Protein AF-A0A6M3LMS4-F1 (afdb_monomer)

InterPro domains:
  IPR013766 Thioredoxin domain [PF00085] (271-352)
  IPR036249 Thioredoxin-like superfamily [SSF52833] (271-354)

Solvent-accessible surface area (backbone atoms only — not comparable to full-atom values): 24330 Å² total; per-residue (Å²): 135,87,83,81,81,57,70,71,61,54,52,56,52,48,54,51,50,53,51,50,50,54,51,51,55,66,72,59,59,58,43,39,61,43,71,79,60,99,66,61,40,49,51,70,44,75,42,56,29,41,44,43,67,60,54,60,73,33,57,78,74,33,50,77,48,59,39,62,61,92,47,38,50,75,46,84,48,70,47,98,86,61,46,37,28,35,42,37,31,37,64,48,60,45,76,31,44,40,37,40,39,32,60,50,98,92,44,79,39,67,24,67,43,77,47,46,22,34,64,83,71,83,74,85,73,78,82,79,73,96,67,84,81,76,77,83,75,78,78,77,75,79,83,73,58,66,55,59,53,48,13,53,51,40,25,55,50,49,47,70,77,46,68,93,42,17,72,54,35,35,40,43,18,50,25,38,34,53,44,20,52,38,14,58,70,62,76,33,75,46,68,69,60,46,54,53,51,33,50,52,38,25,30,71,57,60,34,63,71,58,31,47,56,53,47,52,51,34,68,50,82,57,46,46,64,51,50,56,48,50,31,64,77,67,68,52,83,48,48,38,58,47,18,58,51,40,39,24,45,18,51,5,26,44,67,34,32,62,74,69,46,84,72,65,80,69,60,60,40,36,38,41,36,36,25,42,93,87,37,67,60,29,56,70,42,45,68,48,52,52,51,42,40,72,77,61,49,54,65,45,79,42,50,62,86,76,50,55,74,77,49,49,59,55,42,52,74,63,68,53,84,55,71,22,23,40,36,33,25,37,77,84,36,87,71,51,68,50,70,52,77,76,57,62,67,59,54,52,53,50,52,54,50,36,39,30,52,45,27,50,79,70,76,39,82,56,75,81,71,75,79,73,71,75,76,73,73,76,49,74,70,55,46,61,57,56,75,72,75,69,88,82,79,64,98,75,80,79,86,60,97,83,82,79,89,66,95,87,73,93,75,91,82,86,78,86,88,131

Radius of gyration: 35.22 Å; Cα contacts (8 Å, |Δi|>4): 520; chains: 1; bounding box: 75×69×122 Å

Organism: NCBI:txid1070528

pLDDT: mean 78.6, std 20.87, range [30.5, 98.0]

Mean predicted aligned error: 20.88 Å

Foldseek 3Di:
DDDDDDPVVVVVVVVVVVVVVVVVVVVPFFKEWAWPDDDAAAAQDKTKTFITPDAPVQQVPKDKDKPPPVFKDKDWDADPVRTIIIIIHGRDFDKMKIKIWTDDPNDIGMYIDIHGHHYDDDDPDDDDDDDDDDDDDDDDDDDDDVLLVLLQQLLVLCCVLPPPCLVLLLLLLVLLLVLLVCQLVVVDWDPVCSVVSSLVSSCVRRNDPSSVSVCVSCVPDGPVVVLVVVCVVVVPDTSNSSSSSSNSSSSSSNVSNPPPVPVPPLAPKAKEWEAAPPDPQSVVCPVLQVVCVVVPGHYHYDHPVPDDPVVVVVCVVLVPDDPRKMFMDGPNHTDDIDHTHDDSVVVVVVSLVSSQVNCVVVVHHRDDDDPPPDDPPPDPSVVVVVVPPPPPDDPPPPPDPDDDDDPDDDDDDDDDDD

Secondary structure (DSSP, 8-state):
------HHHHHHHHHHHHHHHHHHHHTT---EEEESSSSPBPTT-EEEEEEES--HHHHTT-EEEEESTTSEEEEEEE-TTS-EEEEEEESSSEEEEEEEEEEETTEEEEEEEEEEE---PPP-------PPPPPPPPPPPPPPPHHHHHHHHHHHHHHHHSTT-HHHHHHHHHHHHHHHHHHHTTS---HHHHHHHHHHHHHHHH-HHHHHHHHHHIIIIIHHHHHHHHHHHTT--SHHHHHHHHHHHHHHHHHTS----SS----SEEEEEEE-TT-HHHHHTHHHHHHHHHTT--EEEEEGGG--HHHHHHHHHTT--SSSEEEEEETTEEEEEEES---HHHHHHHHHHHHHHHHHHTTPPPP------S----SHHHHHHHHHH-----TT---STT----TT-----PPPP-

Structure (mmCIF, N/CA/C/O backbone):
data_AF-A0A6M3LMS4-F1
#
_entry.id   AF-A0A6M3LMS4-F1
#
loop_
_atom_site.group_PDB
_atom_site.id
_atom_site.type_symbol
_atom_site.label_atom_id
_atom_site.label_alt_id
_atom_site.label_comp_id
_atom_site.label_asym_id
_atom_site.label_entity_id
_atom_site.label_seq_id
_atom_site.pdbx_PDB_ins_code
_atom_site.Cartn_x
_atom_site.Cartn_y
_atom_site.Cartn_z
_atom_site.occupancy
_atom_site.B_iso_or_equiv
_atom_site.auth_seq_id
_atom_site.auth_comp_id
_atom_site.auth_asym_id
_atom_site.auth_atom_id
_atom_site.pdbx_PDB_model_num
ATOM 1 N N . MET A 1 1 ? -42.691 34.938 63.857 1.00 42.84 1 MET A N 1
ATOM 2 C CA . MET A 1 1 ? -42.841 36.074 62.917 1.00 42.84 1 MET A CA 1
ATOM 3 C C . MET A 1 1 ? -43.153 35.523 61.530 1.00 42.84 1 MET A C 1
ATOM 5 O O . MET A 1 1 ? -42.292 34.874 60.954 1.00 42.84 1 MET A O 1
ATOM 9 N N . LYS A 1 2 ? -44.379 35.706 61.017 1.00 47.00 2 LYS A N 1
ATOM 10 C CA . LYS A 1 2 ? -44.750 35.311 59.645 1.00 47.00 2 LYS A CA 1
ATOM 11 C C . LYS A 1 2 ? -44.379 36.462 58.706 1.00 47.00 2 LYS A C 1
ATOM 13 O O . LYS A 1 2 ? -45.014 37.508 58.765 1.00 47.00 2 LYS A O 1
ATOM 18 N N . ARG A 1 3 ? -43.324 36.306 57.902 1.00 55.69 3 ARG A N 1
ATOM 19 C CA . ARG A 1 3 ? -42.974 37.288 56.865 1.00 55.69 3 ARG A CA 1
ATOM 20 C C . ARG A 1 3 ? -43.854 37.033 55.642 1.00 55.69 3 ARG A C 1
ATOM 22 O O . ARG A 1 3 ? -43.687 36.030 54.960 1.00 55.69 3 ARG A O 1
ATOM 29 N N . THR A 1 4 ? -44.804 37.925 55.396 1.00 60.03 4 THR A N 1
ATOM 30 C CA . THR A 1 4 ? -45.557 38.009 54.141 1.00 60.03 4 THR A CA 1
ATOM 31 C C . THR A 1 4 ? -44.637 38.553 53.055 1.00 60.03 4 THR A C 1
ATOM 33 O O . THR A 1 4 ? -44.279 39.729 53.081 1.00 60.03 4 THR A O 1
ATOM 36 N N . ILE A 1 5 ? -44.223 37.692 52.126 1.00 62.59 5 ILE A N 1
ATOM 37 C CA . ILE A 1 5 ? -43.522 38.105 50.907 1.00 62.59 5 ILE A CA 1
ATOM 38 C C . ILE A 1 5 ? -44.550 38.802 50.016 1.00 62.59 5 ILE A C 1
ATOM 40 O O . ILE A 1 5 ? -45.602 38.241 49.714 1.00 62.59 5 ILE A O 1
ATOM 44 N N . THR A 1 6 ? -44.280 40.050 49.649 1.00 65.12 6 THR A N 1
ATOM 45 C CA . THR A 1 6 ? -45.176 40.849 48.817 1.00 65.12 6 THR A CA 1
ATOM 46 C C . THR A 1 6 ? -44.964 40.503 47.342 1.00 65.12 6 THR A C 1
ATOM 48 O O . THR A 1 6 ? -43.837 40.388 46.862 1.00 65.12 6 THR A O 1
ATOM 51 N N . TRP A 1 7 ? -46.069 40.351 46.611 1.00 66.50 7 TRP A N 1
ATOM 52 C CA . TRP A 1 7 ? -46.109 40.008 45.183 1.00 66.50 7 TRP A CA 1
ATOM 53 C C . TRP A 1 7 ? -45.149 40.795 44.259 1.00 66.50 7 TRP A C 1
ATOM 55 O O . TRP A 1 7 ? -44.588 40.178 43.354 1.00 66.50 7 TRP A O 1
ATOM 65 N N . PRO A 1 8 ? -44.870 42.098 44.473 1.00 75.12 8 PRO A N 1
ATOM 66 C CA . PRO A 1 8 ? -43.915 42.835 43.641 1.00 75.12 8 PRO A CA 1
ATOM 67 C C . PRO A 1 8 ? -42.480 42.296 43.727 1.00 75.12 8 PRO A C 1
ATOM 69 O O . PRO A 1 8 ? -41.758 42.315 42.734 1.00 75.12 8 PRO A O 1
ATOM 72 N N . ALA A 1 9 ? -42.069 41.766 44.885 1.00 69.12 9 ALA A N 1
ATOM 73 C CA . ALA A 1 9 ? -40.730 41.203 45.062 1.00 69.12 9 ALA A CA 1
ATOM 74 C C . ALA A 1 9 ? -40.556 39.877 44.300 1.00 69.12 9 ALA A C 1
ATOM 76 O O . ALA A 1 9 ? -39.472 39.596 43.793 1.00 69.12 9 ALA A O 1
ATOM 77 N N . LEU A 1 10 ? -41.631 39.092 44.168 1.00 71.94 10 LEU A N 1
ATOM 78 C CA . LEU A 1 10 ? -41.633 37.860 43.373 1.00 71.94 10 LEU A CA 1
ATOM 79 C C . LEU A 1 10 ? -41.556 38.150 41.869 1.00 71.94 10 LEU A C 1
ATOM 81 O O . LEU A 1 10 ? -40.835 37.455 41.163 1.00 71.94 10 LEU A O 1
ATOM 85 N N . LEU A 1 11 ? -42.228 39.200 41.387 1.00 74.75 11 LEU A N 1
ATOM 86 C CA . LEU A 1 11 ? -42.178 39.610 39.978 1.00 74.75 11 LEU A CA 1
ATOM 87 C C . LEU A 1 11 ? -40.787 40.102 39.553 1.00 74.75 11 LEU A C 1
ATOM 89 O O . LEU A 1 11 ? -40.304 39.714 38.494 1.00 74.75 11 LEU A O 1
ATOM 93 N N . VAL A 1 12 ? -40.107 40.896 40.388 1.00 78.38 12 VAL A N 1
ATOM 94 C CA . VAL A 1 12 ? -38.736 41.356 40.092 1.00 78.38 12 VAL A CA 1
ATOM 95 C C . VAL A 1 12 ? -37.741 40.192 40.114 1.00 78.38 12 VAL A C 1
ATOM 97 O O . VAL A 1 12 ? -36.893 40.100 39.228 1.00 78.38 12 VAL A O 1
ATOM 100 N N . ALA A 1 13 ? -37.871 39.270 41.074 1.00 73.81 13 ALA A N 1
ATOM 101 C CA . ALA A 1 13 ? -37.032 38.074 41.128 1.00 73.81 13 ALA A CA 1
ATOM 102 C C . ALA A 1 13 ? -37.259 37.158 39.913 1.00 73.81 13 ALA A C 1
ATOM 104 O O . ALA A 1 13 ? -36.298 36.653 39.341 1.00 73.81 13 ALA A O 1
ATOM 105 N N . PHE A 1 14 ? -38.510 36.987 39.478 1.00 79.81 14 PHE A N 1
ATOM 106 C CA . PHE A 1 14 ? -38.838 36.172 38.310 1.00 79.81 14 PHE A CA 1
ATOM 107 C C . PHE A 1 14 ? -38.286 36.781 37.013 1.00 79.81 14 PHE A C 1
ATOM 109 O O . PHE A 1 14 ? -37.644 36.076 36.240 1.00 79.81 14 PHE A O 1
ATOM 116 N N . SER A 1 15 ? -38.432 38.095 36.805 1.00 78.75 15 SER A N 1
ATOM 117 C CA . SER A 1 15 ? -37.857 38.775 35.634 1.00 78.75 15 SER A CA 1
ATOM 118 C C . SER A 1 15 ? -36.328 38.720 35.605 1.00 78.75 15 SER A C 1
ATOM 120 O O . SER A 1 15 ? -35.750 38.542 34.536 1.00 78.75 15 SER A O 1
ATOM 122 N N . ALA A 1 16 ? -35.661 38.823 36.759 1.00 75.62 16 ALA A N 1
ATOM 123 C CA . ALA A 1 16 ? -34.207 38.678 36.841 1.00 75.62 16 ALA A CA 1
ATOM 124 C C . ALA A 1 16 ? -33.746 37.249 36.505 1.00 75.62 16 ALA A C 1
ATOM 126 O O . ALA A 1 16 ? -32.724 37.084 35.847 1.00 75.62 16 ALA A O 1
ATOM 127 N N . ILE A 1 17 ? -34.512 36.227 36.902 1.00 78.50 17 ILE A N 1
ATOM 128 C CA . ILE A 1 17 ? -34.230 34.825 36.558 1.00 78.50 17 ILE A CA 1
ATOM 129 C C . ILE A 1 17 ? -34.447 34.575 35.062 1.00 78.50 17 ILE A C 1
ATOM 131 O O . ILE A 1 17 ? -33.594 33.963 34.432 1.00 78.50 17 ILE A O 1
ATOM 135 N N . VAL A 1 18 ? -35.535 35.079 34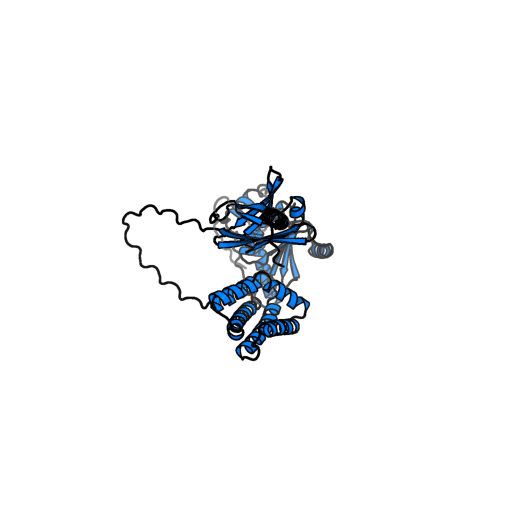.470 1.00 76.75 18 VAL A N 1
ATOM 136 C CA . VAL A 1 18 ? -35.792 34.933 33.025 1.00 76.75 18 VAL A CA 1
ATOM 137 C C . VAL A 1 18 ? -34.718 35.647 32.202 1.00 76.75 18 VAL A C 1
ATOM 139 O O . VAL A 1 18 ? -34.214 35.078 31.240 1.00 76.75 18 VAL A O 1
ATOM 142 N N . LEU A 1 19 ? -34.306 36.853 32.603 1.00 73.62 19 LEU A N 1
ATOM 143 C CA . LEU A 1 19 ? -33.223 37.574 31.934 1.00 73.62 19 LEU A CA 1
ATOM 144 C C . LEU A 1 19 ? -31.874 36.858 32.099 1.00 73.62 19 LEU A C 1
ATOM 146 O O . LEU A 1 19 ? -31.118 36.767 31.140 1.00 73.62 19 LEU A O 1
ATOM 150 N N . ALA A 1 20 ? -31.583 36.313 33.284 1.00 66.50 20 ALA A N 1
ATOM 151 C CA . ALA A 1 20 ? -30.377 35.523 33.512 1.00 66.50 20 ALA A CA 1
ATOM 152 C C . ALA A 1 20 ? -30.369 34.230 32.683 1.00 66.50 20 ALA A C 1
ATOM 154 O O . ALA A 1 20 ? -29.315 33.869 32.178 1.00 66.50 20 ALA A O 1
ATOM 155 N N . LEU A 1 21 ? -31.520 33.575 32.497 1.00 65.06 21 LEU A N 1
ATOM 156 C CA . LEU A 1 21 ? -31.658 32.398 31.633 1.00 65.06 21 LEU A CA 1
ATOM 157 C C . LEU A 1 21 ? -31.454 32.752 30.155 1.00 65.06 21 LEU A C 1
ATOM 159 O O . LEU A 1 21 ? -30.685 32.070 29.492 1.00 65.06 21 LEU A O 1
ATOM 163 N N . PHE A 1 22 ? -32.034 33.855 29.669 1.00 61.06 22 PHE A N 1
ATOM 164 C CA . PHE A 1 22 ? -31.797 34.343 28.302 1.00 61.06 22 PHE A CA 1
ATOM 165 C C . PHE A 1 22 ? -30.334 34.748 28.062 1.00 61.06 22 PHE A C 1
ATOM 167 O O . PHE A 1 22 ? -29.800 34.521 26.980 1.00 61.06 22 PHE A O 1
ATOM 174 N N . ILE A 1 23 ? -29.665 35.334 29.061 1.00 56.44 23 ILE A N 1
ATOM 175 C CA . ILE A 1 23 ? -28.235 35.667 28.977 1.00 56.44 23 ILE A CA 1
ATOM 176 C C . ILE A 1 23 ? -27.377 34.395 29.024 1.00 56.44 23 ILE A C 1
ATOM 178 O O . ILE A 1 23 ? -26.387 34.322 28.306 1.00 56.44 23 ILE A O 1
ATOM 182 N N . LEU A 1 24 ? -27.752 33.383 29.816 1.00 49.94 24 LEU A N 1
ATOM 183 C CA . LEU A 1 24 ? -27.050 32.095 29.848 1.00 49.94 24 LEU A CA 1
ATOM 184 C C . LEU A 1 24 ? -27.185 31.344 28.515 1.00 49.94 24 LEU A C 1
ATOM 186 O O . LEU A 1 24 ? -26.212 30.778 28.037 1.00 49.94 24 LEU A O 1
ATOM 190 N N . GLU A 1 25 ? -28.368 31.378 27.903 1.00 52.31 25 GLU A N 1
ATOM 191 C CA . GLU A 1 25 ? -28.649 30.762 26.601 1.00 52.31 25 GLU A CA 1
ATOM 192 C C . GLU A 1 25 ? -27.903 31.488 25.466 1.00 52.31 25 GLU A C 1
ATOM 194 O O . GLU A 1 25 ? -27.328 30.847 24.592 1.00 52.31 25 GLU A O 1
ATOM 199 N N . ALA A 1 26 ? -27.794 32.820 25.535 1.00 54.16 26 ALA A N 1
ATOM 200 C CA . ALA A 1 26 ? -26.981 33.609 24.605 1.00 54.16 26 ALA A CA 1
ATOM 201 C C . ALA A 1 26 ? -25.459 33.428 24.797 1.00 54.16 26 ALA A C 1
ATOM 203 O O . ALA A 1 26 ? -24.704 33.635 23.853 1.00 54.16 26 ALA A O 1
ATOM 204 N N . LEU A 1 27 ? -25.002 33.041 25.995 1.00 53.50 27 LEU A N 1
ATOM 205 C CA . LEU A 1 27 ? -23.594 32.732 26.293 1.00 53.50 27 LEU A CA 1
ATOM 206 C C . LEU A 1 27 ? -23.216 31.272 25.986 1.00 53.50 27 LEU A C 1
ATOM 208 O O . LEU A 1 27 ? -22.046 30.917 26.089 1.00 53.50 27 LEU A O 1
ATOM 212 N N . CYS A 1 28 ? -24.184 30.437 25.604 1.00 47.03 28 CYS A N 1
ATOM 213 C CA . CYS A 1 28 ? -23.980 29.056 25.169 1.00 47.03 28 CYS A CA 1
ATOM 214 C C . CYS A 1 28 ? -24.321 28.878 23.681 1.00 47.03 28 CYS A C 1
ATOM 216 O O . CYS A 1 28 ? -24.858 27.841 23.293 1.00 47.03 28 CYS A O 1
ATOM 218 N N . GLN A 1 29 ? -24.032 29.880 22.844 1.00 60.59 29 GLN A N 1
ATOM 219 C CA . GLN A 1 29 ? -24.096 29.713 21.391 1.00 60.59 29 GLN A CA 1
ATOM 220 C C . GLN A 1 29 ? -22.878 28.920 20.926 1.00 60.59 29 GLN A C 1
ATOM 222 O O . GLN A 1 29 ? -21.898 29.487 20.453 1.00 60.59 29 GLN A O 1
ATOM 227 N N . GLY A 1 30 ? -22.949 27.605 21.127 1.00 81.25 30 GLY A N 1
ATOM 228 C CA . GLY A 1 30 ? -21.968 26.683 20.587 1.00 81.25 30 GLY A CA 1
ATOM 229 C C . GLY A 1 30 ? -21.960 26.728 19.060 1.00 81.25 30 GLY A C 1
ATOM 230 O O . GLY A 1 30 ? -22.965 27.073 18.434 1.00 81.25 30 GLY A O 1
ATOM 231 N N . VAL A 1 31 ? -20.838 26.358 18.448 1.00 87.50 31 VAL A N 1
ATOM 232 C CA . VAL A 1 31 ? -20.801 26.113 17.000 1.00 87.50 31 VAL A CA 1
ATOM 233 C C . VAL A 1 31 ? -21.826 25.029 16.636 1.00 87.50 31 VAL A C 1
ATOM 235 O O . VAL A 1 31 ? -21.845 23.961 17.247 1.00 87.50 31 VAL A O 1
ATOM 238 N N . GLU A 1 32 ? -22.653 25.277 15.620 1.00 91.94 32 GLU A N 1
ATOM 239 C CA . GLU A 1 32 ? -23.641 24.317 15.107 1.00 91.94 32 GLU A CA 1
ATOM 240 C C . GLU A 1 32 ? -23.501 24.157 13.586 1.00 91.94 32 GLU A C 1
ATOM 242 O O . GLU A 1 32 ? -23.187 25.114 12.875 1.00 91.94 32 GLU A O 1
ATOM 247 N N . ILE A 1 33 ? -23.723 22.937 13.081 1.00 91.25 33 ILE A N 1
ATOM 248 C CA . ILE A 1 33 ? -23.779 22.641 11.643 1.00 91.25 33 ILE A CA 1
ATOM 249 C C . ILE A 1 33 ? -25.236 22.364 11.269 1.00 91.25 33 ILE A C 1
ATOM 251 O O . ILE A 1 33 ? -25.808 21.366 11.705 1.00 91.25 33 ILE A O 1
ATOM 255 N N . VAL A 1 34 ? -25.813 23.201 10.408 1.00 90.81 34 VAL A N 1
ATOM 256 C CA . VAL A 1 34 ? -27.213 23.107 9.979 1.00 90.81 34 VAL A CA 1
ATOM 257 C C . VAL A 1 34 ? -27.279 22.627 8.522 1.00 90.81 34 VAL A C 1
ATOM 259 O O . VAL A 1 34 ? -26.673 23.240 7.635 1.00 90.81 34 VAL A O 1
ATOM 262 N N . PRO A 1 35 ? -27.995 21.530 8.213 1.00 87.31 35 PRO A N 1
ATOM 263 C CA . PRO A 1 35 ? -28.126 21.057 6.843 1.00 87.31 35 PRO A CA 1
ATOM 264 C C . PRO A 1 35 ? -29.109 21.937 6.061 1.00 87.31 35 PRO A C 1
ATOM 266 O O . PRO A 1 35 ? -30.192 22.256 6.540 1.00 87.31 35 PRO A O 1
ATOM 269 N N . ALA A 1 36 ? -28.787 22.267 4.807 1.00 81.69 36 ALA A N 1
ATOM 270 C CA . ALA A 1 36 ? -29.683 23.057 3.955 1.00 81.69 36 ALA A CA 1
ATOM 271 C C . ALA A 1 36 ? -30.917 22.281 3.435 1.00 81.69 36 ALA A C 1
ATOM 273 O O . ALA A 1 36 ? -31.757 22.857 2.740 1.00 81.69 36 ALA A O 1
ATOM 274 N N . THR A 1 37 ? -31.015 20.969 3.690 1.00 83.12 37 THR A N 1
ATOM 275 C CA . THR A 1 37 ? -32.095 20.113 3.175 1.00 83.12 37 THR A CA 1
ATOM 276 C C . THR A 1 37 ? -32.519 19.039 4.171 1.00 83.12 37 THR A C 1
ATOM 278 O O . THR A 1 37 ? -31.668 18.318 4.691 1.00 83.12 37 THR A O 1
ATOM 281 N N . ASP A 1 38 ? -33.830 18.836 4.304 1.00 80.69 38 ASP A N 1
ATOM 282 C CA . ASP A 1 38 ? -34.426 17.724 5.049 1.00 80.69 38 ASP A CA 1
ATOM 283 C C . ASP A 1 38 ? -34.494 16.470 4.163 1.00 80.69 38 ASP A C 1
ATOM 285 O O . ASP A 1 38 ? -35.502 16.195 3.508 1.00 80.69 38 ASP A O 1
ATOM 289 N N . GLY A 1 39 ? -33.401 15.714 4.071 1.00 87.62 39 GLY A N 1
ATOM 290 C CA . GLY A 1 39 ? -33.424 14.412 3.402 1.00 87.62 39 GLY A CA 1
ATOM 291 C C . GLY A 1 39 ? -32.100 13.965 2.792 1.00 87.62 39 GLY A C 1
ATOM 292 O O . GLY A 1 39 ? -31.123 14.715 2.785 1.00 87.62 39 GLY A O 1
ATOM 293 N N . PRO A 1 40 ? -32.064 12.726 2.267 1.00 90.69 40 PRO A N 1
ATOM 294 C CA . PRO A 1 40 ? -30.854 12.156 1.709 1.00 90.69 40 PRO A CA 1
ATOM 295 C C . PRO A 1 40 ? -30.409 12.888 0.438 1.00 90.69 40 PRO A C 1
ATOM 297 O O . PRO A 1 40 ? -31.197 13.162 -0.471 1.00 90.69 40 PRO A O 1
ATOM 300 N N . VAL A 1 41 ? -29.112 13.155 0.351 1.00 92.62 41 VAL A N 1
ATOM 301 C CA . VAL A 1 41 ? -28.468 13.819 -0.783 1.00 92.62 41 VAL A CA 1
ATOM 302 C C . VAL A 1 41 ? -28.121 12.777 -1.853 1.00 92.62 41 VAL A C 1
ATOM 304 O O . VAL A 1 41 ? -27.601 11.719 -1.521 1.00 92.62 41 VAL A O 1
ATOM 307 N N . PRO A 1 42 ? -28.373 13.007 -3.149 1.00 92.56 42 PRO A N 1
ATOM 308 C CA . PRO A 1 42 ? -27.878 12.110 -4.191 1.00 92.56 42 PRO A CA 1
ATOM 309 C C . PRO A 1 42 ? -26.336 12.053 -4.238 1.00 92.56 42 PRO A C 1
ATOM 311 O O . PRO A 1 42 ? -25.695 13.091 -4.056 1.00 92.56 42 PRO A O 1
ATOM 314 N N . PRO A 1 43 ? -25.722 10.899 -4.565 1.00 93.00 43 PRO A N 1
ATOM 315 C CA . PRO A 1 43 ? -24.294 10.788 -4.809 1.00 93.00 43 PRO A CA 1
ATOM 316 C C . PRO A 1 43 ? -23.821 11.829 -5.817 1.00 93.00 43 PRO A C 1
ATOM 318 O O . PRO A 1 43 ? -24.513 12.111 -6.797 1.00 93.00 43 PRO A O 1
ATOM 321 N N . TRP A 1 44 ? -22.633 12.378 -5.582 1.00 91.69 44 TRP A N 1
ATOM 322 C CA . TRP A 1 44 ? -22.004 13.437 -6.378 1.00 91.69 44 TRP A CA 1
ATOM 323 C C . TRP A 1 44 ? -22.707 14.798 -6.330 1.00 91.69 44 TRP A C 1
ATOM 325 O O . TRP A 1 44 ? -22.189 15.759 -6.901 1.00 91.69 44 TRP A O 1
ATOM 335 N N . LYS A 1 45 ? -23.837 14.944 -5.629 1.00 94.50 45 LYS A N 1
ATOM 336 C CA . LYS A 1 45 ? -24.438 16.258 -5.399 1.00 94.50 45 LYS A CA 1
ATOM 337 C C . LYS A 1 45 ? -23.743 16.939 -4.220 1.00 94.50 45 LYS A C 1
ATOM 339 O O . LYS A 1 45 ? -23.610 16.354 -3.150 1.00 94.50 45 LYS A O 1
ATOM 344 N N . MET A 1 46 ? -23.322 18.184 -4.423 1.00 95.00 46 MET A N 1
ATOM 345 C CA . MET A 1 46 ? -22.820 19.025 -3.339 1.00 95.00 46 MET A CA 1
ATOM 346 C C . MET A 1 46 ? -23.978 19.427 -2.418 1.00 95.00 46 MET A C 1
ATOM 348 O O . MET A 1 46 ? -25.001 19.934 -2.888 1.00 95.00 46 MET A O 1
ATOM 352 N N . LEU A 1 47 ? -23.803 19.216 -1.118 1.00 95.38 47 LEU A N 1
ATOM 353 C CA . LEU A 1 47 ? -24.654 19.733 -0.056 1.00 95.38 47 LEU A CA 1
ATOM 354 C C . LEU A 1 47 ? -23.929 20.888 0.630 1.00 95.38 47 LEU A C 1
ATOM 356 O O . LEU A 1 47 ? -22.767 20.768 1.011 1.00 95.38 47 LEU A O 1
ATOM 360 N N . ARG A 1 48 ? -24.638 21.998 0.814 1.00 95.69 48 ARG A N 1
ATOM 361 C CA . ARG A 1 48 ? -24.187 23.089 1.670 1.00 95.69 48 ARG A CA 1
ATOM 362 C C . ARG A 1 48 ? -24.654 22.823 3.102 1.00 95.69 48 ARG A C 1
ATOM 364 O O . ARG A 1 48 ? -25.828 22.523 3.315 1.00 95.69 48 ARG A O 1
ATOM 371 N N . LEU A 1 49 ? -23.730 22.937 4.046 1.00 95.88 49 LEU A N 1
ATOM 372 C CA . LEU A 1 49 ? -23.966 22.868 5.483 1.00 95.88 49 LEU A CA 1
ATOM 373 C C . LEU A 1 49 ? -23.652 24.247 6.061 1.00 95.88 49 LEU A C 1
ATOM 375 O O . LEU A 1 49 ? -22.494 24.667 6.041 1.00 95.88 49 LEU A O 1
ATOM 379 N N . ASP A 1 50 ? -24.667 24.981 6.497 1.00 95.06 50 ASP A N 1
ATOM 380 C CA . ASP A 1 50 ? -24.460 26.298 7.094 1.00 95.06 50 ASP A CA 1
ATOM 381 C C . ASP A 1 50 ? -23.884 26.144 8.505 1.00 95.06 50 ASP A C 1
ATOM 383 O O . ASP A 1 50 ? -24.181 25.173 9.201 1.00 95.06 50 ASP A O 1
ATOM 387 N N . ILE A 1 51 ? -23.015 27.074 8.903 1.00 94.38 51 ILE A N 1
ATOM 388 C CA . ILE A 1 51 ? -22.399 27.066 10.231 1.00 94.38 51 ILE A CA 1
ATOM 389 C C . ILE A 1 51 ? -22.931 28.252 11.025 1.00 94.38 51 ILE A C 1
ATOM 391 O O . ILE A 1 51 ? -22.819 29.402 10.593 1.00 94.38 51 ILE A O 1
ATOM 395 N N . GLU A 1 52 ? -23.466 27.968 12.205 1.00 92.81 52 GLU A N 1
ATOM 396 C CA . GLU A 1 52 ? -23.887 28.972 13.180 1.00 92.81 52 GLU A CA 1
ATOM 397 C C . GLU A 1 52 ? -22.896 29.014 14.353 1.00 92.81 52 GLU A C 1
ATOM 399 O O . GLU A 1 52 ? -22.147 28.065 14.582 1.00 92.81 52 GLU A O 1
ATOM 404 N N . GLY A 1 53 ? -22.807 30.151 15.050 1.00 89.75 53 GLY A N 1
ATOM 405 C CA . GLY A 1 53 ? -21.906 30.319 16.204 1.00 89.75 53 GLY A CA 1
ATOM 406 C C . GLY A 1 53 ? -20.416 30.518 15.878 1.00 89.75 53 GLY A C 1
ATOM 407 O O . GLY A 1 53 ? -19.637 30.813 16.777 1.00 89.75 53 GLY A O 1
ATOM 408 N N . ALA A 1 54 ? -19.999 30.435 14.607 1.00 89.19 54 ALA A N 1
ATOM 409 C CA . ALA A 1 54 ? -18.615 30.687 14.187 1.00 89.19 54 ALA A CA 1
ATOM 410 C C . ALA A 1 54 ? -18.476 31.932 13.295 1.00 89.19 54 ALA A C 1
ATOM 412 O O . ALA A 1 54 ? -19.324 32.239 12.458 1.00 89.19 54 ALA A O 1
ATOM 413 N N . THR A 1 55 ? -17.356 32.636 13.436 1.00 89.31 55 THR A N 1
ATOM 414 C CA . THR A 1 55 ? -16.948 33.758 12.577 1.00 89.31 55 THR A CA 1
ATOM 415 C C . THR A 1 55 ? -16.044 33.284 11.433 1.00 89.31 55 THR A C 1
ATOM 417 O O . THR A 1 55 ? -15.398 32.232 11.534 1.00 89.31 55 THR A O 1
ATOM 420 N N . PRO A 1 56 ? -15.921 34.061 10.341 1.00 87.81 56 PRO A N 1
ATOM 421 C CA . PRO A 1 56 ? -15.055 33.689 9.231 1.00 87.81 56 PRO A CA 1
ATOM 422 C C . PRO A 1 56 ? -13.590 33.464 9.616 1.00 87.81 56 PRO A C 1
ATOM 424 O O . PRO A 1 56 ? -12.949 32.541 9.114 1.00 87.81 56 PRO A O 1
ATOM 427 N N . GLU A 1 57 ? -13.064 34.281 10.524 1.00 87.00 57 GLU A N 1
ATOM 428 C CA . GLU A 1 57 ? -11.705 34.187 11.057 1.00 87.00 57 GLU A CA 1
ATOM 429 C C . GLU A 1 57 ? -11.469 32.870 11.796 1.00 87.00 57 GLU A C 1
ATOM 431 O O . GLU A 1 57 ? -10.418 32.258 11.611 1.00 87.00 57 GLU A O 1
ATOM 436 N N . GLN A 1 58 ? -12.451 32.409 12.573 1.00 88.81 58 GLN A N 1
ATOM 437 C CA . GLN A 1 58 ? -12.361 31.153 13.321 1.00 88.81 58 GLN A CA 1
ATOM 438 C C . GLN A 1 58 ? -12.351 29.939 12.388 1.00 88.81 58 GLN A C 1
ATOM 440 O O . GLN A 1 58 ? -11.651 28.967 12.658 1.00 88.81 58 GLN A O 1
ATOM 445 N N . LEU A 1 59 ? -13.034 30.009 11.239 1.00 87.50 59 LEU A N 1
ATOM 446 C CA . LEU A 1 59 ? -12.973 28.939 10.240 1.00 87.50 59 LEU A CA 1
ATOM 447 C C . LEU A 1 59 ? -11.620 28.794 9.544 1.00 87.50 59 LEU A C 1
ATOM 449 O O . LEU A 1 59 ? -11.294 27.696 9.102 1.00 87.50 59 LEU A O 1
ATOM 453 N N . LYS A 1 60 ? -10.812 29.858 9.455 1.00 87.44 60 LYS A N 1
ATOM 454 C CA . LYS A 1 60 ? -9.483 29.780 8.814 1.00 87.44 60 LYS A CA 1
ATOM 455 C C . LYS A 1 60 ? -8.539 28.839 9.564 1.00 87.44 60 LYS A C 1
ATOM 457 O O . LYS A 1 60 ? -7.590 28.330 8.973 1.00 87.44 60 LYS A O 1
ATOM 462 N N . THR A 1 61 ? -8.785 28.637 10.855 1.00 88.81 61 THR A N 1
ATOM 463 C CA . THR A 1 61 ? -8.004 27.767 11.739 1.00 88.81 61 THR A CA 1
ATOM 464 C C . THR A 1 61 ? -8.797 26.558 12.231 1.00 88.81 61 THR A C 1
ATOM 466 O O . THR A 1 61 ? -8.257 25.759 12.996 1.00 88.81 61 THR A O 1
ATOM 469 N N . ALA A 1 62 ? -10.052 26.404 11.802 1.00 91.06 62 ALA A N 1
ATOM 470 C CA . ALA A 1 62 ? -10.885 25.277 12.183 1.00 91.06 62 ALA A CA 1
ATOM 471 C C . ALA A 1 62 ? -10.426 23.987 11.493 1.00 91.06 62 ALA A C 1
ATOM 473 O O . ALA A 1 62 ? -10.021 23.981 10.328 1.00 91.06 62 ALA A O 1
ATOM 474 N N . ALA A 1 63 ? -10.524 22.874 12.213 1.00 92.31 63 ALA A N 1
ATOM 475 C CA . ALA A 1 63 ? -10.312 21.548 11.660 1.00 92.31 63 ALA A CA 1
ATOM 476 C C . ALA A 1 63 ? -11.652 20.982 11.182 1.00 92.31 63 ALA A C 1
ATOM 478 O O . ALA A 1 63 ? -12.612 20.918 11.949 1.00 92.31 63 ALA A O 1
ATOM 479 N N . VAL A 1 64 ? -11.710 20.564 9.917 1.00 94.75 64 VAL A N 1
ATOM 480 C CA . VAL A 1 64 ? -12.894 19.925 9.334 1.00 94.75 64 VAL A CA 1
ATOM 481 C C . VAL A 1 64 ? -12.586 18.461 9.060 1.00 94.75 64 VAL A C 1
ATOM 483 O O . VAL A 1 64 ? -11.591 18.123 8.412 1.00 94.75 64 VAL A O 1
ATOM 486 N N . HIS A 1 65 ? -13.451 17.585 9.554 1.00 93.50 65 HIS A N 1
ATOM 487 C CA . HIS A 1 65 ? -13.332 16.145 9.412 1.00 93.50 65 HIS A CA 1
ATOM 488 C C . HIS A 1 65 ? -14.577 15.583 8.735 1.00 93.50 65 HIS A C 1
ATOM 490 O O . HIS A 1 65 ? -15.696 16.021 8.982 1.00 93.50 65 HIS A O 1
ATOM 496 N N . VAL A 1 66 ? -14.368 14.587 7.877 1.00 96.19 66 VAL A N 1
ATOM 497 C CA . VAL A 1 66 ? -15.442 13.806 7.269 1.00 96.19 66 VAL A CA 1
ATOM 498 C C . VAL A 1 66 ? -15.075 12.331 7.295 1.00 96.19 66 VAL A C 1
ATOM 500 O O . VAL A 1 66 ? -13.908 11.970 7.105 1.00 96.19 66 VAL A O 1
ATOM 503 N N . TRP A 1 67 ? -16.069 11.482 7.533 1.00 93.81 67 TRP A N 1
ATOM 504 C CA . TRP A 1 67 ? -15.923 10.035 7.523 1.00 93.81 67 TRP A CA 1
ATOM 505 C C . TRP A 1 67 ? -17.109 9.357 6.817 1.00 93.81 67 TRP A C 1
ATOM 507 O O . TRP A 1 67 ? -18.250 9.716 7.113 1.00 93.81 67 TRP A O 1
ATOM 517 N N . PRO A 1 68 ? -16.881 8.353 5.942 1.00 94.56 68 PRO A N 1
ATOM 518 C CA . PRO A 1 68 ? -15.582 7.847 5.477 1.00 94.56 68 PRO A CA 1
ATOM 519 C C . PRO A 1 68 ? -14.857 8.829 4.543 1.00 94.56 68 PRO A C 1
ATOM 521 O O . PRO A 1 68 ? -15.469 9.426 3.660 1.00 94.56 68 PRO A O 1
ATOM 524 N N . ARG A 1 69 ? -13.540 8.984 4.720 1.00 88.25 69 ARG A N 1
ATOM 525 C CA . ARG A 1 69 ? -12.735 10.012 4.026 1.00 88.25 69 ARG A CA 1
ATOM 526 C C . ARG A 1 69 ? -12.428 9.688 2.559 1.00 88.25 69 ARG A C 1
ATOM 528 O O . ARG A 1 69 ? -12.127 10.578 1.780 1.00 88.25 69 ARG A O 1
ATOM 535 N N . ASP A 1 70 ? -12.477 8.413 2.190 1.00 90.81 70 ASP A N 1
ATOM 536 C CA . ASP A 1 70 ? -12.171 7.905 0.846 1.00 90.81 70 ASP A CA 1
ATOM 537 C C . ASP A 1 70 ? -13.328 8.085 -0.148 1.00 90.81 70 ASP A C 1
ATOM 539 O O . ASP A 1 70 ? -13.152 7.935 -1.357 1.00 90.81 70 ASP A O 1
ATOM 543 N N . THR A 1 71 ? -14.526 8.376 0.359 1.00 91.94 71 THR A N 1
ATOM 544 C CA . THR A 1 71 ? -15.753 8.468 -0.439 1.00 91.94 71 THR A CA 1
ATOM 545 C C . THR A 1 71 ? -16.505 9.775 -0.224 1.00 91.94 71 THR A C 1
ATOM 547 O O . THR A 1 71 ? -17.613 9.913 -0.751 1.00 91.94 71 THR A O 1
ATOM 550 N N . ALA A 1 72 ? -15.918 10.727 0.500 1.00 95.62 72 ALA A N 1
ATOM 551 C CA . ALA A 1 72 ? -16.490 12.041 0.736 1.00 95.62 72 ALA A CA 1
ATOM 552 C C . ALA A 1 72 ? -15.422 13.131 0.704 1.00 95.62 72 ALA A C 1
ATOM 554 O O . ALA A 1 72 ? -14.298 12.930 1.158 1.00 95.62 72 ALA A O 1
ATOM 555 N N . GLU A 1 73 ? -15.821 14.308 0.246 1.00 94.31 73 GLU A N 1
ATOM 556 C CA . GLU A 1 73 ? -15.034 15.528 0.343 1.00 94.31 73 GLU A CA 1
ATOM 557 C C . GLU A 1 73 ? -15.794 16.559 1.180 1.00 94.31 73 GLU A C 1
ATOM 559 O O . GLU A 1 73 ? -17.026 16.638 1.127 1.00 94.31 73 GLU A O 1
ATOM 564 N N . VAL A 1 74 ? -15.054 17.331 1.977 1.00 95.75 74 VAL A N 1
ATOM 565 C CA . VAL A 1 74 ? -15.592 18.466 2.723 1.00 95.75 74 VAL A CA 1
ATOM 566 C C . VAL A 1 74 ? -14.648 19.657 2.600 1.00 95.75 74 VAL A C 1
ATOM 568 O O . VAL A 1 74 ? -13.442 19.524 2.807 1.00 95.75 74 VAL A O 1
ATOM 571 N N . GLN A 1 75 ? -15.192 20.824 2.268 1.00 92.81 75 GLN A N 1
ATOM 572 C CA . GLN A 1 75 ? -14.426 22.058 2.122 1.00 92.81 75 GLN A CA 1
ATOM 573 C C . GLN A 1 75 ? -15.126 23.208 2.845 1.00 92.81 75 GLN A C 1
ATOM 575 O O . GLN A 1 75 ? -16.325 23.412 2.673 1.00 92.81 75 GLN A O 1
ATOM 580 N N . ALA A 1 76 ? -14.382 23.981 3.634 1.00 91.81 76 ALA A N 1
ATOM 581 C CA . ALA A 1 76 ? -14.894 25.208 4.234 1.00 91.81 76 ALA A CA 1
ATOM 582 C C . ALA A 1 76 ? -14.950 26.346 3.202 1.00 91.81 76 ALA A C 1
ATOM 584 O O . ALA A 1 76 ? -14.053 26.489 2.368 1.00 91.81 76 ALA A O 1
ATOM 585 N N . GLY A 1 77 ? -15.992 27.170 3.274 1.00 89.25 77 GLY A N 1
ATOM 586 C CA . GLY A 1 77 ? -16.191 28.314 2.394 1.00 89.25 77 GLY A CA 1
ATOM 587 C C . GLY A 1 77 ? -16.991 29.435 3.052 1.00 89.25 77 GLY A C 1
ATOM 588 O O . GLY A 1 77 ? -17.417 29.338 4.204 1.00 89.25 77 GLY A O 1
ATOM 589 N N . TYR A 1 78 ? -17.185 30.516 2.295 1.00 90.31 78 TYR A N 1
ATOM 590 C CA . TYR A 1 78 ? -17.928 31.698 2.734 1.00 90.31 78 TYR A CA 1
ATOM 591 C C . TYR A 1 78 ? -18.962 32.098 1.689 1.00 90.31 78 TYR A C 1
ATOM 593 O O . TYR A 1 78 ? -18.702 32.053 0.481 1.00 90.31 78 TYR A O 1
ATOM 601 N N . GLY A 1 79 ? -20.154 32.460 2.157 1.00 86.00 79 GLY A N 1
ATOM 602 C CA . GLY A 1 79 ? -21.213 33.007 1.323 1.00 86.00 79 GLY A CA 1
ATOM 603 C C . GLY A 1 79 ? -20.911 34.441 0.902 1.00 86.00 79 GLY A C 1
ATOM 604 O O . GLY A 1 79 ? -20.078 35.127 1.492 1.00 86.00 79 GLY A O 1
ATOM 605 N N . TRP A 1 80 ? -21.633 34.929 -0.107 1.00 83.19 80 TRP A N 1
ATOM 606 C CA . TRP A 1 80 ? -21.594 36.345 -0.498 1.00 83.19 80 TRP A CA 1
ATOM 607 C C . TRP A 1 80 ? -22.104 37.283 0.608 1.00 83.19 80 TRP A C 1
ATOM 609 O O . TRP A 1 80 ? -21.778 38.464 0.615 1.00 83.19 80 TRP A O 1
ATOM 619 N N . ASP A 1 81 ? -22.884 36.748 1.545 1.00 88.12 81 ASP A N 1
ATOM 620 C CA . ASP A 1 81 ? -23.341 37.400 2.774 1.00 88.12 81 ASP A CA 1
ATOM 621 C C . ASP A 1 81 ? -22.299 37.356 3.907 1.00 88.12 81 ASP A C 1
ATOM 623 O O . ASP A 1 81 ? -22.570 37.822 5.011 1.00 88.12 81 ASP A O 1
ATOM 627 N N . GLY A 1 82 ? -21.113 36.796 3.647 1.00 87.88 82 GLY A N 1
ATOM 628 C CA . GLY A 1 82 ? -20.041 36.632 4.623 1.00 87.88 82 GLY A CA 1
ATOM 629 C C . GLY A 1 82 ? -20.271 35.495 5.619 1.00 87.88 82 GLY A C 1
ATOM 630 O O . GLY A 1 82 ? -19.430 35.301 6.496 1.00 87.88 82 GLY A O 1
ATOM 631 N N . LYS A 1 83 ? -21.367 34.731 5.503 1.00 89.75 83 LYS A N 1
ATOM 632 C CA . LYS A 1 83 ? -21.648 33.635 6.432 1.00 89.75 83 LYS A CA 1
ATOM 633 C C . LYS A 1 83 ? -20.783 32.405 6.132 1.00 89.75 83 LYS A C 1
ATOM 635 O O . LYS A 1 83 ? -20.620 32.052 4.958 1.00 89.75 83 LYS A O 1
ATOM 640 N N . PRO A 1 84 ? -20.230 31.749 7.164 1.00 92.94 84 PRO A N 1
ATOM 641 C CA . PRO A 1 84 ? -19.475 30.512 7.007 1.00 92.94 84 PRO A CA 1
ATOM 642 C C . PRO A 1 84 ? -20.367 29.330 6.593 1.00 92.94 84 PRO A C 1
ATOM 644 O O . PRO A 1 84 ? -21.499 29.204 7.055 1.00 92.94 84 PRO A O 1
ATOM 647 N N . TYR A 1 85 ? -19.842 28.438 5.750 1.00 94.88 85 TYR A N 1
ATOM 648 C CA . TYR A 1 85 ? -20.469 27.149 5.435 1.00 94.88 85 TYR A CA 1
ATOM 649 C C . TYR A 1 85 ? -19.420 26.065 5.146 1.00 94.88 85 TYR A C 1
ATOM 651 O O . TYR A 1 85 ? -18.259 26.361 4.850 1.00 94.88 85 TYR A O 1
ATOM 659 N N . LEU A 1 86 ? -19.842 24.800 5.165 1.00 95.75 86 LEU A N 1
ATOM 660 C CA . LEU A 1 86 ? -19.114 23.674 4.578 1.00 95.75 86 LEU A CA 1
ATOM 661 C C . LEU A 1 86 ? -19.810 23.213 3.291 1.00 95.75 86 LEU A C 1
ATOM 663 O O . LEU A 1 86 ? -21.036 23.167 3.209 1.00 95.75 86 LEU A O 1
ATOM 667 N N . ILE A 1 87 ? -19.026 22.853 2.280 1.00 96.25 87 ILE A N 1
ATOM 668 C CA . ILE A 1 87 ? -19.482 22.099 1.110 1.00 96.25 87 ILE A CA 1
ATOM 669 C C . ILE A 1 87 ? -19.132 20.648 1.378 1.00 96.25 87 ILE A C 1
ATOM 671 O O . ILE A 1 87 ? -17.959 20.323 1.521 1.00 96.25 87 ILE A O 1
ATOM 675 N N . PHE A 1 88 ? -20.142 19.792 1.436 1.00 96.69 88 PHE A N 1
ATOM 676 C CA . PHE A 1 88 ? -20.002 18.349 1.555 1.00 96.69 88 PHE A CA 1
ATOM 677 C C . PHE A 1 88 ? -20.378 17.677 0.230 1.00 96.69 88 PHE A C 1
ATOM 679 O O . PHE A 1 88 ? -21.386 18.030 -0.384 1.00 96.69 88 PHE A O 1
ATOM 686 N N . GLN A 1 89 ? -19.615 16.673 -0.200 1.00 96.81 89 GLN A N 1
ATOM 687 C CA . GLN A 1 89 ? -19.964 15.833 -1.346 1.00 96.81 89 GLN A CA 1
ATOM 688 C C . GLN A 1 89 ? -19.642 14.366 -1.053 1.00 96.81 89 GLN A C 1
ATOM 690 O O . GLN A 1 89 ? -18.478 13.986 -0.967 1.00 96.81 89 GLN A O 1
ATOM 695 N N . GLY A 1 90 ? -20.673 13.524 -0.954 1.00 95.75 90 GLY A N 1
ATOM 696 C CA . GLY A 1 90 ? -20.527 12.068 -0.889 1.00 95.75 90 GLY A CA 1
ATOM 697 C C . GLY A 1 90 ? -20.603 11.432 -2.278 1.00 95.75 90 GLY A C 1
ATOM 698 O O . GLY A 1 90 ? -21.477 11.761 -3.080 1.00 95.75 90 GLY A O 1
ATOM 699 N N . THR A 1 91 ? -19.699 10.503 -2.580 1.00 93.19 91 THR A N 1
ATOM 700 C CA . THR A 1 91 ? -19.608 9.818 -3.889 1.00 93.19 91 THR A CA 1
ATOM 701 C C . THR A 1 91 ? -20.349 8.482 -3.932 1.00 93.19 91 THR A C 1
ATOM 703 O O . THR A 1 91 ? -20.588 7.932 -5.011 1.00 93.19 91 THR A O 1
ATOM 706 N N . ARG A 1 92 ? -20.729 7.943 -2.769 1.00 92.06 92 ARG A N 1
ATOM 707 C CA . ARG A 1 92 ? -21.446 6.672 -2.623 1.00 92.06 92 ARG A CA 1
ATOM 708 C C . ARG A 1 92 ? -22.651 6.850 -1.712 1.00 92.06 92 ARG A C 1
ATOM 710 O O . ARG A 1 92 ? -22.696 7.766 -0.904 1.00 92.06 92 ARG A O 1
ATOM 717 N N . ALA A 1 93 ? -23.634 5.969 -1.863 1.00 93.81 93 ALA A N 1
ATOM 718 C CA . ALA A 1 93 ? -24.761 5.938 -0.945 1.00 93.81 93 ALA A CA 1
ATOM 719 C C . ALA A 1 93 ? -24.308 5.448 0.441 1.00 93.81 93 ALA A C 1
ATOM 721 O O . ALA A 1 93 ? -23.530 4.495 0.528 1.00 93.81 93 ALA A O 1
ATOM 722 N N . GLY A 1 94 ? -24.808 6.078 1.501 1.00 93.69 94 GLY A N 1
ATOM 723 C CA . GLY A 1 94 ? -24.485 5.748 2.887 1.00 93.69 94 GLY A CA 1
ATOM 724 C C . GLY A 1 94 ? -24.580 6.947 3.829 1.00 93.69 94 GLY A C 1
ATOM 725 O O . GLY A 1 94 ? -24.842 8.069 3.397 1.00 93.69 94 GLY A O 1
ATOM 726 N N . SER A 1 95 ? -24.342 6.690 5.113 1.00 95.25 95 SER A N 1
ATOM 727 C CA . SER A 1 95 ? -24.284 7.709 6.164 1.00 95.25 95 SER A CA 1
ATOM 728 C C . SER A 1 95 ? -22.864 8.252 6.298 1.00 95.25 95 SER A C 1
ATOM 730 O O . SER A 1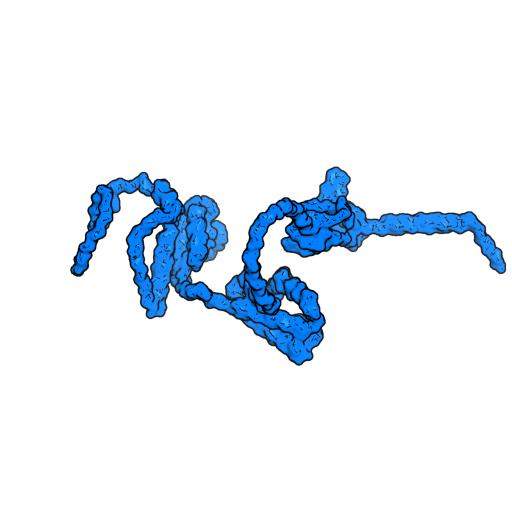 95 ? -21.908 7.481 6.429 1.00 95.25 95 SER A O 1
ATOM 732 N N . TYR A 1 96 ? -22.733 9.573 6.302 1.00 96.12 96 TYR A N 1
ATOM 733 C CA . TYR A 1 96 ? -21.467 10.278 6.455 1.00 96.12 96 TYR A CA 1
ATOM 734 C C . TYR A 1 96 ? -21.493 11.134 7.712 1.00 96.12 96 TYR A C 1
ATOM 736 O O . TYR A 1 96 ? -22.459 11.850 7.952 1.00 96.12 96 TYR A O 1
ATOM 744 N N . TRP A 1 97 ? -20.425 11.090 8.498 1.00 96.88 97 TRP A N 1
ATOM 745 C CA . TRP A 1 97 ? -20.263 11.950 9.667 1.00 96.88 97 TRP A CA 1
ATOM 746 C C . TRP A 1 97 ? -19.353 13.121 9.304 1.00 96.88 97 TRP A C 1
ATOM 748 O O . TRP A 1 97 ? -18.256 12.910 8.780 1.00 96.88 97 TRP A O 1
ATOM 758 N N . VAL A 1 98 ? -19.823 14.341 9.549 1.00 96.38 98 VAL A N 1
ATOM 759 C CA . VAL A 1 98 ? -19.085 15.586 9.319 1.00 96.38 98 VAL A CA 1
ATOM 760 C C . VAL A 1 98 ? -18.911 16.280 10.660 1.00 96.38 98 VAL A C 1
ATOM 762 O O . VAL A 1 98 ? -19.893 16.494 11.367 1.00 96.38 98 VAL A O 1
ATOM 765 N N . ALA A 1 99 ? -17.676 16.649 10.988 1.00 94.50 99 ALA A N 1
ATOM 766 C CA . ALA A 1 99 ? -17.346 17.358 12.214 1.00 94.50 99 ALA A CA 1
ATOM 767 C C . ALA A 1 99 ? -16.507 18.604 11.937 1.00 94.50 99 ALA A C 1
ATOM 769 O O . ALA A 1 99 ? -15.623 18.608 11.075 1.00 94.50 99 ALA A O 1
ATOM 770 N N . LEU A 1 100 ? -16.782 19.653 12.700 1.00 94.81 100 LEU A N 1
ATOM 771 C CA . LEU A 1 100 ? -16.088 20.930 12.680 1.00 94.81 100 LEU A CA 1
ATOM 772 C C . LEU A 1 100 ? -15.577 21.221 14.087 1.00 94.81 100 LEU A C 1
ATOM 774 O O . LEU A 1 100 ? -16.378 21.292 15.010 1.00 94.81 100 LEU A O 1
ATOM 778 N N . CYS A 1 101 ? -14.274 21.444 14.239 1.00 93.31 101 CYS A N 1
ATOM 779 C CA . CYS A 1 101 ? -13.674 21.909 15.488 1.00 93.31 101 CYS A CA 1
ATOM 780 C C . CYS A 1 101 ? -13.083 23.305 15.274 1.00 93.31 101 CYS A C 1
ATOM 782 O O . CYS A 1 101 ? -12.126 23.446 14.511 1.00 93.31 101 CYS A O 1
ATOM 784 N N . ALA A 1 102 ? -13.624 24.329 15.934 1.00 91.69 102 ALA A N 1
ATOM 785 C CA . ALA A 1 102 ? -13.222 25.722 15.746 1.00 91.69 102 ALA A CA 1
ATOM 786 C C . ALA A 1 102 ? -12.867 26.397 17.084 1.00 91.69 102 ALA A C 1
ATOM 788 O O . ALA A 1 102 ? -13.472 26.088 18.111 1.00 91.69 102 ALA A O 1
ATOM 789 N N . PRO A 1 103 ? -11.882 27.314 17.110 1.00 87.62 103 PRO A N 1
ATOM 790 C CA . PRO A 1 103 ? -11.576 28.075 18.314 1.00 87.62 103 PRO A CA 1
ATOM 791 C C . PRO A 1 103 ? -12.635 29.162 18.550 1.00 87.62 103 PRO A C 1
ATOM 793 O O . PRO A 1 103 ? -12.778 30.065 17.728 1.00 87.62 103 PRO A O 1
ATOM 796 N N . VAL A 1 104 ? -13.336 29.120 19.683 1.00 87.31 104 VAL A N 1
ATOM 797 C CA . VAL A 1 104 ? -14.355 30.109 20.078 1.00 87.31 104 VAL A CA 1
ATOM 798 C C . VAL A 1 104 ? -14.017 30.653 21.463 1.00 87.31 104 VAL A C 1
ATOM 800 O O . VAL A 1 104 ? -13.778 29.886 22.388 1.00 87.31 104 VAL A O 1
ATOM 803 N N . ASP A 1 105 ? -13.893 31.979 21.583 1.00 84.56 105 ASP A N 1
ATOM 804 C CA . ASP A 1 105 ? -13.651 32.707 22.842 1.00 84.56 105 ASP A CA 1
ATOM 805 C C . ASP A 1 105 ? -12.548 32.134 23.758 1.00 84.56 105 ASP A C 1
ATOM 807 O O . ASP A 1 105 ? -12.632 32.156 24.985 1.00 84.56 105 ASP A O 1
ATOM 811 N N . GLY A 1 106 ? -11.461 31.642 23.154 1.00 81.31 106 GLY A N 1
ATOM 812 C CA . GLY A 1 106 ? -10.311 31.083 23.877 1.00 81.31 106 GLY A CA 1
ATOM 813 C C . GLY A 1 106 ? -10.448 29.605 24.266 1.00 81.31 106 GLY A C 1
ATOM 814 O O . GLY A 1 106 ? -9.525 29.059 24.871 1.00 81.31 106 GLY A O 1
ATOM 815 N N . GLY A 1 107 ? -11.553 28.956 23.894 1.00 84.50 107 GLY A N 1
ATOM 816 C CA . GLY A 1 107 ? -11.765 27.510 23.943 1.00 84.50 107 GLY A CA 1
ATOM 817 C C . GLY A 1 107 ? -11.800 26.876 22.550 1.00 84.50 107 GLY A C 1
ATOM 818 O O . GLY A 1 107 ? -11.765 27.566 21.532 1.00 84.50 107 GLY A O 1
ATOM 819 N N . LEU A 1 108 ? -11.842 25.543 22.505 1.00 87.06 108 LEU A N 1
ATOM 820 C CA . LEU A 1 108 ? -12.121 24.781 21.288 1.00 87.06 108 LEU A CA 1
ATOM 821 C C . LEU A 1 108 ? -13.542 24.234 21.394 1.00 87.06 108 LEU A C 1
ATOM 823 O O . LEU A 1 108 ? -13.845 23.517 22.347 1.00 87.06 108 LEU A O 1
ATOM 827 N N . GLU A 1 109 ? -14.378 24.550 20.417 1.00 92.81 109 GLU A N 1
ATOM 828 C CA . GLU A 1 109 ? -15.730 24.013 20.308 1.00 92.81 109 GLU A CA 1
ATOM 829 C C . GLU A 1 109 ? -15.840 23.065 19.120 1.00 92.81 109 GLU A C 1
ATOM 831 O O . GLU A 1 109 ? -15.089 23.182 18.147 1.00 92.81 109 GLU A O 1
ATOM 836 N N . SER A 1 110 ? -16.769 22.114 19.211 1.00 90.19 110 SER A N 1
ATOM 837 C CA . SER A 1 110 ? -16.999 21.104 18.183 1.00 90.19 110 SER A CA 1
ATOM 838 C C . SER A 1 110 ? -18.474 20.986 17.831 1.00 90.19 110 SER A C 1
ATOM 840 O O . SER A 1 110 ? -19.315 20.904 18.725 1.00 90.19 110 SER A O 1
ATOM 842 N N . ALA A 1 111 ? -18.755 20.884 16.538 1.00 94.00 111 ALA A N 1
ATOM 843 C CA . ALA A 1 111 ? -20.076 20.650 15.982 1.00 94.00 111 ALA A CA 1
ATOM 844 C C . ALA A 1 111 ? -20.044 19.420 15.073 1.00 94.00 111 ALA A C 1
ATOM 846 O O . ALA A 1 111 ? -19.068 19.211 14.349 1.00 94.00 111 ALA A O 1
ATOM 847 N N . GLU A 1 112 ? -21.104 18.616 15.091 1.00 94.62 112 GLU A N 1
ATOM 848 C CA . GLU A 1 112 ? -21.173 17.355 14.352 1.00 94.62 112 GLU A CA 1
ATOM 849 C C . GLU A 1 112 ? -22.536 17.179 13.690 1.00 94.62 112 GLU A C 1
ATOM 851 O O . GLU A 1 112 ? -23.568 17.522 14.265 1.00 94.62 112 GLU A O 1
ATOM 856 N N . ILE A 1 113 ? -22.552 16.586 12.498 1.00 96.50 113 ILE A N 1
ATOM 857 C CA . ILE A 1 113 ? -23.782 16.206 11.807 1.00 96.50 113 ILE A CA 1
ATOM 858 C C . ILE A 1 113 ? -23.607 14.882 11.064 1.00 96.50 113 ILE A C 1
ATOM 860 O O . ILE A 1 113 ? -22.526 14.555 10.569 1.00 96.50 113 ILE A O 1
ATOM 864 N N . THR A 1 114 ? -24.695 14.118 10.960 1.00 95.75 114 THR A N 1
ATOM 865 C CA . THR A 1 114 ? -24.778 12.966 10.056 1.00 95.75 114 THR A CA 1
ATOM 866 C C . THR A 1 114 ? -25.526 13.361 8.787 1.00 95.75 114 THR A C 1
ATOM 868 O O . THR A 1 114 ? -26.665 13.816 8.852 1.00 95.75 114 THR A O 1
ATOM 871 N N . VAL A 1 115 ? -24.890 13.174 7.632 1.00 95.38 115 VAL A N 1
ATOM 872 C CA . VAL A 1 115 ? -25.469 13.411 6.309 1.00 95.38 115 VAL A CA 1
ATOM 873 C C . VAL A 1 115 ? -25.766 12.072 5.647 1.00 95.38 115 VAL A C 1
ATOM 875 O O . VAL A 1 115 ? -24.870 11.258 5.430 1.00 95.38 115 VAL A O 1
ATOM 878 N N . GLU A 1 116 ? -27.026 11.854 5.284 1.00 95.31 116 GLU A N 1
ATOM 879 C CA . GLU A 1 116 ? -27.440 10.682 4.517 1.00 95.31 116 GLU A CA 1
ATOM 880 C C . GLU A 1 116 ? -27.264 10.939 3.020 1.00 95.31 116 GLU A C 1
ATOM 882 O O . GLU A 1 116 ? -27.759 11.933 2.489 1.00 95.31 116 GLU A O 1
ATOM 887 N N . VAL A 1 117 ? -26.585 10.034 2.315 1.00 94.75 117 VAL A N 1
ATOM 888 C CA . VAL A 1 117 ? -26.449 10.070 0.855 1.00 94.75 117 VAL A CA 1
ATOM 889 C C . VAL A 1 117 ? -27.247 8.908 0.269 1.00 94.75 117 VAL A C 1
ATOM 891 O O . VAL A 1 117 ? -26.921 7.739 0.472 1.00 94.75 117 VAL A O 1
ATOM 894 N N . GLY A 1 118 ? -28.339 9.210 -0.431 1.00 88.62 118 GLY A N 1
ATOM 895 C CA . GLY A 1 118 ? -29.302 8.217 -0.909 1.00 88.62 118 GLY A CA 1
ATOM 896 C C . GLY A 1 118 ? -28.914 7.615 -2.255 1.00 88.62 118 GLY A C 1
ATOM 897 O O . GLY A 1 118 ? -28.608 8.341 -3.192 1.00 88.62 118 GLY A O 1
ATOM 898 N N . GLY A 1 119 ? -28.982 6.289 -2.405 1.00 74.75 119 GLY A N 1
ATOM 899 C CA . GLY A 1 119 ? -28.844 5.654 -3.721 1.00 74.75 119 GLY A CA 1
ATOM 900 C C . GLY A 1 119 ? -29.898 6.185 -4.696 1.00 74.75 119 GLY A C 1
ATOM 901 O O . GLY A 1 119 ? -31.024 6.465 -4.284 1.00 74.75 119 GLY A O 1
ATOM 902 N N . ALA A 1 120 ? -29.547 6.345 -5.977 1.00 59.50 120 ALA A N 1
ATOM 903 C CA . ALA A 1 120 ? -30.520 6.705 -7.004 1.00 59.50 120 ALA A CA 1
ATOM 904 C C . ALA A 1 120 ? -31.711 5.741 -6.900 1.00 59.50 120 ALA A C 1
ATOM 906 O O . ALA A 1 120 ? -31.542 4.534 -7.084 1.00 59.50 120 ALA A O 1
ATOM 907 N N . GLY A 1 121 ? -32.887 6.258 -6.528 1.00 55.09 121 GLY A N 1
ATOM 908 C CA . GLY A 1 121 ? -34.097 5.446 -6.458 1.00 55.09 121 GLY A CA 1
ATOM 909 C C . GLY A 1 121 ? -34.289 4.707 -7.786 1.00 55.09 121 GLY A C 1
ATOM 910 O O . GLY A 1 121 ? -33.922 5.256 -8.832 1.00 55.09 121 GLY A O 1
ATOM 911 N N . PRO A 1 122 ? -34.804 3.465 -7.777 1.00 46.84 122 PRO A N 1
ATOM 912 C CA . PRO A 1 122 ? -34.968 2.695 -9.001 1.00 46.84 122 PRO A CA 1
ATOM 913 C C . PRO A 1 122 ? -35.755 3.521 -10.023 1.00 46.84 122 PRO A C 1
ATOM 915 O O . PRO A 1 122 ? -36.874 3.963 -9.753 1.00 46.84 122 PRO A O 1
ATOM 918 N N . GLN A 1 123 ? -35.151 3.762 -11.189 1.00 49.00 123 GLN A N 1
ATOM 919 C CA . GLN A 1 123 ? -35.845 4.371 -12.318 1.00 49.00 123 GLN A CA 1
ATOM 920 C C . GLN A 1 123 ? -37.084 3.513 -12.631 1.00 49.00 123 GLN A C 1
ATOM 922 O O . GLN A 1 123 ? -36.941 2.289 -12.719 1.00 49.00 123 GLN A O 1
ATOM 927 N N . PRO A 1 124 ? -38.283 4.099 -12.812 1.00 44.75 124 PRO A N 1
ATOM 928 C CA . PRO A 1 124 ? -39.457 3.335 -13.209 1.00 44.75 124 PRO A CA 1
ATOM 929 C C . PRO A 1 124 ? -39.156 2.602 -14.519 1.00 44.75 124 PRO A C 1
ATOM 931 O O . PRO A 1 124 ? -38.931 3.237 -15.550 1.00 44.75 124 PRO A O 1
ATOM 934 N N . GLN A 1 125 ? -39.100 1.270 -14.481 1.00 44.12 125 GLN A N 1
ATOM 935 C CA . GLN A 1 125 ? -38.917 0.484 -15.696 1.00 44.12 125 GLN A CA 1
ATOM 936 C C . GLN A 1 125 ? -40.175 0.612 -16.572 1.00 44.12 125 GLN A C 1
ATOM 938 O O . GLN A 1 125 ? -41.287 0.431 -16.066 1.00 44.12 125 GLN A O 1
ATOM 943 N N . PRO A 1 126 ? -40.036 0.903 -17.879 1.00 48.59 126 PRO A N 1
ATOM 944 C CA . PRO A 1 126 ? -41.142 0.799 -18.819 1.00 48.59 126 PRO A CA 1
ATOM 945 C C . PRO A 1 126 ? -41.669 -0.635 -18.820 1.00 48.59 126 PRO A C 1
ATOM 947 O O . PRO A 1 126 ? -40.892 -1.584 -18.914 1.00 48.59 126 PRO A O 1
ATOM 950 N N . ASN A 1 127 ? -42.988 -0.771 -18.705 1.00 41.16 127 ASN A N 1
ATOM 951 C CA . ASN A 1 127 ? -43.686 -2.046 -18.585 1.00 41.16 127 ASN A CA 1
ATOM 952 C C . ASN A 1 127 ? -43.317 -2.981 -19.763 1.00 41.16 127 ASN A C 1
ATOM 954 O O . ASN A 1 127 ? -43.671 -2.661 -20.904 1.00 41.16 127 ASN A O 1
ATOM 958 N N . PRO A 1 128 ? -42.604 -4.104 -19.545 1.00 51.06 128 PRO A N 1
ATOM 959 C CA . PRO A 1 128 ? -42.245 -5.005 -20.630 1.00 51.06 128 PRO A CA 1
ATOM 960 C C . PRO A 1 128 ? -43.487 -5.784 -21.063 1.00 51.06 128 PRO A C 1
ATOM 962 O O . PRO A 1 128 ? -44.112 -6.479 -20.262 1.00 51.06 128 PRO A O 1
ATOM 965 N N . GLY A 1 129 ? -43.848 -5.674 -22.342 1.00 53.47 129 GLY A N 1
ATOM 966 C CA . GLY A 1 129 ? -44.825 -6.571 -22.957 1.00 53.47 129 GLY A CA 1
ATOM 967 C C . GLY A 1 129 ? -44.380 -8.041 -22.855 1.00 53.47 129 GLY A C 1
ATOM 968 O O . GLY A 1 129 ? -43.197 -8.312 -22.642 1.00 53.47 129 GLY A O 1
ATOM 969 N N . PRO A 1 130 ? -45.310 -9.001 -23.003 1.00 53.31 130 PRO A N 1
ATOM 970 C CA . PRO A 1 130 ? -45.050 -10.414 -22.748 1.00 53.31 130 PRO A CA 1
ATOM 971 C C . PRO A 1 130 ? -44.042 -10.979 -23.759 1.00 53.31 130 PRO A C 1
ATOM 973 O O . PRO A 1 130 ? -44.385 -11.291 -24.897 1.00 53.31 130 PRO A O 1
ATOM 976 N N . GLY A 1 131 ? -42.784 -11.089 -23.332 1.00 50.47 131 GLY A N 1
ATOM 977 C CA . GLY A 1 131 ? -41.721 -11.814 -24.021 1.00 50.47 131 GLY A CA 1
ATOM 978 C C . GLY A 1 131 ? -41.536 -13.219 -23.432 1.00 50.47 131 GLY A C 1
ATOM 979 O O . GLY A 1 131 ? -41.874 -13.440 -22.266 1.00 50.47 131 GLY A O 1
ATOM 980 N N . PRO A 1 132 ? -41.028 -14.182 -24.222 1.00 56.59 132 PRO A N 1
ATOM 981 C CA . PRO A 1 132 ? -40.856 -15.567 -23.795 1.00 56.59 132 PRO A CA 1
ATOM 982 C C . PRO A 1 132 ? -39.908 -15.680 -22.595 1.00 56.59 132 PRO A C 1
ATOM 984 O O . PRO A 1 132 ? -38.923 -14.950 -22.493 1.00 56.59 132 PRO A O 1
ATOM 987 N N . SER A 1 133 ? -40.233 -16.605 -21.688 1.00 46.22 133 SER A N 1
ATOM 988 C CA . SER A 1 133 ? -39.531 -16.821 -20.423 1.00 46.22 133 SER A CA 1
ATOM 989 C C . SER A 1 133 ? -38.024 -17.031 -20.625 1.00 46.22 133 SER A C 1
ATOM 991 O O . SER A 1 133 ? -37.640 -17.849 -21.466 1.00 46.22 133 SER A O 1
ATOM 993 N N . PRO A 1 134 ? -37.164 -16.330 -19.861 1.00 53.41 134 PRO A N 1
ATOM 994 C CA . PRO A 1 134 ? -35.729 -16.553 -19.916 1.00 53.41 134 PRO A CA 1
ATOM 995 C C . PRO A 1 134 ? -35.385 -17.969 -19.423 1.00 53.41 134 PRO A C 1
ATOM 997 O O . PRO A 1 134 ? -36.094 -18.512 -18.568 1.00 53.41 134 PRO A O 1
ATOM 1000 N N . PRO A 1 135 ? -34.309 -18.578 -19.953 1.00 50.28 135 PRO A N 1
ATOM 1001 C CA . PRO A 1 135 ? -33.800 -19.839 -19.433 1.00 50.28 135 PRO A CA 1
ATOM 1002 C C . PRO A 1 135 ? -33.417 -19.685 -17.951 1.00 50.28 135 PRO A C 1
ATOM 1004 O O . PRO A 1 135 ? -33.087 -18.575 -17.521 1.00 50.28 135 PRO A O 1
ATOM 1007 N N . PRO A 1 136 ? -33.473 -20.775 -17.163 1.00 51.72 136 PRO A N 1
ATOM 1008 C CA . PRO A 1 136 ? -33.141 -20.732 -15.745 1.00 51.72 136 PRO A CA 1
ATOM 1009 C C . PRO A 1 136 ? -31.740 -20.149 -15.550 1.00 51.72 136 PRO A C 1
ATOM 1011 O O . PRO A 1 136 ? -30.789 -20.572 -16.213 1.00 51.72 136 PRO A O 1
ATOM 1014 N N . SER A 1 137 ? -31.638 -19.155 -14.664 1.00 45.38 137 SER A N 1
ATOM 1015 C CA . SER A 1 137 ? -30.352 -18.599 -14.253 1.00 45.38 137 SER A CA 1
ATOM 1016 C C . SER A 1 137 ? -29.450 -19.722 -13.738 1.00 45.38 137 SER A C 1
ATOM 1018 O O . SER A 1 137 ? -29.946 -20.594 -13.021 1.00 45.38 137 SER A O 1
ATOM 1020 N N . PRO A 1 138 ? -28.147 -19.707 -14.071 1.00 51.84 138 PRO A N 1
ATOM 1021 C CA . PRO A 1 138 ? -27.189 -20.595 -13.430 1.00 51.84 138 PRO A CA 1
ATOM 1022 C C . PRO A 1 138 ? -27.260 -20.403 -11.911 1.00 51.84 138 PRO A C 1
ATOM 1024 O O . PRO A 1 138 ? -27.429 -19.275 -11.436 1.00 51.84 138 PRO A O 1
ATOM 1027 N N . ASP A 1 139 ? -27.179 -21.511 -11.174 1.00 41.03 139 ASP A N 1
ATOM 1028 C CA . ASP A 1 139 ? -27.176 -21.496 -9.713 1.00 41.03 139 ASP A CA 1
ATOM 1029 C C . ASP A 1 139 ? -26.088 -20.537 -9.195 1.00 41.03 139 ASP A C 1
ATOM 1031 O O . ASP A 1 139 ? -24.999 -20.479 -9.777 1.00 41.03 139 ASP A O 1
ATOM 1035 N N . PRO A 1 140 ? -26.361 -19.764 -8.128 1.00 47.25 140 PRO A N 1
ATOM 1036 C CA . PRO A 1 140 ? -25.360 -18.896 -7.527 1.00 47.25 140 PRO A CA 1
ATOM 1037 C C . PRO A 1 140 ? -24.160 -19.730 -7.073 1.00 47.25 140 PRO A C 1
ATOM 1039 O O . PRO A 1 140 ? -24.334 -20.788 -6.461 1.00 47.25 140 PRO A O 1
ATOM 1042 N N . ASP A 1 141 ? -22.952 -19.238 -7.359 1.00 43.62 141 ASP A N 1
ATOM 1043 C CA . ASP A 1 141 ? -21.720 -19.839 -6.856 1.00 43.62 141 ASP A CA 1
ATOM 1044 C C . ASP A 1 141 ? -21.836 -20.077 -5.338 1.00 43.62 141 ASP A C 1
ATOM 1046 O O . ASP A 1 141 ? -22.405 -19.242 -4.618 1.00 43.62 141 ASP A O 1
ATOM 1050 N N . PRO A 1 142 ? -21.319 -21.207 -4.822 1.00 47.41 142 PRO A N 1
ATOM 1051 C CA . PRO A 1 142 ? -21.339 -21.471 -3.392 1.00 47.41 142 PRO A CA 1
ATOM 1052 C C . PRO A 1 142 ? -20.662 -20.311 -2.644 1.00 47.41 142 PRO A C 1
ATOM 1054 O O . PRO A 1 142 ? -19.656 -19.778 -3.123 1.00 47.41 142 PRO A O 1
ATOM 1057 N N . PRO A 1 143 ? -21.183 -19.901 -1.473 1.00 52.97 143 PRO A N 1
ATOM 1058 C CA . PRO A 1 143 ? -20.629 -18.774 -0.738 1.00 52.97 143 PRO A CA 1
ATOM 1059 C C . PRO A 1 143 ? -19.158 -19.044 -0.406 1.00 52.97 143 PRO A C 1
ATOM 1061 O O . PRO A 1 143 ? -18.840 -20.012 0.288 1.00 52.97 143 PRO A O 1
ATOM 1064 N N . LEU A 1 144 ? -18.261 -18.194 -0.916 1.00 59.31 144 LEU A N 1
ATOM 1065 C CA . LEU A 1 144 ? -16.852 -18.206 -0.527 1.00 59.31 144 LEU A CA 1
ATOM 1066 C C . LEU A 1 144 ? -16.748 -18.061 0.999 1.00 59.31 144 LEU A C 1
ATOM 1068 O O . LEU A 1 144 ? -17.411 -17.207 1.589 1.00 59.31 144 LEU A O 1
ATOM 1072 N N . ASP A 1 145 ? -15.879 -18.855 1.633 1.00 85.94 145 ASP A N 1
ATOM 1073 C CA . ASP A 1 145 ? -15.486 -18.624 3.026 1.00 85.94 145 ASP A CA 1
ATOM 1074 C C . ASP A 1 145 ? -14.907 -17.205 3.136 1.00 85.94 145 ASP A C 1
ATOM 1076 O O . ASP A 1 145 ? -13.916 -16.864 2.485 1.00 85.94 145 ASP A O 1
ATOM 1080 N N . TRP A 1 146 ? -15.533 -1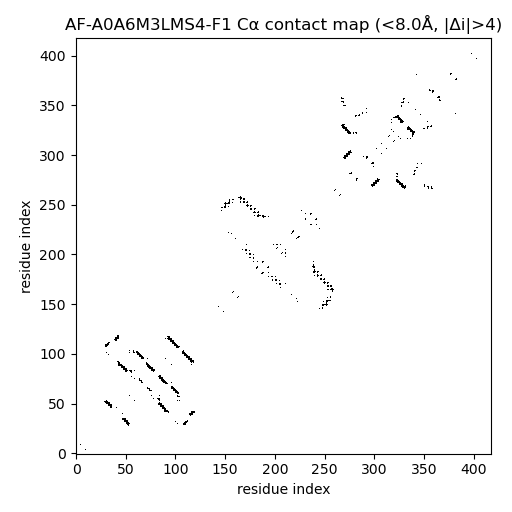6.355 3.948 1.00 85.06 146 TRP A N 1
ATOM 1081 C CA . TRP A 1 146 ? -15.141 -14.954 4.108 1.00 85.06 146 TRP A CA 1
ATOM 1082 C C . TRP A 1 146 ? -13.692 -14.807 4.599 1.00 85.06 146 TRP A C 1
ATOM 1084 O O . TRP A 1 146 ? -13.047 -13.800 4.309 1.00 85.06 146 TRP A O 1
ATOM 1094 N N . ARG A 1 147 ? -13.137 -15.822 5.280 1.00 89.12 147 ARG A N 1
ATOM 1095 C CA . ARG A 1 147 ? -11.719 -15.850 5.674 1.00 89.12 147 ARG A CA 1
ATOM 1096 C C . ARG A 1 147 ? -10.798 -16.000 4.471 1.00 89.12 147 ARG A C 1
ATOM 1098 O O . ARG A 1 147 ? -9.760 -15.344 4.405 1.00 89.12 147 ARG A O 1
ATOM 1105 N N . GLU A 1 148 ? -11.188 -16.825 3.506 1.00 89.19 148 GLU A N 1
ATOM 1106 C CA . GLU A 1 148 ? -10.452 -16.993 2.256 1.00 89.19 148 GLU A CA 1
ATOM 1107 C C . GLU A 1 148 ? -10.493 -15.696 1.438 1.00 89.19 148 GLU A C 1
ATOM 1109 O O . GLU A 1 148 ? -9.452 -15.224 0.966 1.00 89.19 148 GLU A O 1
ATOM 1114 N N . ALA A 1 149 ? -11.663 -15.053 1.375 1.00 88.12 149 ALA A N 1
ATOM 1115 C CA . ALA A 1 149 ? -11.823 -13.741 0.755 1.00 88.12 149 ALA A CA 1
ATOM 1116 C C . ALA A 1 149 ? -10.957 -12.668 1.444 1.00 88.12 149 ALA A C 1
ATOM 1118 O O . ALA A 1 149 ? -10.248 -11.922 0.767 1.00 88.12 149 ALA A O 1
ATOM 1119 N N . LEU A 1 150 ? -10.948 -12.626 2.782 1.00 90.12 150 LEU A N 1
ATOM 1120 C CA . LEU A 1 150 ? -10.107 -11.713 3.559 1.00 90.12 150 LEU A CA 1
ATOM 1121 C C . LEU A 1 150 ? -8.618 -11.956 3.292 1.00 90.12 150 LEU A C 1
ATOM 1123 O O . LEU A 1 150 ? -7.881 -11.005 3.051 1.00 90.12 150 LEU A O 1
ATOM 1127 N N . SER A 1 151 ? -8.172 -13.213 3.294 1.00 92.31 151 SER A N 1
ATOM 1128 C CA . SER A 1 151 ? -6.765 -13.551 3.051 1.00 92.31 151 SER A CA 1
ATOM 1129 C C . SER A 1 151 ? -6.301 -13.167 1.640 1.00 92.31 151 SER A C 1
ATOM 1131 O O . SER A 1 151 ? -5.196 -12.654 1.472 1.00 92.31 151 SER A O 1
ATOM 1133 N N . THR A 1 152 ? -7.158 -13.346 0.631 1.00 89.25 152 THR A N 1
ATOM 1134 C CA . THR A 1 152 ? -6.884 -12.940 -0.755 1.00 89.25 152 THR A CA 1
ATOM 1135 C C . THR A 1 152 ? -6.764 -11.427 -0.859 1.00 89.25 152 THR A C 1
ATOM 1137 O O . THR A 1 152 ? -5.781 -10.914 -1.388 1.00 89.25 152 THR A O 1
ATOM 1140 N N . TRP A 1 153 ? -7.717 -10.711 -0.266 1.00 91.44 153 TRP A N 1
ATOM 1141 C CA . TRP A 1 153 ? -7.710 -9.255 -0.242 1.00 91.44 153 TRP A CA 1
ATOM 1142 C C . TRP A 1 153 ? -6.476 -8.689 0.489 1.00 91.44 153 TRP A C 1
ATOM 1144 O O . TRP A 1 153 ? -5.825 -7.784 -0.029 1.00 91.44 153 TRP A O 1
ATOM 1154 N N . VAL A 1 154 ? -6.079 -9.263 1.635 1.00 91.38 154 VAL A N 1
ATOM 1155 C CA . VAL A 1 154 ? -4.852 -8.855 2.353 1.00 91.38 154 VAL A CA 1
ATOM 1156 C C . VAL A 1 154 ? -3.613 -9.033 1.475 1.00 91.38 154 VAL A C 1
ATOM 1158 O O . VAL A 1 154 ? -2.749 -8.157 1.463 1.00 91.38 154 VAL A O 1
ATOM 1161 N N . ALA A 1 155 ? -3.517 -10.141 0.734 1.00 89.81 155 ALA A N 1
ATOM 1162 C CA . ALA A 1 155 ? -2.392 -10.382 -0.165 1.00 89.81 155 ALA A CA 1
ATOM 1163 C C . ALA A 1 155 ? -2.300 -9.307 -1.263 1.00 89.81 155 ALA A C 1
ATOM 1165 O O . ALA A 1 155 ? -1.217 -8.786 -1.530 1.00 89.81 155 ALA A O 1
ATOM 1166 N N . GLU A 1 156 ? -3.431 -8.941 -1.872 1.00 88.88 156 GLU A N 1
ATOM 1167 C CA . GLU A 1 156 ? -3.490 -7.905 -2.907 1.00 88.88 156 GLU A CA 1
ATOM 1168 C C . GLU A 1 156 ? -3.122 -6.519 -2.371 1.00 88.88 156 GLU A C 1
ATOM 1170 O O . GLU A 1 156 ? -2.323 -5.811 -2.986 1.00 88.88 156 GLU A O 1
ATOM 1175 N N . GLU A 1 157 ? -3.679 -6.122 -1.229 1.00 89.31 157 GLU A N 1
ATOM 1176 C CA . GLU A 1 157 ? -3.433 -4.793 -0.667 1.00 89.31 157 GLU A CA 1
ATOM 1177 C C . GLU A 1 157 ? -2.006 -4.635 -0.156 1.00 89.31 157 GLU A C 1
ATOM 1179 O O . GLU A 1 157 ? -1.351 -3.635 -0.454 1.00 89.31 157 GLU A O 1
ATOM 1184 N N . ALA A 1 158 ? -1.462 -5.637 0.534 1.00 89.00 158 ALA A N 1
ATOM 1185 C CA . ALA A 1 158 ? -0.077 -5.556 0.974 1.00 89.00 158 ALA A CA 1
ATOM 1186 C C . ALA A 1 158 ? 0.915 -5.644 -0.208 1.00 89.00 158 ALA A C 1
ATOM 1188 O O . ALA A 1 158 ? 1.974 -5.019 -0.143 1.00 89.00 158 ALA A O 1
ATOM 1189 N N . ALA A 1 159 ? 0.561 -6.284 -1.334 1.00 86.94 159 ALA A N 1
ATOM 1190 C CA . ALA A 1 159 ? 1.361 -6.217 -2.564 1.00 86.94 159 ALA A CA 1
ATOM 1191 C C . ALA A 1 159 ? 1.416 -4.802 -3.159 1.00 86.94 159 ALA A C 1
ATOM 1193 O O . ALA A 1 159 ? 2.465 -4.388 -3.658 1.00 86.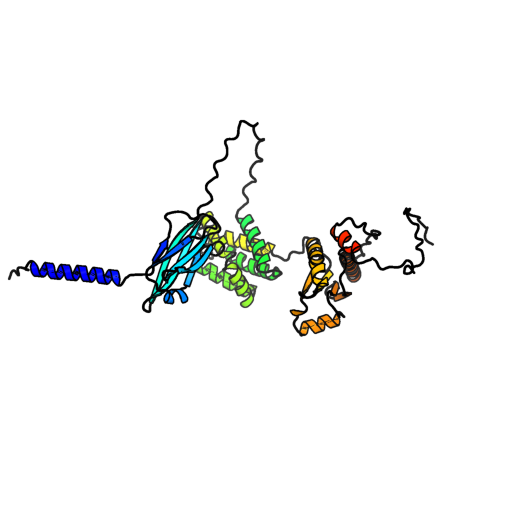94 159 ALA A O 1
ATOM 1194 N N . LYS A 1 160 ? 0.305 -4.058 -3.098 1.00 84.88 160 LYS A N 1
ATOM 1195 C CA . LYS A 1 160 ? 0.228 -2.660 -3.556 1.00 84.88 160 LYS A CA 1
ATOM 1196 C C . LYS A 1 160 ? 0.971 -1.721 -2.609 1.00 84.88 160 LYS A C 1
ATOM 1198 O O . LYS A 1 160 ? 1.707 -0.851 -3.067 1.00 84.88 160 LYS A O 1
ATOM 1203 N N . ALA A 1 161 ? 0.779 -1.897 -1.303 1.00 85.56 161 ALA A N 1
ATOM 1204 C CA . ALA A 1 161 ? 1.334 -1.014 -0.283 1.00 85.56 161 ALA A CA 1
ATOM 1205 C C . ALA A 1 161 ? 2.849 -1.188 -0.103 1.00 85.56 161 ALA A C 1
ATOM 1207 O O . ALA A 1 161 ? 3.546 -0.218 0.188 1.00 85.56 161 ALA A O 1
ATOM 1208 N N . MET A 1 162 ? 3.351 -2.418 -0.264 1.00 87.94 162 MET A N 1
ATOM 1209 C CA . MET A 1 162 ? 4.721 -2.812 0.078 1.00 87.94 162 MET A CA 1
ATOM 1210 C C . MET A 1 162 ? 5.371 -3.652 -1.044 1.00 87.94 162 MET A C 1
ATOM 1212 O O . MET A 1 162 ? 5.756 -4.807 -0.823 1.00 87.94 162 MET A O 1
ATOM 1216 N N . PRO A 1 163 ? 5.513 -3.105 -2.268 1.00 86.00 163 PRO A N 1
ATOM 1217 C CA . PRO A 1 163 ? 5.999 -3.864 -3.417 1.00 86.00 163 PRO A CA 1
ATOM 1218 C C . PRO A 1 163 ? 7.422 -4.393 -3.189 1.00 86.00 163 PRO A C 1
ATOM 1220 O O . PRO A 1 163 ? 8.314 -3.672 -2.750 1.00 86.00 163 PRO A O 1
ATOM 1223 N N . GLY A 1 164 ? 7.642 -5.675 -3.500 1.00 85.25 164 GLY A N 1
ATOM 1224 C CA . GLY A 1 164 ? 8.954 -6.325 -3.385 1.00 85.25 164 GLY A CA 1
ATOM 1225 C C . GLY A 1 164 ? 9.367 -6.738 -1.965 1.00 85.25 164 GLY A C 1
ATOM 1226 O O . GLY A 1 164 ? 10.449 -7.292 -1.796 1.00 85.25 164 GLY A O 1
ATOM 1227 N N . ARG A 1 165 ? 8.519 -6.539 -0.945 1.00 91.00 165 ARG A N 1
ATOM 1228 C CA . ARG A 1 165 ? 8.838 -6.843 0.467 1.00 91.00 165 ARG A CA 1
ATOM 1229 C C . ARG A 1 165 ? 8.319 -8.208 0.943 1.00 91.00 165 ARG A C 1
ATOM 1231 O O . ARG A 1 165 ? 8.000 -8.373 2.117 1.00 91.00 165 ARG A O 1
ATOM 1238 N N . GLY A 1 166 ? 8.249 -9.203 0.055 1.00 90.56 166 GLY A N 1
ATOM 1239 C CA . GLY A 1 166 ? 7.661 -10.521 0.353 1.00 90.56 166 GLY A CA 1
ATOM 1240 C C . GLY A 1 166 ? 8.340 -11.279 1.503 1.00 90.56 166 GLY A C 1
ATOM 1241 O O . GLY A 1 166 ? 7.667 -11.897 2.326 1.00 90.56 166 GLY A O 1
ATOM 1242 N N . ASP A 1 167 ? 9.666 -11.178 1.630 1.00 91.88 167 ASP A N 1
ATOM 1243 C CA . ASP A 1 167 ? 10.397 -11.798 2.746 1.00 91.88 167 ASP A CA 1
ATOM 1244 C C . ASP A 1 167 ? 10.049 -11.162 4.098 1.00 91.88 167 ASP A C 1
ATOM 1246 O O . ASP A 1 167 ? 9.999 -11.840 5.126 1.00 91.88 167 ASP A O 1
ATOM 1250 N N . GLU A 1 168 ? 9.787 -9.857 4.106 1.00 94.31 168 GLU A N 1
ATOM 1251 C CA . GLU A 1 168 ? 9.365 -9.140 5.306 1.00 94.31 168 GLU A CA 1
ATOM 1252 C C . GLU A 1 168 ? 7.905 -9.442 5.639 1.00 94.31 168 GLU A C 1
ATOM 1254 O O . GLU A 1 168 ? 7.606 -9.744 6.793 1.00 94.31 168 GLU A O 1
ATOM 1259 N N . ALA A 1 169 ? 7.032 -9.486 4.627 1.00 93.25 169 ALA A N 1
ATOM 1260 C CA . ALA A 1 169 ? 5.642 -9.914 4.770 1.00 93.25 169 ALA A CA 1
ATOM 1261 C C . ALA A 1 169 ? 5.560 -11.293 5.437 1.00 93.25 169 ALA A C 1
ATOM 1263 O O . ALA A 1 169 ? 4.808 -11.488 6.388 1.00 93.25 169 ALA A O 1
ATOM 1264 N N . LYS A 1 170 ? 6.415 -12.232 5.011 1.00 94.06 170 LYS A N 1
ATOM 1265 C CA . LYS A 1 170 ? 6.492 -13.581 5.580 1.00 94.06 170 LYS A CA 1
ATOM 1266 C C . LYS A 1 170 ? 6.957 -13.593 7.039 1.00 94.06 170 LYS A C 1
ATOM 1268 O O . LYS A 1 170 ? 6.398 -14.327 7.853 1.00 94.06 170 LYS A O 1
ATOM 1273 N N . LYS A 1 171 ? 7.970 -12.794 7.392 1.00 95.38 171 LYS A N 1
ATOM 1274 C CA . LYS A 1 171 ? 8.432 -12.663 8.788 1.00 95.38 171 LYS A CA 1
ATOM 1275 C C . LYS A 1 171 ? 7.333 -12.093 9.679 1.00 95.38 171 LYS A C 1
ATOM 1277 O O . LYS A 1 171 ? 7.099 -12.603 10.773 1.00 95.38 171 LYS A O 1
ATOM 1282 N N . TRP A 1 172 ? 6.635 -11.075 9.189 1.00 95.06 172 TRP A N 1
ATOM 1283 C CA . TRP A 1 172 ? 5.552 -10.442 9.923 1.00 95.06 172 TRP A CA 1
ATOM 1284 C C . TRP A 1 172 ? 4.328 -11.348 10.073 1.00 95.06 172 TRP A C 1
ATOM 1286 O O . TRP A 1 172 ? 3.778 -11.470 11.167 1.00 95.06 172 TRP A O 1
ATOM 1296 N N . ALA A 1 173 ? 3.971 -12.086 9.020 1.00 95.62 173 ALA A N 1
ATOM 1297 C CA . ALA A 1 173 ? 2.939 -13.115 9.072 1.00 95.62 173 ALA A CA 1
ATOM 1298 C C . ALA A 1 173 ? 3.226 -14.175 10.144 1.00 95.62 173 ALA A C 1
ATOM 1300 O O . ALA A 1 173 ? 2.311 -14.595 10.850 1.00 95.62 173 ALA A O 1
ATOM 1301 N N . GLY A 1 174 ? 4.496 -14.560 10.319 1.00 96.19 174 GLY A N 1
ATOM 1302 C CA . GLY A 1 174 ? 4.925 -15.437 11.408 1.00 96.19 174 GLY A CA 1
ATOM 1303 C C . GLY A 1 174 ? 4.611 -14.862 12.794 1.00 96.19 174 GLY A C 1
ATOM 1304 O O . GLY A 1 174 ? 4.048 -15.566 13.634 1.00 96.19 174 GLY A O 1
ATOM 1305 N N . ALA A 1 175 ? 4.898 -13.574 13.016 1.00 97.06 175 ALA A N 1
ATOM 1306 C CA . ALA A 1 175 ? 4.579 -12.880 14.266 1.00 97.06 175 ALA A CA 1
ATOM 1307 C C . ALA A 1 175 ? 3.060 -12.805 14.522 1.00 97.06 175 ALA A C 1
ATOM 1309 O O . ALA A 1 175 ? 2.601 -13.105 15.631 1.00 97.06 175 ALA A O 1
ATOM 1310 N N . ILE A 1 176 ? 2.271 -12.477 13.491 1.00 96.25 176 ILE A N 1
ATOM 1311 C CA . ILE A 1 176 ? 0.800 -12.459 13.557 1.00 96.25 176 ILE A CA 1
ATOM 1312 C C . ILE A 1 176 ? 0.265 -13.850 13.897 1.00 96.25 176 ILE A C 1
ATOM 1314 O O . ILE A 1 176 ? -0.490 -14.006 14.858 1.00 96.25 176 ILE A O 1
ATOM 1318 N N . ARG A 1 177 ? 0.694 -14.876 13.153 1.00 97.56 177 ARG A N 1
ATOM 1319 C CA . ARG A 1 177 ? 0.256 -16.264 13.326 1.00 97.56 177 ARG A CA 1
ATOM 1320 C C . ARG A 1 177 ? 0.524 -16.766 14.734 1.00 97.56 177 ARG A C 1
ATOM 1322 O O . ARG A 1 177 ? -0.379 -17.320 15.352 1.00 97.56 177 ARG A O 1
ATOM 1329 N N . GLN A 1 178 ? 1.731 -16.552 15.252 1.00 98.00 178 GLN A N 1
ATOM 1330 C CA . GLN A 1 178 ? 2.082 -16.996 16.597 1.00 98.00 178 GLN A CA 1
ATOM 1331 C C . GLN A 1 178 ? 1.200 -16.316 17.655 1.00 98.00 178 GLN A C 1
ATOM 1333 O O . GLN A 1 178 ? 0.744 -16.960 18.597 1.00 98.00 178 GLN A O 1
ATOM 1338 N N . THR A 1 179 ? 0.927 -15.016 17.501 1.00 97.75 179 THR A N 1
ATOM 1339 C CA . THR A 1 179 ? 0.083 -14.249 18.439 1.00 97.75 179 THR A CA 1
ATOM 1340 C C . THR A 1 179 ? -1.366 -14.709 18.393 1.00 97.75 179 THR A C 1
ATOM 1342 O O . THR A 1 179 ? -1.974 -14.964 19.432 1.00 97.75 179 THR A O 1
ATOM 1345 N N . ALA A 1 180 ? -1.895 -14.910 17.189 1.00 96.50 180 ALA A N 1
ATOM 1346 C CA . ALA A 1 180 ? -3.229 -15.444 16.986 1.00 96.50 180 ALA A CA 1
ATOM 1347 C C . ALA A 1 180 ? -3.377 -16.874 17.535 1.00 96.50 180 ALA A C 1
ATOM 1349 O O . ALA A 1 180 ? -4.377 -17.182 18.176 1.00 96.50 180 ALA A O 1
ATOM 1350 N N . GLN A 1 181 ? -2.374 -17.739 17.363 1.00 97.12 181 GLN A N 1
ATOM 1351 C CA . GLN A 1 181 ? -2.388 -19.095 17.924 1.00 97.12 181 GLN A CA 1
ATOM 1352 C C . GLN A 1 181 ? -2.408 -19.096 19.457 1.00 97.12 181 GLN A C 1
ATOM 1354 O O . GLN A 1 181 ? -3.133 -19.893 20.050 1.00 97.12 181 GLN A O 1
ATOM 1359 N N . ASP A 1 182 ? -1.665 -18.197 20.108 1.00 97.62 182 ASP A N 1
ATOM 1360 C CA . ASP A 1 182 ? -1.702 -18.071 21.568 1.00 97.62 182 ASP A CA 1
ATOM 1361 C C . ASP A 1 182 ? -3.058 -17.555 22.075 1.00 97.62 182 ASP A C 1
ATOM 1363 O O . ASP A 1 182 ? -3.540 -18.020 23.109 1.00 97.62 182 ASP A O 1
ATOM 1367 N N . ALA A 1 183 ? -3.706 -16.657 21.331 1.00 97.12 183 ALA A N 1
ATOM 1368 C CA . ALA A 1 183 ? -5.068 -16.213 21.620 1.00 97.12 183 ALA A CA 1
ATOM 1369 C C . ALA A 1 183 ? -6.109 -17.331 21.448 1.00 97.12 183 ALA A C 1
ATOM 1371 O O . ALA A 1 183 ? -6.922 -17.551 22.343 1.00 97.12 183 ALA A O 1
ATOM 1372 N N . VAL A 1 184 ? -6.049 -18.097 20.352 1.00 95.88 184 VAL A N 1
ATOM 1373 C CA . VAL A 1 184 ? -6.919 -19.271 20.129 1.00 95.88 184 VAL A CA 1
ATOM 1374 C C . VAL A 1 184 ? -6.719 -20.326 21.220 1.00 95.88 184 VAL A C 1
ATOM 1376 O O . VAL A 1 184 ? -7.681 -20.940 21.671 1.00 95.88 184 VAL A O 1
ATOM 1379 N N . ALA A 1 185 ? -5.484 -20.510 21.692 1.00 96.38 185 ALA A N 1
ATOM 1380 C CA . ALA A 1 185 ? -5.164 -21.412 22.797 1.00 96.38 185 ALA A CA 1
ATOM 1381 C C . ALA A 1 185 ? -5.569 -20.870 24.185 1.00 96.38 185 ALA A C 1
ATOM 1383 O O . ALA A 1 185 ? -5.275 -21.513 25.192 1.00 96.38 185 ALA A O 1
ATOM 1384 N N . GLY A 1 186 ? -6.192 -19.689 24.265 1.00 96.25 186 GLY A N 1
ATOM 1385 C CA . GLY A 1 186 ? -6.636 -19.073 25.517 1.00 96.25 186 GLY A CA 1
ATOM 1386 C C . GLY A 1 186 ? -5.514 -18.492 26.382 1.00 96.25 186 GLY A C 1
ATOM 1387 O O . GLY A 1 186 ? -5.764 -18.120 27.525 1.00 96.25 186 GLY A O 1
ATOM 1388 N N . LYS A 1 187 ? -4.280 -18.391 25.868 1.00 97.75 187 LYS A N 1
ATOM 1389 C CA . LYS A 1 187 ? -3.155 -17.767 26.590 1.00 97.75 187 LYS A CA 1
ATOM 1390 C C . LYS A 1 187 ? -3.220 -16.240 26.558 1.00 97.75 187 LYS A C 1
ATOM 1392 O O . LYS A 1 187 ? -2.637 -15.588 27.417 1.00 97.75 187 LYS A O 1
ATOM 1397 N N . ILE A 1 188 ? -3.904 -15.682 25.558 1.00 97.31 188 ILE A N 1
ATOM 1398 C CA . ILE A 1 188 ? -4.162 -14.248 25.412 1.00 97.31 188 ILE A CA 1
ATOM 1399 C C . ILE A 1 188 ? -5.676 -14.057 25.335 1.00 97.31 188 ILE A C 1
ATOM 1401 O O . ILE A 1 188 ? -6.300 -14.416 24.340 1.00 97.31 188 ILE A O 1
ATOM 1405 N N . THR A 1 189 ? -6.263 -13.503 26.392 1.00 95.50 189 THR A N 1
ATOM 1406 C CA . THR A 1 189 ? -7.715 -13.277 26.505 1.00 95.50 189 THR A CA 1
ATOM 1407 C C . THR A 1 189 ? -8.101 -11.800 26.495 1.00 95.50 189 THR A C 1
ATOM 1409 O O . THR A 1 189 ? -9.282 -11.486 26.386 1.00 95.50 189 THR A O 1
ATOM 1412 N N . ASP A 1 190 ? -7.118 -10.900 26.571 1.00 95.88 190 ASP A N 1
ATOM 1413 C CA . ASP A 1 190 ? -7.297 -9.449 26.581 1.00 95.88 190 ASP A CA 1
ATOM 1414 C C . ASP A 1 190 ? -6.779 -8.805 25.284 1.00 95.88 190 ASP A C 1
ATOM 1416 O O . ASP A 1 190 ? -5.729 -9.180 24.750 1.00 95.88 190 ASP A O 1
ATOM 1420 N N . TRP A 1 191 ? -7.513 -7.808 24.786 1.00 89.38 191 TRP A N 1
ATOM 1421 C CA . TRP A 1 191 ? -7.192 -7.103 23.544 1.00 89.38 191 TRP A CA 1
ATOM 1422 C C . TRP A 1 191 ? -5.943 -6.226 23.647 1.00 89.38 191 TRP A C 1
ATOM 1424 O O . TRP A 1 191 ? -5.172 -6.141 22.686 1.00 89.38 191 TRP A O 1
ATOM 1434 N N . GLY A 1 192 ? -5.719 -5.589 24.798 1.00 88.62 192 GLY A N 1
ATOM 1435 C CA . GLY A 1 192 ? -4.510 -4.814 25.055 1.00 88.62 192 GLY A CA 1
ATOM 1436 C C . GLY A 1 192 ? -3.276 -5.714 25.044 1.00 88.62 192 GLY A C 1
ATOM 1437 O O . GLY A 1 192 ? -2.300 -5.419 24.352 1.00 88.62 192 GLY A O 1
ATOM 1438 N N . VAL A 1 193 ? -3.358 -6.866 25.715 1.00 93.81 193 VAL A N 1
ATOM 1439 C CA . VAL A 1 193 ? -2.294 -7.882 25.717 1.00 93.81 193 VAL A CA 1
ATOM 1440 C C . VAL A 1 193 ? -2.041 -8.432 24.311 1.00 93.81 193 VAL A C 1
ATOM 1442 O O . VAL A 1 193 ? -0.880 -8.565 23.922 1.00 93.81 193 VAL A O 1
ATOM 1445 N N . PHE A 1 194 ? -3.085 -8.700 23.518 1.00 93.81 194 PHE A N 1
ATOM 1446 C CA . PHE A 1 194 ? -2.934 -9.130 22.122 1.00 93.81 194 PHE A CA 1
ATOM 1447 C C . PHE A 1 194 ? -2.136 -8.119 21.291 1.00 93.81 194 PHE A C 1
ATOM 1449 O O . PHE A 1 194 ? -1.150 -8.492 20.654 1.00 93.81 194 PHE A O 1
ATOM 1456 N N . ARG A 1 195 ? -2.517 -6.834 21.330 1.00 91.50 195 ARG A N 1
ATOM 1457 C CA . ARG A 1 195 ? -1.856 -5.769 20.555 1.00 91.50 195 ARG A CA 1
ATOM 1458 C C . ARG A 1 195 ? -0.401 -5.571 20.977 1.00 91.50 195 ARG A C 1
ATOM 1460 O O . ARG A 1 195 ? 0.475 -5.488 20.118 1.00 91.50 195 ARG A O 1
ATOM 1467 N N . VAL A 1 196 ? -0.127 -5.543 22.283 1.00 91.31 196 VAL A N 1
ATOM 1468 C CA . VAL A 1 196 ? 1.243 -5.402 22.807 1.00 91.31 196 VAL A CA 1
ATOM 1469 C C . VAL A 1 196 ? 2.106 -6.602 22.409 1.00 91.31 196 VAL A C 1
ATOM 1471 O O . VAL A 1 196 ? 3.224 -6.414 21.934 1.00 91.31 196 VAL A O 1
ATOM 1474 N N . THR A 1 197 ? 1.573 -7.822 22.521 1.00 96.19 197 THR A N 1
ATOM 1475 C CA . THR A 1 197 ? 2.288 -9.056 22.150 1.00 96.19 197 THR A CA 1
ATOM 1476 C C . THR A 1 197 ? 2.579 -9.108 20.652 1.00 96.19 197 THR A C 1
ATOM 1478 O O . THR A 1 197 ? 3.687 -9.463 20.246 1.00 96.19 197 THR A O 1
ATOM 1481 N N . LEU A 1 198 ? 1.607 -8.725 19.817 1.00 94.88 198 LEU A N 1
ATOM 1482 C CA . LEU A 1 198 ? 1.793 -8.655 18.371 1.00 94.88 198 LEU A CA 1
ATOM 1483 C C . LEU A 1 198 ? 2.896 -7.658 18.007 1.00 94.88 198 LEU A C 1
ATOM 1485 O O . LEU A 1 198 ? 3.773 -7.970 17.198 1.00 94.88 198 LEU A O 1
ATOM 1489 N N . LYS A 1 199 ? 2.875 -6.473 18.622 1.00 93.44 199 LYS A N 1
ATOM 1490 C CA . LYS A 1 199 ? 3.865 -5.418 18.388 1.00 93.44 199 LYS A CA 1
ATOM 1491 C C . LYS A 1 199 ? 5.276 -5.871 18.770 1.00 93.44 199 LYS A C 1
ATOM 1493 O O . LYS A 1 199 ? 6.187 -5.753 17.956 1.00 93.44 199 LYS A O 1
ATOM 1498 N N . ASP A 1 200 ? 5.437 -6.469 19.948 1.00 96.31 200 ASP A N 1
ATOM 1499 C CA . ASP A 1 200 ? 6.720 -6.999 20.430 1.00 96.31 200 ASP A CA 1
ATOM 1500 C C . ASP A 1 200 ? 7.294 -8.091 19.506 1.00 96.31 200 ASP A C 1
ATOM 1502 O O . ASP A 1 200 ? 8.459 -8.050 19.094 1.00 96.31 200 ASP A O 1
ATOM 1506 N N . ARG A 1 201 ? 6.446 -9.029 19.068 1.00 97.69 201 ARG A N 1
ATOM 1507 C CA . ARG A 1 201 ? 6.847 -10.084 18.123 1.00 97.69 201 ARG A CA 1
ATOM 1508 C C . ARG A 1 201 ? 7.183 -9.534 16.745 1.00 97.69 201 ARG A C 1
ATOM 1510 O O . ARG A 1 201 ? 8.116 -10.018 16.108 1.00 97.69 201 ARG A O 1
ATOM 1517 N N . SER A 1 202 ? 6.469 -8.506 16.300 1.00 95.94 202 SER A N 1
ATOM 1518 C CA . SER A 1 202 ? 6.764 -7.813 15.043 1.00 95.94 202 SER A CA 1
ATOM 1519 C C . SER A 1 202 ? 8.134 -7.135 15.102 1.00 95.94 202 SER A C 1
ATOM 152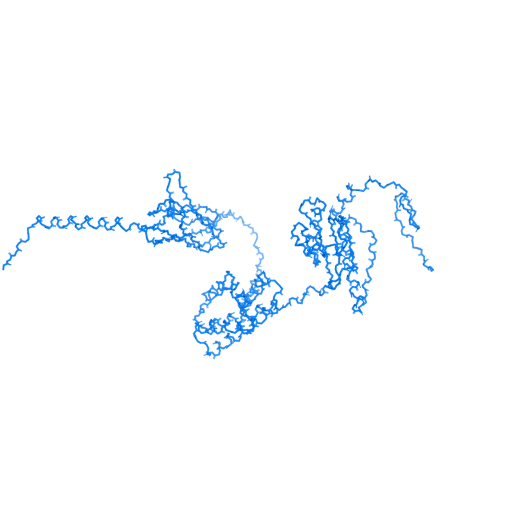1 O O . SER A 1 202 ? 8.936 -7.297 14.182 1.00 95.94 202 SER A O 1
ATOM 1523 N N . TYR A 1 203 ? 8.444 -6.456 16.211 1.00 96.69 203 TYR A N 1
ATOM 1524 C CA . TYR A 1 203 ? 9.754 -5.842 16.457 1.00 96.69 203 TYR A CA 1
ATOM 1525 C C . TYR A 1 203 ? 10.877 -6.871 16.500 1.00 96.69 203 TYR A C 1
ATOM 1527 O O . TYR A 1 203 ? 11.918 -6.663 15.878 1.00 96.69 203 TYR A O 1
ATOM 1535 N N . THR A 1 204 ? 10.646 -8.011 17.145 1.00 97.06 204 THR A N 1
ATOM 1536 C CA . THR A 1 204 ? 11.602 -9.124 17.163 1.00 97.06 204 THR A CA 1
ATOM 1537 C C . THR A 1 204 ? 11.831 -9.703 15.760 1.00 97.06 204 THR A C 1
ATOM 1539 O O . THR A 1 204 ? 12.963 -10.016 15.396 1.00 97.06 204 THR A O 1
ATOM 1542 N N . ALA A 1 205 ? 10.778 -9.831 14.944 1.00 95.88 205 ALA A N 1
ATOM 1543 C CA . ALA A 1 205 ? 10.860 -10.455 13.624 1.00 95.88 205 ALA A CA 1
ATOM 1544 C C . ALA A 1 205 ? 11.492 -9.555 12.545 1.00 95.88 205 ALA A C 1
ATOM 1546 O O . ALA A 1 205 ? 12.193 -10.054 11.659 1.00 95.88 205 ALA A O 1
ATOM 1547 N N . LEU A 1 206 ? 11.228 -8.246 12.585 1.00 94.75 206 LEU A N 1
ATOM 1548 C CA . LEU A 1 206 ? 11.595 -7.308 11.517 1.00 94.75 206 LEU A CA 1
ATOM 1549 C C . LEU A 1 206 ? 12.618 -6.241 11.927 1.00 94.75 206 LEU A C 1
ATOM 1551 O O . LEU A 1 206 ? 13.225 -5.623 11.051 1.00 94.75 206 LEU A O 1
ATOM 1555 N N . GLY A 1 207 ? 12.809 -6.016 13.225 1.00 96.50 207 GLY A N 1
ATOM 1556 C CA . GLY A 1 207 ? 13.416 -4.797 13.751 1.00 96.50 207 GLY A CA 1
ATOM 1557 C C . GLY A 1 207 ? 12.401 -3.652 13.860 1.00 96.50 207 GLY A C 1
ATOM 1558 O O . GLY A 1 207 ? 11.346 -3.664 13.226 1.00 96.50 207 GLY A O 1
ATOM 1559 N N . PHE A 1 208 ? 12.729 -2.656 14.686 1.00 93.88 208 PHE A N 1
ATOM 1560 C CA . PHE A 1 208 ? 11.820 -1.567 15.064 1.00 93.88 208 PHE A CA 1
ATOM 1561 C C . PHE A 1 208 ? 11.300 -0.753 13.869 1.00 93.88 208 PHE A C 1
ATOM 1563 O O . PHE A 1 208 ? 10.092 -0.602 13.712 1.00 93.88 208 PHE A O 1
ATOM 1570 N N . GLU A 1 209 ? 12.200 -0.260 13.012 1.00 95.31 209 GLU A N 1
ATOM 1571 C CA . GLU A 1 209 ? 11.859 0.627 11.889 1.00 95.31 209 GLU A CA 1
ATOM 1572 C C . GLU A 1 209 ? 10.913 -0.057 10.893 1.00 95.31 209 GLU A C 1
ATOM 1574 O O . GLU A 1 209 ? 9.809 0.420 10.647 1.00 95.31 209 GLU A O 1
ATOM 1579 N N . LYS A 1 210 ? 11.284 -1.249 10.416 1.00 94.31 210 LYS A N 1
ATOM 1580 C CA . LYS A 1 210 ? 10.487 -2.009 9.444 1.00 94.31 210 LYS A CA 1
ATOM 1581 C C . LYS A 1 210 ? 9.131 -2.426 9.996 1.00 94.31 210 LYS A C 1
ATOM 1583 O O . LYS A 1 210 ? 8.138 -2.381 9.282 1.00 94.31 210 LYS A O 1
ATOM 1588 N N . ALA A 1 211 ? 9.077 -2.850 11.253 1.00 94.31 211 ALA A N 1
ATOM 1589 C CA . ALA A 1 211 ? 7.811 -3.205 11.870 1.00 94.31 211 ALA A CA 1
ATOM 1590 C C . ALA A 1 211 ? 6.888 -1.994 12.050 1.00 94.31 211 ALA A C 1
ATOM 1592 O O . ALA A 1 211 ? 5.685 -2.157 11.891 1.00 94.31 211 ALA A O 1
ATOM 1593 N N . ASN A 1 212 ? 7.416 -0.800 12.345 1.00 91.50 212 ASN A N 1
ATOM 1594 C CA . ASN A 1 212 ? 6.593 0.412 12.363 1.00 91.50 212 ASN A CA 1
ATOM 1595 C C . ASN A 1 212 ? 6.042 0.731 10.976 1.00 91.50 212 ASN A C 1
ATOM 1597 O O . ASN A 1 212 ? 4.853 0.973 10.870 1.00 91.50 212 ASN A O 1
ATOM 1601 N N . GLU A 1 213 ? 6.842 0.622 9.913 1.00 91.25 213 GLU A N 1
ATOM 1602 C CA . GLU A 1 213 ? 6.328 0.814 8.549 1.00 91.25 213 GLU A CA 1
ATOM 1603 C C . GLU A 1 213 ? 5.195 -0.167 8.205 1.00 91.25 213 GLU A C 1
ATOM 1605 O O . GLU A 1 213 ? 4.198 0.223 7.600 1.00 91.25 213 GLU A O 1
ATOM 1610 N N . TRP A 1 214 ? 5.329 -1.443 8.586 1.00 90.75 214 TRP A N 1
ATOM 1611 C CA . TRP A 1 214 ? 4.269 -2.439 8.396 1.00 90.75 214 TRP A CA 1
ATOM 1612 C C . TRP A 1 214 ? 3.025 -2.129 9.234 1.00 90.75 214 TRP A C 1
ATOM 1614 O O . TRP A 1 214 ? 1.918 -2.198 8.701 1.00 90.75 214 TRP A O 1
ATOM 1624 N N . ASN A 1 215 ? 3.201 -1.754 10.504 1.00 87.81 215 ASN A N 1
ATOM 1625 C CA . ASN A 1 215 ? 2.098 -1.362 11.380 1.00 87.81 215 ASN A CA 1
ATOM 1626 C C . ASN A 1 215 ? 1.376 -0.130 10.828 1.00 87.81 215 ASN A C 1
ATOM 1628 O O . ASN A 1 215 ? 0.169 -0.192 10.654 1.00 87.81 215 ASN A O 1
ATOM 1632 N N . ASP A 1 216 ? 2.097 0.927 10.449 1.00 86.44 216 ASP A N 1
ATOM 1633 C CA . ASP A 1 216 ? 1.520 2.162 9.908 1.00 86.44 216 ASP A CA 1
ATOM 1634 C C . ASP A 1 216 ? 0.682 1.883 8.650 1.00 86.44 216 ASP A C 1
ATOM 1636 O O . ASP A 1 216 ? -0.420 2.406 8.505 1.00 86.44 216 ASP A O 1
ATOM 1640 N N . LYS A 1 217 ? 1.156 1.007 7.749 1.00 84.56 217 LYS A N 1
ATOM 1641 C CA . LYS A 1 217 ? 0.397 0.617 6.545 1.00 84.56 217 LYS A CA 1
ATOM 1642 C C . LYS A 1 217 ? -0.818 -0.258 6.832 1.00 84.56 217 LYS A C 1
ATOM 1644 O O . LYS A 1 217 ? -1.750 -0.276 6.028 1.00 84.56 217 LYS A O 1
ATOM 1649 N N . PHE A 1 218 ? -0.806 -1.021 7.918 1.00 81.62 218 PHE A N 1
ATOM 1650 C CA . PHE A 1 218 ? -1.932 -1.876 8.290 1.00 81.62 218 PHE A CA 1
ATOM 1651 C C . PHE A 1 218 ? -2.956 -1.152 9.167 1.00 81.62 218 PHE A C 1
ATOM 1653 O O . PHE A 1 218 ? -4.149 -1.441 9.042 1.00 81.62 218 PHE A O 1
ATOM 1660 N N . ASP A 1 219 ? -2.503 -0.193 9.974 1.00 77.12 219 ASP A N 1
ATOM 1661 C CA . ASP A 1 219 ? -3.323 0.648 10.842 1.00 77.12 219 ASP A CA 1
ATOM 1662 C C . ASP A 1 219 ? -4.024 1.782 10.072 1.00 77.12 219 ASP A C 1
ATOM 1664 O O . ASP A 1 219 ? -5.120 2.176 10.466 1.00 77.12 219 ASP A O 1
ATOM 1668 N N . ASP A 1 220 ? -3.481 2.246 8.939 1.00 64.31 220 ASP A N 1
ATOM 1669 C CA . ASP A 1 220 ? -4.053 3.342 8.141 1.00 64.31 220 ASP A CA 1
ATOM 1670 C C . ASP A 1 220 ? -3.948 3.081 6.619 1.00 64.31 220 ASP A C 1
ATOM 1672 O O . ASP A 1 220 ? -2.841 2.883 6.107 1.00 64.31 220 ASP A O 1
ATOM 1676 N N . PRO A 1 221 ? -5.028 3.125 5.805 1.00 58.19 221 PRO A N 1
ATOM 1677 C CA . PRO A 1 221 ? -6.450 2.824 6.023 1.00 58.19 221 PRO A CA 1
ATOM 1678 C C . PRO A 1 221 ? -6.832 1.406 5.532 1.00 58.19 221 PRO A C 1
ATOM 1680 O O . PRO A 1 221 ? -7.996 1.127 5.236 1.00 58.19 221 PRO A O 1
ATOM 1683 N N . LEU A 1 222 ? -5.853 0.514 5.360 1.00 67.50 222 LEU A N 1
ATOM 1684 C CA . LEU A 1 222 ? -6.058 -0.744 4.646 1.00 67.50 222 LEU A CA 1
ATOM 1685 C C . LEU A 1 222 ? -6.760 -1.785 5.525 1.00 67.50 222 LEU A C 1
ATOM 1687 O O . LEU A 1 222 ? -7.930 -2.103 5.308 1.00 67.50 222 LEU A O 1
ATOM 1691 N N . VAL A 1 223 ? -6.050 -2.346 6.505 1.00 76.38 223 VAL A N 1
ATOM 1692 C CA . VAL A 1 223 ? -6.398 -3.661 7.063 1.00 76.38 223 VAL A CA 1
ATOM 1693 C C . VAL A 1 223 ? -7.224 -3.563 8.336 1.00 76.38 223 VAL A C 1
ATOM 1695 O O . VAL A 1 223 ? -8.247 -4.243 8.432 1.00 76.38 223 VAL A O 1
ATOM 1698 N N . THR A 1 224 ? -6.857 -2.689 9.271 1.00 82.62 224 THR A N 1
ATOM 1699 C CA . THR A 1 224 ? -7.582 -2.534 10.541 1.00 82.62 224 THR A CA 1
ATOM 1700 C C . THR A 1 224 ? -9.066 -2.170 10.338 1.00 82.62 224 THR A C 1
ATOM 1702 O O . THR A 1 224 ? -9.912 -2.919 10.834 1.00 82.62 224 THR A O 1
ATOM 1705 N N . PRO A 1 225 ? -9.448 -1.166 9.516 1.00 84.94 225 PRO A N 1
ATOM 1706 C CA . PRO A 1 225 ? -10.865 -0.845 9.289 1.00 84.94 225 PRO A CA 1
ATOM 1707 C C . PRO A 1 225 ? -11.658 -1.977 8.615 1.00 84.94 225 PRO A C 1
ATOM 1709 O O . PRO A 1 225 ? -12.854 -2.159 8.863 1.00 84.94 225 PRO A O 1
ATOM 1712 N N . ARG A 1 226 ? -11.009 -2.758 7.738 1.00 85.31 226 ARG A N 1
ATOM 1713 C CA . ARG A 1 226 ? -11.628 -3.919 7.083 1.00 85.31 226 ARG A CA 1
ATOM 1714 C C . ARG A 1 226 ? -11.848 -5.054 8.078 1.00 85.31 226 ARG A C 1
ATOM 1716 O O . ARG A 1 226 ? -12.936 -5.622 8.084 1.00 85.31 226 ARG A O 1
ATOM 1723 N N . ILE A 1 227 ? -10.859 -5.351 8.924 1.00 84.44 227 ILE A N 1
ATOM 1724 C CA . ILE A 1 227 ? -10.978 -6.338 10.004 1.00 84.44 227 ILE A CA 1
ATOM 1725 C C . ILE A 1 227 ? -12.106 -5.935 10.952 1.00 84.44 227 ILE A C 1
ATOM 1727 O O . ILE A 1 227 ? -12.982 -6.747 11.213 1.00 84.44 227 ILE A O 1
ATOM 1731 N N . GLU A 1 228 ? -12.158 -4.687 11.410 1.00 87.00 228 GLU A N 1
ATOM 1732 C CA . GLU A 1 228 ? -13.224 -4.219 12.305 1.00 87.00 228 GLU A CA 1
ATOM 1733 C C . GLU A 1 228 ? -14.617 -4.353 11.671 1.00 87.00 228 GLU A C 1
ATOM 1735 O O . GLU A 1 228 ? -15.570 -4.788 12.324 1.00 87.00 228 GLU A O 1
ATOM 1740 N N . ARG A 1 229 ? -14.736 -4.053 10.370 1.00 88.19 229 ARG A N 1
ATOM 1741 C CA . ARG A 1 229 ? -15.980 -4.259 9.618 1.00 88.19 229 ARG A CA 1
ATOM 1742 C C . ARG A 1 229 ? -16.382 -5.731 9.575 1.00 88.19 229 ARG A C 1
ATOM 1744 O O . ARG A 1 229 ? -17.534 -6.040 9.858 1.00 88.19 229 ARG A O 1
ATOM 1751 N N . GLU A 1 230 ? -15.461 -6.620 9.222 1.00 88.56 230 GLU A N 1
ATOM 1752 C CA . GLU A 1 230 ? -15.724 -8.061 9.142 1.00 88.56 230 GLU A CA 1
ATOM 1753 C C . GLU A 1 230 ? -16.030 -8.653 10.529 1.00 88.56 230 GLU A C 1
ATOM 1755 O O . GLU A 1 230 ? -16.959 -9.446 10.669 1.00 88.56 230 GLU A O 1
ATOM 1760 N N . MET A 1 231 ? -15.354 -8.187 11.586 1.00 89.50 231 MET A N 1
ATOM 1761 C CA . MET A 1 231 ? -15.682 -8.550 12.968 1.00 89.50 231 MET A CA 1
ATOM 1762 C C . MET A 1 231 ? -17.128 -8.185 13.308 1.00 89.50 231 MET A C 1
ATOM 1764 O O . MET A 1 231 ? -17.863 -9.009 13.851 1.00 89.50 231 MET A O 1
ATOM 1768 N N . LYS A 1 232 ? -17.558 -6.970 12.944 1.00 90.38 232 LYS A N 1
ATOM 1769 C CA . LYS A 1 232 ? -18.932 -6.503 13.160 1.00 90.38 232 LYS A CA 1
ATOM 1770 C C . LYS A 1 232 ? -19.950 -7.309 12.348 1.00 90.38 232 LYS A C 1
ATOM 1772 O O . LYS A 1 232 ? -20.974 -7.700 12.899 1.00 90.38 232 LYS A O 1
ATOM 1777 N N . VAL A 1 233 ? -19.675 -7.567 11.066 1.00 89.19 233 VAL A N 1
ATOM 1778 C CA . VAL A 1 233 ? -20.553 -8.345 10.168 1.00 89.19 233 VAL A CA 1
ATOM 1779 C C . VAL A 1 233 ? -20.746 -9.774 10.677 1.00 89.19 233 VAL A C 1
ATOM 1781 O O . VAL A 1 233 ? -21.855 -10.300 10.618 1.00 89.19 233 VAL A O 1
ATOM 1784 N N . HIS A 1 234 ? -19.691 -10.384 11.216 1.00 88.31 234 HIS A N 1
ATOM 1785 C CA . HIS A 1 234 ? -19.710 -11.771 11.675 1.00 88.31 234 HIS A CA 1
ATOM 1786 C C . HIS A 1 234 ? -19.967 -11.938 13.180 1.00 88.31 234 HIS A C 1
ATOM 1788 O O . HIS A 1 234 ? -19.905 -13.060 13.678 1.00 88.31 234 HIS A O 1
ATOM 1794 N N . GLY A 1 235 ? -20.278 -10.857 13.906 1.00 91.38 235 GLY A N 1
ATOM 1795 C CA . GLY A 1 235 ? -20.597 -10.912 15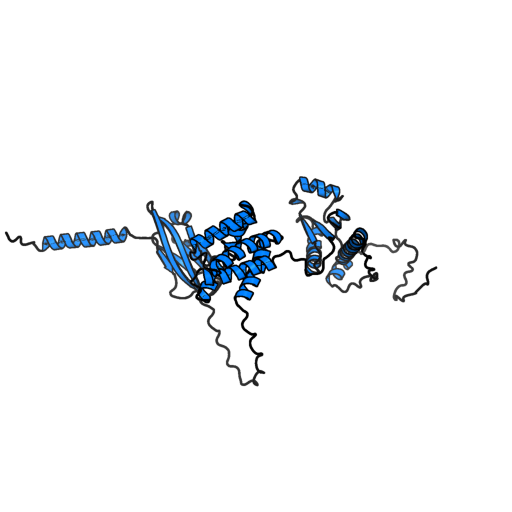.337 1.00 91.38 235 GLY A CA 1
ATOM 1796 C C . GLY A 1 235 ? -19.436 -11.396 16.214 1.00 91.38 235 GLY A C 1
ATOM 1797 O O . GLY A 1 235 ? -19.663 -12.004 17.256 1.00 91.38 235 GLY A O 1
ATOM 1798 N N . ILE A 1 236 ? -18.197 -11.152 15.789 1.00 90.81 236 ILE A N 1
ATOM 1799 C CA . ILE A 1 236 ? -16.983 -11.571 16.491 1.00 90.81 236 ILE A CA 1
ATOM 1800 C C . ILE A 1 236 ? -16.770 -10.652 17.694 1.00 90.81 236 ILE A C 1
ATOM 1802 O O . ILE A 1 236 ? -16.557 -9.450 17.532 1.00 90.81 236 ILE A O 1
ATOM 1806 N N . THR A 1 237 ? -16.815 -11.216 18.903 1.00 91.12 237 THR A N 1
ATOM 1807 C CA . THR A 1 237 ? -16.762 -10.429 20.153 1.00 91.12 237 THR A CA 1
ATOM 1808 C C . THR A 1 237 ? -15.612 -10.823 21.070 1.00 91.12 237 THR A C 1
ATOM 1810 O O . THR A 1 237 ? -15.218 -10.039 21.934 1.00 91.12 237 THR A O 1
ATOM 1813 N N . THR A 1 238 ? -15.025 -12.004 20.873 1.00 93.50 238 THR A N 1
ATOM 1814 C CA . THR A 1 238 ? -13.923 -12.494 21.706 1.00 93.50 238 THR A CA 1
ATOM 1815 C C . THR A 1 238 ? -12.565 -12.356 21.015 1.00 93.50 238 THR A C 1
ATOM 1817 O O . THR A 1 238 ? -12.455 -12.384 19.787 1.00 93.50 238 THR A O 1
ATOM 1820 N N . VAL A 1 239 ? -11.496 -12.264 21.815 1.00 92.06 239 VAL A N 1
ATOM 1821 C CA . VAL A 1 239 ? -10.112 -12.247 21.304 1.00 92.06 239 VAL A CA 1
ATOM 1822 C C . VAL A 1 239 ? -9.793 -13.535 20.535 1.00 92.06 239 VAL A C 1
ATOM 1824 O O . VAL A 1 239 ? -9.131 -13.484 19.502 1.00 92.06 239 VAL A O 1
ATOM 1827 N N . ALA A 1 240 ? -10.301 -14.685 20.988 1.00 92.56 240 ALA A N 1
ATOM 1828 C CA . ALA A 1 240 ? -10.079 -15.975 20.334 1.00 92.56 240 ALA A CA 1
ATOM 1829 C C . ALA A 1 240 ? -10.754 -16.064 18.953 1.00 92.56 240 ALA A C 1
ATOM 1831 O O . ALA A 1 240 ? -10.138 -16.530 17.995 1.00 92.56 240 ALA A O 1
ATOM 1832 N N . GLU A 1 241 ? -11.992 -15.582 18.814 1.00 90.94 241 GLU A N 1
ATOM 1833 C CA . GLU A 1 241 ? -12.679 -15.539 17.516 1.00 90.94 241 GLU A CA 1
ATOM 1834 C C . GLU A 1 241 ? -11.975 -14.584 16.551 1.00 90.94 241 GLU A C 1
ATOM 1836 O O . GLU A 1 241 ? -11.710 -14.941 15.401 1.00 90.94 241 GLU A O 1
ATOM 1841 N N . ALA A 1 242 ? -11.596 -13.398 17.024 1.00 91.31 242 ALA A N 1
ATOM 1842 C CA . ALA A 1 242 ? -10.900 -12.426 16.196 1.00 91.31 242 ALA A CA 1
ATOM 1843 C C . ALA A 1 242 ? -9.480 -12.876 15.827 1.00 91.31 242 ALA A C 1
ATOM 1845 O O . ALA A 1 242 ? -8.991 -12.573 14.740 1.00 91.31 242 ALA A O 1
ATOM 1846 N N . ALA A 1 243 ? -8.827 -13.679 16.668 1.00 93.88 243 ALA A N 1
ATOM 1847 C CA . ALA A 1 243 ? -7.563 -14.313 16.320 1.00 93.88 243 ALA A CA 1
ATOM 1848 C C . ALA A 1 243 ? -7.689 -15.203 15.071 1.00 93.88 243 ALA A C 1
ATOM 1850 O O . ALA A 1 243 ? -6.757 -15.256 14.271 1.00 93.88 243 ALA A O 1
ATOM 1851 N N . THR A 1 244 ? -8.850 -15.821 14.814 1.00 92.00 244 THR A N 1
ATOM 1852 C CA . THR A 1 244 ? -9.066 -16.567 13.559 1.00 92.00 244 THR A CA 1
ATOM 1853 C C . THR A 1 244 ? -9.039 -15.670 12.316 1.00 92.00 244 THR A C 1
ATOM 1855 O O . THR A 1 244 ? -8.629 -16.124 11.249 1.00 92.00 244 THR A O 1
ATOM 1858 N N . MET A 1 245 ? -9.382 -14.384 12.446 1.00 91.25 245 MET A N 1
ATOM 1859 C CA . MET A 1 245 ? -9.211 -13.395 11.374 1.00 91.25 245 MET A CA 1
ATOM 1860 C C . MET A 1 245 ? -7.755 -13.028 11.175 1.00 91.25 245 MET A C 1
ATOM 1862 O O . MET A 1 245 ? -7.279 -12.992 10.046 1.00 91.25 245 MET A O 1
ATOM 1866 N N . TRP A 1 246 ? -7.027 -12.803 12.266 1.00 94.19 246 TRP A N 1
ATOM 1867 C CA . TRP A 1 246 ? -5.594 -12.534 12.199 1.00 94.19 246 TRP A CA 1
ATOM 1868 C C . TRP A 1 246 ? -4.815 -13.710 11.594 1.00 94.19 246 TRP A C 1
ATOM 1870 O O . TRP A 1 246 ? -3.827 -13.492 10.898 1.00 94.19 246 TRP A O 1
ATOM 1880 N N . LEU A 1 247 ? -5.294 -14.951 11.744 1.00 95.12 247 LEU A N 1
ATOM 1881 C CA . LEU A 1 247 ? -4.765 -16.097 10.993 1.00 95.12 247 LEU A CA 1
ATOM 1882 C C . LEU A 1 247 ? -5.017 -15.982 9.482 1.00 95.12 247 LEU A C 1
ATOM 1884 O O . LEU A 1 247 ? -4.118 -16.296 8.704 1.00 95.12 247 LEU A O 1
ATOM 1888 N N . ALA A 1 248 ? -6.188 -15.502 9.056 1.00 93.81 248 ALA A N 1
ATOM 1889 C CA . ALA A 1 248 ? -6.465 -15.234 7.643 1.00 93.81 248 ALA A CA 1
ATOM 1890 C C . ALA A 1 248 ? -5.591 -14.091 7.091 1.00 93.81 248 ALA A C 1
ATOM 1892 O O . ALA A 1 248 ? -5.072 -14.190 5.980 1.00 93.81 248 ALA A O 1
ATOM 1893 N N . VAL A 1 249 ? -5.346 -13.046 7.889 1.00 93.75 249 VAL A N 1
ATOM 1894 C CA . VAL A 1 249 ? -4.411 -11.957 7.555 1.00 93.75 249 VAL A CA 1
ATOM 1895 C C . VAL A 1 249 ? -2.993 -12.500 7.378 1.00 93.75 249 VAL A C 1
ATOM 1897 O O . VAL A 1 249 ? -2.356 -12.244 6.357 1.00 93.75 249 VAL A O 1
ATOM 1900 N N . ALA A 1 250 ? -2.513 -13.310 8.327 1.00 95.12 250 ALA A N 1
ATOM 1901 C CA . ALA A 1 250 ? -1.214 -13.969 8.222 1.00 95.12 250 ALA A CA 1
ATOM 1902 C C . ALA A 1 250 ? -1.131 -14.870 6.980 1.00 95.12 250 ALA A C 1
ATOM 1904 O O . ALA A 1 250 ? -0.121 -14.862 6.284 1.00 95.12 250 ALA A O 1
ATOM 1905 N N . ALA A 1 251 ? -2.196 -15.611 6.660 1.00 94.44 251 ALA A N 1
ATOM 1906 C CA . ALA A 1 251 ? -2.254 -16.418 5.446 1.00 94.44 251 ALA A CA 1
ATOM 1907 C C . ALA A 1 251 ? -2.146 -15.556 4.176 1.00 94.44 251 ALA A C 1
ATOM 1909 O O . ALA A 1 251 ? -1.413 -15.925 3.262 1.00 94.44 251 ALA A O 1
ATOM 1910 N N . GLY A 1 252 ? -2.805 -14.395 4.126 1.00 92.81 252 GLY A N 1
ATOM 1911 C CA . GLY A 1 252 ? -2.667 -13.437 3.025 1.00 92.81 252 GLY A CA 1
ATOM 1912 C C . GLY A 1 252 ? -1.239 -12.906 2.870 1.00 92.81 252 GLY A C 1
ATOM 1913 O O . GLY A 1 252 ? -0.673 -12.916 1.780 1.00 92.81 252 GLY A O 1
ATOM 1914 N N . LEU A 1 253 ? -0.606 -12.527 3.980 1.00 93.12 253 LEU A N 1
ATOM 1915 C CA . LEU A 1 253 ? 0.788 -12.073 4.005 1.00 93.12 253 LEU A CA 1
ATOM 1916 C C . LEU A 1 253 ? 1.801 -13.175 3.646 1.00 93.12 253 LEU A C 1
ATOM 1918 O O . LEU A 1 253 ? 2.857 -12.898 3.084 1.00 93.12 253 LEU A O 1
ATOM 1922 N N . GLU A 1 254 ? 1.494 -14.438 3.930 1.00 92.94 254 GLU A N 1
ATOM 1923 C CA . GLU A 1 254 ? 2.312 -15.569 3.485 1.00 92.94 254 GLU A CA 1
ATOM 1924 C C . GLU A 1 254 ? 2.132 -15.882 2.003 1.00 92.94 254 GLU A C 1
ATOM 1926 O O . GLU A 1 254 ? 3.083 -16.335 1.370 1.00 92.94 254 GLU A O 1
ATOM 1931 N N . ARG A 1 255 ? 0.956 -15.611 1.421 1.00 88.75 255 ARG A N 1
ATOM 1932 C CA . ARG A 1 255 ? 0.754 -15.662 -0.042 1.00 88.75 255 ARG A CA 1
ATOM 1933 C C . ARG A 1 255 ? 1.536 -14.568 -0.762 1.00 88.75 255 ARG A C 1
ATOM 1935 O O . ARG A 1 255 ? 1.864 -14.723 -1.931 1.00 88.75 255 ARG A O 1
ATOM 1942 N N . LEU A 1 256 ? 1.863 -13.505 -0.032 1.00 80.38 256 LEU A N 1
ATOM 1943 C CA . LEU A 1 256 ? 2.796 -12.454 -0.417 1.00 80.38 256 LEU A CA 1
ATOM 1944 C C . LEU A 1 256 ? 4.264 -12.879 -0.377 1.00 80.38 256 LEU A C 1
ATOM 1946 O O . LEU A 1 256 ? 5.117 -12.084 -0.789 1.00 80.38 256 LEU A O 1
ATOM 1950 N N . ALA A 1 257 ? 4.567 -14.118 0.060 1.00 55.03 257 ALA A N 1
ATOM 1951 C CA . ALA A 1 257 ? 5.826 -14.783 -0.276 1.00 55.03 257 ALA A CA 1
ATOM 1952 C C . ALA A 1 257 ? 6.149 -14.445 -1.725 1.00 55.03 257 ALA A C 1
ATOM 1954 O O . ALA A 1 257 ? 5.206 -14.416 -2.526 1.00 55.03 257 ALA A O 1
ATOM 1955 N N . PRO A 1 258 ? 7.426 -14.123 -2.032 1.00 48.38 258 PRO A N 1
ATOM 1956 C CA . PRO A 1 258 ? 7.777 -13.505 -3.295 1.00 48.38 258 PRO A CA 1
ATOM 1957 C C . PRO A 1 258 ? 7.014 -14.260 -4.351 1.00 48.38 258 PRO A C 1
ATOM 1959 O O . PRO A 1 258 ? 7.037 -15.497 -4.347 1.00 48.38 258 PRO A O 1
ATOM 1962 N N . ALA A 1 259 ? 6.297 -13.542 -5.209 1.00 42.12 259 ALA A N 1
ATOM 1963 C CA . ALA A 1 259 ? 6.023 -14.118 -6.493 1.00 42.12 259 ALA A CA 1
ATOM 1964 C C . ALA A 1 259 ? 7.409 -14.541 -7.014 1.00 42.12 259 ALA A C 1
ATOM 1966 O O . ALA A 1 259 ? 8.125 -13.756 -7.623 1.00 42.12 259 ALA A O 1
ATOM 1967 N N . LYS A 1 260 ? 7.805 -15.802 -6.767 1.00 41.81 260 LYS A N 1
ATOM 1968 C CA . LYS A 1 260 ? 8.333 -16.651 -7.812 1.00 41.81 260 LYS A CA 1
ATOM 1969 C C . LYS A 1 260 ? 7.358 -16.359 -8.912 1.00 41.81 260 LYS A C 1
ATOM 1971 O O . LYS A 1 260 ? 6.202 -16.759 -8.789 1.00 41.81 260 LYS A O 1
ATOM 1976 N N . SER A 1 261 ? 7.763 -15.478 -9.817 1.00 43.75 261 SER A N 1
ATOM 1977 C CA . SER A 1 261 ? 6.917 -14.971 -10.870 1.00 43.75 261 SER A CA 1
ATOM 1978 C C . SER A 1 261 ? 6.282 -16.198 -11.505 1.00 43.75 261 SER A C 1
ATOM 1980 O O . SER A 1 261 ? 6.933 -16.939 -12.236 1.00 43.75 261 SER A O 1
ATOM 1982 N N . SER A 1 262 ? 5.030 -16.483 -11.153 1.00 40.50 262 SER A N 1
ATOM 1983 C CA . SER A 1 262 ? 4.306 -17.632 -11.691 1.00 40.50 262 SER A CA 1
ATOM 1984 C C . SER A 1 262 ? 3.975 -17.380 -13.161 1.00 40.50 262 SER A C 1
ATOM 1986 O O . SER A 1 262 ? 3.647 -18.296 -13.906 1.00 40.50 262 SER A O 1
ATOM 1988 N N . ARG A 1 263 ? 4.215 -16.152 -13.633 1.00 40.84 263 ARG A N 1
ATOM 1989 C CA . ARG A 1 263 ? 4.636 -15.883 -15.001 1.00 40.84 263 ARG A CA 1
ATOM 1990 C C . ARG A 1 263 ? 6.098 -16.311 -15.155 1.00 40.84 263 ARG A C 1
ATOM 1992 O O . ARG A 1 263 ? 6.971 -15.478 -14.942 1.00 40.84 263 ARG A O 1
ATOM 1999 N N . ALA A 1 264 ? 6.298 -17.605 -15.433 1.00 39.16 264 ALA A N 1
ATOM 2000 C CA . ALA A 1 264 ? 7.534 -18.275 -15.851 1.00 39.16 264 ALA A CA 1
ATOM 2001 C C . ALA A 1 264 ? 8.783 -17.407 -15.703 1.00 39.16 264 ALA A C 1
ATOM 2003 O O . ALA A 1 264 ? 8.938 -16.516 -16.529 1.00 39.16 264 ALA A O 1
ATOM 2004 N N . GLU A 1 265 ? 9.597 -17.665 -14.670 1.00 46.03 265 GLU A N 1
ATOM 2005 C CA . GLU A 1 265 ? 11.013 -17.283 -14.528 1.00 46.03 265 GLU A CA 1
ATOM 2006 C C . GLU A 1 265 ? 11.571 -16.612 -15.792 1.00 46.03 265 GLU A C 1
ATOM 2008 O O . GLU A 1 265 ? 12.221 -17.233 -16.634 1.00 46.03 265 GLU A O 1
ATOM 2013 N N . ARG A 1 266 ? 11.217 -15.335 -15.991 1.00 56.72 266 ARG A N 1
ATOM 2014 C CA . ARG A 1 266 ? 11.737 -14.584 -17.120 1.00 56.72 266 ARG A CA 1
ATOM 2015 C C . ARG A 1 266 ? 13.141 -14.271 -16.690 1.00 56.72 266 ARG A C 1
ATOM 2017 O O . ARG A 1 266 ? 13.345 -13.467 -15.771 1.00 56.72 266 ARG A O 1
ATOM 2024 N N . LEU A 1 267 ? 14.058 -14.973 -17.346 1.00 64.12 267 LEU A N 1
ATOM 2025 C CA . LEU A 1 267 ? 15.502 -14.803 -17.284 1.00 64.12 267 LEU A CA 1
ATOM 2026 C C . LEU A 1 267 ? 15.815 -13.336 -17.006 1.00 64.12 267 LEU A C 1
ATOM 2028 O O . LEU A 1 267 ? 15.139 -12.521 -17.634 1.00 64.12 267 LEU A O 1
ATOM 2032 N N . PRO A 1 268 ? 16.715 -12.987 -16.067 1.00 80.69 268 PRO A N 1
ATOM 2033 C CA . PRO A 1 268 ? 17.041 -11.633 -15.600 1.00 80.69 268 PRO A CA 1
ATOM 2034 C C . PRO A 1 268 ? 17.553 -10.730 -16.733 1.00 80.69 268 PRO A C 1
ATOM 2036 O O . PRO A 1 268 ? 18.705 -10.329 -16.789 1.00 80.69 268 PRO A O 1
ATOM 2039 N N . VAL A 1 269 ? 16.658 -10.425 -17.661 1.00 90.31 269 VAL A N 1
ATOM 2040 C CA . VAL A 1 269 ? 16.795 -9.574 -18.821 1.00 90.31 269 VAL A CA 1
ATOM 2041 C C . VAL A 1 269 ? 15.833 -8.414 -18.630 1.00 90.31 269 VAL A C 1
ATOM 2043 O O . VAL A 1 269 ? 14.644 -8.611 -18.336 1.00 90.31 269 VAL A O 1
ATOM 2046 N N . GLU A 1 270 ? 16.359 -7.205 -18.742 1.00 93.12 270 GLU A N 1
ATOM 2047 C CA . GLU A 1 270 ? 15.645 -5.962 -18.466 1.00 93.12 270 GLU A CA 1
ATOM 2048 C C . GLU A 1 270 ? 15.934 -4.952 -19.568 1.00 93.12 270 GLU A C 1
ATOM 2050 O O . GLU A 1 270 ? 17.054 -4.881 -20.065 1.00 93.12 270 GLU A O 1
ATOM 2055 N N . LEU A 1 271 ? 14.935 -4.154 -19.940 1.00 94.88 271 LEU A N 1
ATOM 2056 C CA . LEU A 1 271 ? 15.109 -3.009 -20.827 1.00 94.88 271 LEU A CA 1
ATOM 2057 C C . LEU A 1 271 ? 15.037 -1.720 -20.013 1.00 94.88 271 LEU A C 1
ATOM 2059 O O . LEU A 1 271 ? 13.989 -1.388 -19.461 1.00 94.88 271 LEU A O 1
ATOM 2063 N N . ILE A 1 272 ? 16.114 -0.948 -20.003 1.00 94.00 272 ILE A N 1
ATOM 2064 C CA . ILE A 1 272 ? 16.146 0.406 -19.456 1.00 94.00 272 ILE A CA 1
ATOM 2065 C C . ILE A 1 272 ? 16.006 1.396 -20.610 1.00 94.00 272 ILE A C 1
ATOM 2067 O O . ILE A 1 272 ? 16.791 1.382 -21.554 1.00 94.00 272 ILE A O 1
ATOM 2071 N N . CYS A 1 273 ? 14.992 2.252 -20.545 1.00 94.44 273 CYS A N 1
ATOM 2072 C CA . CYS A 1 273 ? 14.735 3.316 -21.510 1.00 94.44 273 CYS A CA 1
ATOM 2073 C C . CYS A 1 273 ? 15.023 4.668 -20.854 1.00 94.44 273 CYS A C 1
ATOM 2075 O O . CYS A 1 273 ? 14.238 5.125 -20.025 1.00 94.44 273 CYS A O 1
ATOM 2077 N N . PHE A 1 274 ? 16.109 5.321 -21.240 1.00 93.94 274 PHE A N 1
ATOM 2078 C CA . PHE A 1 274 ? 16.420 6.683 -20.822 1.00 93.94 274 PHE A CA 1
ATOM 2079 C C . PHE A 1 274 ? 15.714 7.673 -21.746 1.00 93.94 274 PHE A C 1
ATOM 2081 O O . PHE A 1 274 ? 15.826 7.573 -22.972 1.00 93.94 274 PHE A O 1
ATOM 2088 N N . GLY A 1 275 ? 14.989 8.620 -21.166 1.00 94.19 275 GLY A N 1
ATOM 2089 C CA . GLY A 1 275 ? 14.215 9.621 -21.887 1.00 94.19 275 GLY A CA 1
ATOM 2090 C C . GLY A 1 275 ? 14.082 10.911 -21.092 1.00 94.19 275 GLY A C 1
ATOM 2091 O O . GLY A 1 275 ? 14.556 10.995 -19.968 1.00 94.19 275 GLY A O 1
ATOM 2092 N N . ALA A 1 276 ? 13.432 11.904 -21.689 1.00 94.12 276 ALA A N 1
ATOM 2093 C CA . ALA A 1 276 ? 13.084 13.162 -21.037 1.00 94.12 276 ALA A CA 1
ATOM 2094 C C . ALA A 1 276 ? 11.699 13.618 -21.503 1.00 94.12 276 ALA A C 1
ATOM 2096 O O . ALA A 1 276 ? 11.285 13.287 -22.622 1.00 94.12 276 ALA A O 1
ATOM 2097 N N . ALA A 1 277 ? 11.001 14.412 -20.691 1.00 93.94 277 ALA A N 1
ATOM 2098 C CA . ALA A 1 277 ? 9.675 14.928 -21.040 1.00 93.94 277 ALA A CA 1
ATOM 2099 C C . ALA A 1 277 ? 9.702 15.883 -22.252 1.00 93.94 277 ALA A C 1
ATOM 2101 O O . ALA A 1 277 ? 8.750 15.925 -23.031 1.00 93.94 277 ALA A O 1
ATOM 2102 N N . TRP A 1 278 ? 10.809 16.607 -22.457 1.00 94.50 278 TRP A N 1
ATOM 2103 C CA . TRP A 1 278 ? 10.999 17.524 -23.591 1.00 94.50 278 TRP A CA 1
ATOM 2104 C C . TRP A 1 278 ? 11.386 16.816 -24.903 1.00 94.50 278 TRP A C 1
ATOM 2106 O O . TRP A 1 278 ? 11.355 17.415 -25.979 1.00 94.50 278 TRP A O 1
ATOM 2116 N N . CYS A 1 279 ? 11.748 15.534 -24.844 1.00 95.88 279 CYS A N 1
ATOM 2117 C CA . CYS A 1 279 ? 12.246 14.776 -25.986 1.00 95.88 279 CYS A CA 1
ATOM 2118 C C . CYS A 1 279 ? 11.085 14.175 -26.798 1.00 95.88 279 CYS A C 1
ATOM 2120 O O . CYS A 1 279 ? 10.528 13.131 -26.454 1.00 95.88 279 CYS A O 1
ATOM 2122 N N . GLN A 1 280 ? 10.752 14.792 -27.936 1.00 95.88 280 GLN A N 1
ATOM 2123 C CA . GLN A 1 280 ? 9.672 14.326 -28.821 1.00 95.88 280 GLN A CA 1
ATOM 2124 C C . GLN A 1 280 ? 9.807 12.851 -29.258 1.00 95.88 280 GLN A C 1
ATOM 2126 O O . GLN A 1 280 ? 8.829 12.105 -29.144 1.00 95.88 280 GLN A O 1
ATOM 2131 N N . PRO A 1 281 ? 10.987 12.350 -29.679 1.00 96.12 281 PRO A N 1
ATOM 2132 C CA . PRO A 1 281 ? 11.143 10.923 -29.961 1.00 96.12 281 PRO A CA 1
ATOM 2133 C C . PRO A 1 281 ? 10.905 10.028 -28.730 1.00 96.12 281 PRO A C 1
ATOM 2135 O O . PRO A 1 281 ? 10.390 8.923 -28.869 1.00 96.12 281 PRO A O 1
ATOM 2138 N N . CYS A 1 282 ? 11.212 10.496 -27.517 1.00 96.50 282 CYS A N 1
ATOM 2139 C CA . CYS A 1 282 ? 10.982 9.757 -26.272 1.00 96.50 282 CYS A CA 1
ATOM 2140 C C . CYS A 1 282 ? 9.486 9.610 -25.948 1.00 96.50 282 CYS A C 1
ATOM 2142 O O . CYS A 1 282 ? 9.066 8.557 -25.447 1.00 96.50 282 CYS A O 1
ATOM 2144 N N . LEU A 1 283 ? 8.687 10.635 -26.276 1.00 94.94 283 LEU A N 1
ATOM 2145 C CA . LEU A 1 283 ? 7.224 10.607 -26.176 1.00 94.94 283 LEU A CA 1
ATOM 2146 C C . LEU A 1 283 ? 6.620 9.603 -27.166 1.00 94.94 283 LEU A C 1
ATOM 2148 O O . LEU A 1 283 ? 5.802 8.779 -26.765 1.00 94.94 283 LEU A O 1
ATOM 2152 N N . LYS A 1 284 ? 7.097 9.582 -28.423 1.00 94.50 284 LYS A N 1
ATOM 2153 C CA . LYS A 1 284 ? 6.688 8.575 -29.426 1.00 94.50 284 LYS A CA 1
ATOM 2154 C C . LYS A 1 284 ? 6.980 7.136 -28.975 1.00 94.50 284 LYS A C 1
ATOM 2156 O O . LYS A 1 284 ? 6.258 6.217 -29.345 1.00 94.50 284 LYS A O 1
ATOM 2161 N N . MET A 1 285 ? 8.010 6.935 -28.153 1.00 96.88 285 MET A N 1
ATOM 2162 C CA . MET A 1 285 ? 8.362 5.623 -27.601 1.00 96.88 285 MET A CA 1
ATOM 2163 C C . MET A 1 285 ? 7.507 5.200 -26.397 1.00 96.88 285 MET A C 1
ATOM 2165 O O . MET A 1 285 ? 7.596 4.042 -25.991 1.00 96.88 285 MET A O 1
ATOM 2169 N N . ALA A 1 286 ? 6.701 6.085 -25.797 1.00 93.44 286 ALA A N 1
ATOM 2170 C CA . ALA A 1 286 ? 5.911 5.745 -24.610 1.00 93.44 286 ALA A CA 1
ATOM 2171 C C . ALA A 1 286 ? 4.898 4.607 -24.858 1.00 93.44 286 ALA A C 1
ATOM 2173 O O . ALA A 1 286 ? 4.978 3.612 -24.132 1.00 93.44 286 ALA A O 1
ATOM 2174 N N . PRO A 1 287 ? 4.074 4.638 -25.929 1.00 94.31 287 PRO A N 1
ATOM 2175 C CA . PRO A 1 287 ? 3.175 3.527 -26.250 1.00 94.31 287 PRO A CA 1
ATOM 2176 C C . PRO A 1 287 ? 3.906 2.197 -26.481 1.00 94.31 287 PRO A C 1
ATOM 2178 O O . PRO A 1 287 ? 3.416 1.144 -26.082 1.00 94.31 287 PRO A O 1
ATOM 2181 N N . VAL A 1 288 ? 5.107 2.233 -27.073 1.00 95.00 288 VAL A N 1
ATOM 2182 C CA . VAL A 1 288 ? 5.927 1.031 -27.300 1.00 95.00 288 VAL A CA 1
ATOM 2183 C C . VAL A 1 288 ? 6.392 0.429 -25.971 1.00 95.00 288 VAL A C 1
ATOM 2185 O O . VAL A 1 288 ? 6.287 -0.782 -25.776 1.00 95.00 288 VAL A O 1
ATOM 2188 N N . ARG A 1 289 ? 6.862 1.257 -25.025 1.00 95.25 289 ARG A N 1
ATOM 2189 C CA . ARG A 1 289 ? 7.250 0.786 -23.682 1.00 95.25 289 ARG A CA 1
ATOM 2190 C C . ARG A 1 289 ? 6.068 0.150 -22.958 1.00 95.25 289 ARG A C 1
ATOM 2192 O O . ARG A 1 289 ? 6.225 -0.911 -22.358 1.00 95.25 289 ARG A O 1
ATOM 2199 N N . ASP A 1 290 ? 4.895 0.766 -23.038 1.00 89.75 290 ASP A N 1
ATOM 2200 C CA . ASP A 1 290 ? 3.696 0.259 -22.373 1.00 89.75 290 ASP A CA 1
ATOM 2201 C C . ASP A 1 290 ? 3.203 -1.047 -23.004 1.00 89.75 290 ASP A C 1
ATOM 2203 O O . ASP A 1 290 ? 2.845 -1.981 -22.282 1.00 89.75 290 ASP A O 1
ATOM 2207 N N . ALA A 1 291 ? 3.288 -1.181 -24.330 1.00 87.25 291 ALA A N 1
ATOM 2208 C CA . ALA A 1 291 ? 3.015 -2.436 -25.025 1.00 87.25 291 ALA A CA 1
ATOM 2209 C C . ALA A 1 291 ? 3.972 -3.559 -24.585 1.00 87.25 291 ALA A C 1
ATOM 2211 O O . ALA A 1 291 ? 3.524 -4.670 -24.291 1.00 87.25 291 ALA A O 1
ATOM 2212 N N . LEU A 1 292 ? 5.274 -3.274 -24.454 1.00 89.62 292 LEU A N 1
ATOM 2213 C CA . LEU A 1 292 ? 6.259 -4.241 -23.955 1.00 89.62 292 LEU A CA 1
ATOM 2214 C C . LEU A 1 292 ? 5.974 -4.658 -22.502 1.00 89.62 292 LEU A C 1
ATOM 2216 O O . LEU A 1 292 ? 6.019 -5.851 -22.192 1.00 89.62 292 LEU A O 1
ATOM 2220 N N . ARG A 1 293 ? 5.615 -3.711 -21.623 1.00 89.88 293 ARG A N 1
ATOM 2221 C CA . ARG A 1 293 ? 5.198 -4.004 -20.237 1.00 89.88 293 ARG A CA 1
ATOM 2222 C C . ARG A 1 293 ? 3.935 -4.850 -20.187 1.00 89.88 293 ARG A C 1
ATOM 2224 O O . ARG A 1 293 ? 3.872 -5.803 -19.417 1.00 89.88 293 ARG A O 1
ATOM 2231 N N . LYS A 1 294 ? 2.951 -4.563 -21.041 1.00 84.62 294 LYS A N 1
ATOM 2232 C CA . LYS A 1 294 ? 1.719 -5.356 -21.161 1.00 84.62 294 LYS A CA 1
ATOM 2233 C C . LYS A 1 294 ? 2.010 -6.778 -21.659 1.00 84.62 294 LYS A C 1
ATOM 2235 O O . LYS A 1 294 ? 1.473 -7.749 -21.121 1.00 84.62 294 LYS A O 1
ATOM 2240 N N . ALA A 1 295 ? 2.946 -6.926 -22.600 1.00 81.31 295 ALA A N 1
ATOM 2241 C CA . ALA A 1 295 ? 3.506 -8.220 -23.008 1.00 81.31 295 ALA A CA 1
ATOM 2242 C C . ALA A 1 295 ? 4.332 -8.898 -21.887 1.00 81.31 295 ALA A C 1
ATOM 2244 O O . ALA A 1 295 ? 4.620 -10.099 -21.932 1.00 81.31 295 ALA A O 1
ATOM 2245 N N . GLY A 1 296 ? 4.634 -8.154 -20.822 1.00 84.38 296 GLY A N 1
ATOM 2246 C CA . GLY A 1 296 ? 5.226 -8.608 -19.571 1.00 84.38 296 GLY A CA 1
ATOM 2247 C C . GLY A 1 296 ? 6.748 -8.494 -19.503 1.00 84.38 296 GLY A C 1
ATOM 2248 O O . GLY A 1 296 ? 7.352 -9.010 -18.563 1.00 84.38 296 GLY A O 1
ATOM 2249 N N . TRP A 1 297 ? 7.381 -7.852 -20.478 1.00 90.62 297 TRP A N 1
ATOM 2250 C CA . TRP A 1 297 ? 8.803 -7.547 -20.389 1.00 90.62 297 TRP A CA 1
ATOM 2251 C C . TRP A 1 297 ? 9.079 -6.603 -19.212 1.00 90.62 297 TRP A C 1
ATOM 2253 O O . TRP A 1 297 ? 8.288 -5.697 -18.934 1.00 90.62 297 TRP A O 1
ATOM 2263 N N . ARG A 1 298 ? 10.219 -6.792 -18.536 1.00 90.44 298 ARG A N 1
ATOM 2264 C CA . ARG A 1 298 ? 10.711 -5.843 -17.530 1.00 90.44 298 ARG A CA 1
ATOM 2265 C C . ARG A 1 298 ? 11.264 -4.615 -18.244 1.00 90.44 298 ARG A C 1
ATOM 2267 O O . ARG A 1 298 ? 12.375 -4.653 -18.765 1.00 90.44 298 ARG A O 1
ATOM 2274 N N . VAL A 1 299 ? 10.463 -3.553 -18.308 1.00 94.00 299 VAL A N 1
ATOM 2275 C CA . VAL A 1 299 ? 10.828 -2.298 -18.977 1.00 94.00 299 VAL A CA 1
ATOM 2276 C C . VAL A 1 299 ? 10.757 -1.130 -18.004 1.00 94.00 299 VAL A C 1
ATOM 2278 O O . VAL A 1 299 ? 9.683 -0.766 -17.513 1.00 94.00 299 VAL A O 1
ATOM 2281 N N . TYR A 1 300 ? 11.893 -0.483 -17.796 1.00 91.88 300 TYR A N 1
ATOM 2282 C CA . TYR A 1 300 ? 12.052 0.667 -16.918 1.00 91.88 300 TYR A CA 1
ATOM 2283 C C . TYR A 1 300 ? 12.201 1.937 -17.749 1.00 91.88 300 TYR A C 1
ATOM 2285 O O . TYR A 1 300 ? 12.817 1.926 -18.812 1.00 91.88 300 TYR A O 1
ATOM 2293 N N . HIS A 1 301 ? 11.611 3.034 -17.278 1.00 93.31 301 HIS A N 1
ATOM 2294 C CA . HIS A 1 301 ? 11.833 4.356 -17.851 1.00 93.31 301 HIS A CA 1
ATOM 2295 C C . HIS A 1 301 ? 12.618 5.186 -16.847 1.00 93.31 301 HIS A C 1
ATOM 2297 O O . HIS A 1 301 ? 12.222 5.270 -15.687 1.00 93.31 301 HIS A O 1
ATOM 2303 N N . VAL A 1 302 ? 13.709 5.781 -17.303 1.00 90.81 302 VAL A N 1
ATOM 2304 C CA . VAL A 1 302 ? 14.543 6.673 -16.509 1.00 90.81 302 VAL A CA 1
ATOM 2305 C C . VAL A 1 302 ? 14.433 8.055 -17.126 1.00 90.81 302 VAL A C 1
ATOM 2307 O O . VAL A 1 302 ? 14.822 8.248 -18.278 1.00 90.81 302 VAL A O 1
ATOM 2310 N N . ASP A 1 303 ? 13.874 8.991 -16.365 1.00 91.44 303 ASP A N 1
ATOM 2311 C CA . ASP A 1 303 ? 13.857 10.399 -16.742 1.00 91.44 303 ASP A CA 1
ATOM 2312 C C . ASP A 1 303 ? 15.226 11.010 -16.445 1.00 91.44 303 ASP A C 1
ATOM 2314 O O . ASP A 1 303 ? 15.616 11.109 -15.281 1.00 91.44 303 ASP A O 1
ATOM 2318 N N . VAL A 1 304 ? 15.965 11.374 -17.494 1.00 89.44 304 VAL A N 1
ATOM 2319 C CA . VAL A 1 304 ? 17.334 11.890 -17.372 1.00 89.44 304 VAL A CA 1
ATOM 2320 C C . VAL A 1 304 ? 17.393 13.237 -16.656 1.00 89.44 304 VAL A C 1
ATOM 2322 O O . VAL A 1 304 ? 18.416 13.534 -16.042 1.00 89.44 304 VAL A O 1
ATOM 2325 N N . ASP A 1 305 ? 16.300 14.006 -16.655 1.00 87.12 305 ASP A N 1
ATOM 2326 C CA . ASP A 1 305 ? 16.232 15.287 -15.944 1.00 87.12 305 ASP A CA 1
ATOM 2327 C C . ASP A 1 305 ? 16.056 15.089 -14.427 1.00 87.12 305 ASP A C 1
ATOM 2329 O O . ASP A 1 305 ? 16.455 15.937 -13.631 1.00 87.12 305 ASP A O 1
ATOM 2333 N N . ALA A 1 306 ? 15.500 13.946 -14.011 1.00 86.38 306 ALA A N 1
ATOM 2334 C CA . ALA A 1 306 ? 15.295 13.587 -12.607 1.00 86.38 306 ALA A CA 1
ATOM 2335 C C . ALA A 1 306 ? 16.437 12.726 -12.026 1.00 86.38 306 ALA A C 1
ATOM 2337 O O . ALA A 1 306 ? 16.380 12.308 -10.866 1.00 86.38 306 ALA A O 1
ATOM 2338 N N . MET A 1 307 ? 17.471 12.417 -12.817 1.00 82.50 307 MET A N 1
ATOM 2339 C CA . MET A 1 307 ? 18.594 11.590 -12.372 1.00 82.50 307 MET A CA 1
ATOM 2340 C C . MET A 1 307 ? 19.511 12.357 -11.415 1.00 82.50 307 MET A C 1
ATOM 2342 O O . MET A 1 307 ? 20.036 13.418 -11.743 1.00 82.50 307 MET A O 1
ATOM 2346 N N . ALA A 1 308 ? 19.798 11.759 -10.256 1.00 78.50 308 ALA A N 1
ATOM 2347 C CA . ALA A 1 308 ? 20.865 12.235 -9.379 1.00 78.50 308 ALA A CA 1
ATOM 2348 C C . ALA A 1 308 ? 22.232 12.196 -10.096 1.00 78.50 308 ALA A C 1
ATOM 2350 O O . ALA A 1 308 ? 22.490 11.322 -10.925 1.00 78.50 308 ALA A O 1
ATOM 2351 N N . GLU A 1 309 ? 23.155 13.080 -9.722 1.00 72.38 309 GLU A N 1
ATOM 2352 C CA . GLU A 1 309 ? 24.498 13.195 -10.321 1.00 72.38 309 GLU A CA 1
ATOM 2353 C C . GLU A 1 309 ? 25.310 11.878 -10.271 1.00 72.38 309 GLU A C 1
ATOM 2355 O O . GLU A 1 309 ? 26.028 11.512 -11.202 1.00 72.38 309 GLU A O 1
ATOM 2360 N N . SER A 1 310 ? 25.119 11.061 -9.231 1.00 67.00 310 SER A N 1
ATOM 2361 C CA . SER A 1 310 ? 25.731 9.726 -9.146 1.00 67.00 310 SER A CA 1
ATOM 2362 C C . SER A 1 310 ? 25.172 8.732 -10.179 1.00 67.00 310 SER A C 1
ATOM 2364 O O . SER A 1 310 ? 25.865 7.800 -10.598 1.00 67.00 310 SER A O 1
ATOM 2366 N N . ALA A 1 311 ? 23.932 8.928 -10.633 1.00 65.12 311 ALA A N 1
ATOM 2367 C CA . ALA A 1 311 ? 23.314 8.146 -11.696 1.00 65.12 311 ALA A CA 1
ATOM 2368 C C . ALA A 1 311 ? 23.799 8.583 -13.091 1.00 65.12 311 ALA A C 1
ATOM 2370 O O . ALA A 1 311 ? 23.903 7.729 -13.974 1.00 65.12 311 ALA A O 1
ATOM 2371 N N . TRP A 1 312 ? 24.208 9.845 -13.268 1.00 66.75 312 TRP A N 1
ATOM 2372 C CA . TRP A 1 312 ? 24.866 10.329 -14.493 1.00 66.75 312 TRP A CA 1
ATOM 2373 C C . TRP A 1 312 ? 26.172 9.590 -14.793 1.00 66.75 312 TRP A C 1
ATOM 2375 O O . TRP A 1 312 ? 26.443 9.222 -15.935 1.00 66.75 312 TRP A O 1
ATOM 2385 N N . THR A 1 313 ? 26.955 9.263 -13.762 1.00 64.25 313 THR A N 1
ATOM 2386 C CA . THR A 1 313 ? 28.173 8.451 -13.938 1.00 64.25 313 THR A CA 1
ATOM 2387 C C . THR A 1 313 ? 27.852 7.057 -14.495 1.00 64.25 313 THR A C 1
ATOM 2389 O O . THR A 1 313 ? 28.597 6.526 -15.318 1.00 64.25 313 THR A O 1
ATOM 2392 N N . ARG A 1 314 ? 26.726 6.455 -14.085 1.00 64.00 314 ARG A N 1
ATOM 2393 C CA . ARG A 1 314 ? 26.267 5.158 -14.614 1.00 64.00 314 ARG A CA 1
ATOM 2394 C C . ARG A 1 314 ? 25.702 5.277 -16.033 1.00 64.00 314 ARG A C 1
ATOM 2396 O O . ARG A 1 314 ? 25.946 4.390 -16.842 1.00 64.00 314 ARG A O 1
ATOM 2403 N N . TRP A 1 315 ? 25.027 6.383 -16.347 1.00 66.81 315 TRP A N 1
ATOM 2404 C CA . TRP A 1 315 ? 24.549 6.710 -17.695 1.00 66.81 315 TRP A CA 1
ATOM 2405 C C . TRP A 1 315 ? 25.701 6.820 -18.706 1.00 66.81 315 TRP A C 1
ATOM 2407 O O . TRP A 1 315 ? 25.677 6.170 -19.749 1.00 66.81 315 TRP A O 1
ATOM 2417 N N . HIS A 1 316 ? 26.773 7.535 -18.352 1.00 67.25 316 HIS A N 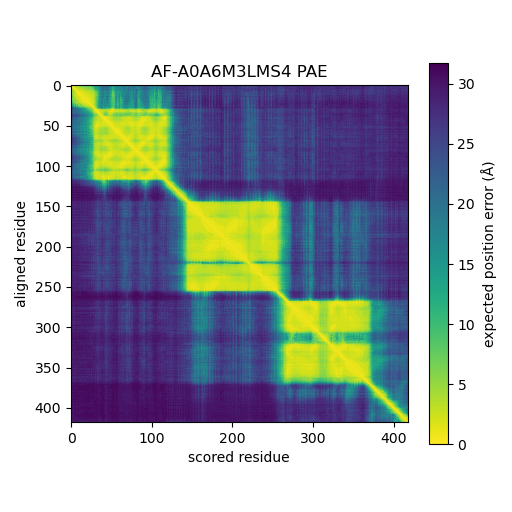1
ATOM 2418 C CA . HIS A 1 316 ? 27.966 7.634 -19.197 1.00 67.25 316 HIS A CA 1
ATOM 2419 C C . HIS A 1 316 ? 28.699 6.300 -19.371 1.00 67.25 316 HIS A C 1
ATOM 2421 O O . HIS A 1 316 ? 29.182 6.013 -20.462 1.00 67.25 316 HIS A O 1
ATOM 2427 N N . ARG A 1 317 ? 28.746 5.447 -18.336 1.00 63.78 317 ARG A N 1
ATOM 2428 C CA . ARG A 1 317 ? 29.310 4.086 -18.455 1.00 63.78 317 ARG A CA 1
ATOM 2429 C C . ARG A 1 317 ? 28.519 3.195 -19.411 1.00 63.78 317 ARG A C 1
ATOM 2431 O O . ARG A 1 317 ? 29.085 2.258 -19.960 1.00 63.78 317 ARG A O 1
ATOM 2438 N N . ALA A 1 318 ? 27.243 3.498 -19.634 1.00 61.47 318 ALA A N 1
ATOM 2439 C CA . ALA A 1 318 ? 26.436 2.849 -20.656 1.00 61.47 318 ALA A CA 1
ATOM 2440 C C . ALA A 1 318 ? 26.630 3.467 -22.056 1.00 61.47 318 ALA A C 1
ATOM 2442 O O . ALA A 1 318 ? 25.860 3.136 -22.947 1.00 61.47 318 ALA A O 1
ATOM 2443 N N . ASN A 1 319 ? 27.609 4.360 -22.278 1.00 75.62 319 ASN A N 1
ATOM 2444 C CA . ASN A 1 319 ? 27.784 5.162 -23.504 1.00 75.62 319 ASN A CA 1
ATOM 2445 C C . ASN A 1 319 ? 26.487 5.814 -24.008 1.00 75.62 319 ASN A C 1
ATOM 2447 O O . ASN A 1 319 ? 26.304 6.029 -25.210 1.00 75.62 319 ASN A O 1
ATOM 2451 N N . ALA A 1 320 ? 25.570 6.134 -23.101 1.00 78.44 320 ALA A N 1
ATOM 2452 C CA . ALA A 1 320 ? 24.429 6.940 -23.459 1.00 78.44 320 ALA A CA 1
ATOM 2453 C C . ALA A 1 320 ? 24.941 8.361 -23.727 1.00 78.44 320 ALA A C 1
ATOM 2455 O O . ALA A 1 320 ? 25.662 8.933 -22.915 1.00 78.44 320 ALA A O 1
ATOM 2456 N N . THR A 1 321 ? 24.658 8.889 -24.916 1.00 82.94 321 THR A N 1
ATOM 2457 C CA . THR A 1 321 ? 25.095 10.232 -25.348 1.00 82.94 321 THR A CA 1
ATOM 2458 C C . THR A 1 321 ? 23.933 11.107 -25.804 1.00 82.94 321 THR A C 1
ATOM 2460 O O . THR A 1 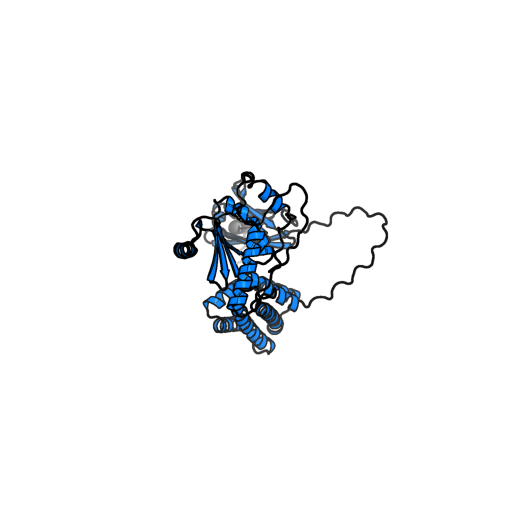321 ? 24.088 12.319 -25.915 1.00 82.94 321 THR A O 1
ATOM 2463 N N . ALA A 1 322 ? 22.759 10.517 -26.037 1.00 89.81 322 ALA A N 1
ATOM 2464 C CA . ALA A 1 322 ? 21.527 11.227 -26.356 1.00 89.81 322 ALA A CA 1
ATOM 2465 C C . ALA A 1 322 ? 20.309 10.394 -25.939 1.00 89.81 322 ALA A C 1
ATOM 2467 O O . ALA A 1 322 ? 20.421 9.186 -25.740 1.00 89.81 322 ALA A O 1
ATOM 2468 N N . VAL A 1 323 ? 19.143 11.032 -25.838 1.00 93.75 323 VAL A N 1
ATOM 2469 C CA . VAL A 1 323 ? 17.854 10.371 -25.586 1.00 93.75 323 VAL A CA 1
ATOM 2470 C C . VAL A 1 323 ? 16.985 10.337 -26.861 1.00 93.75 323 VAL A C 1
ATOM 2472 O O . VAL A 1 323 ? 17.079 11.256 -27.675 1.00 93.75 323 VAL A O 1
ATOM 2475 N N . PRO A 1 324 ? 16.129 9.310 -27.060 1.00 95.81 324 PRO A N 1
ATOM 2476 C CA . PRO A 1 324 ? 15.969 8.138 -26.205 1.00 95.81 324 PRO A CA 1
ATOM 2477 C C . PRO A 1 324 ? 17.180 7.204 -26.313 1.00 95.81 324 PRO A C 1
ATOM 2479 O O . PRO A 1 324 ? 17.726 7.014 -27.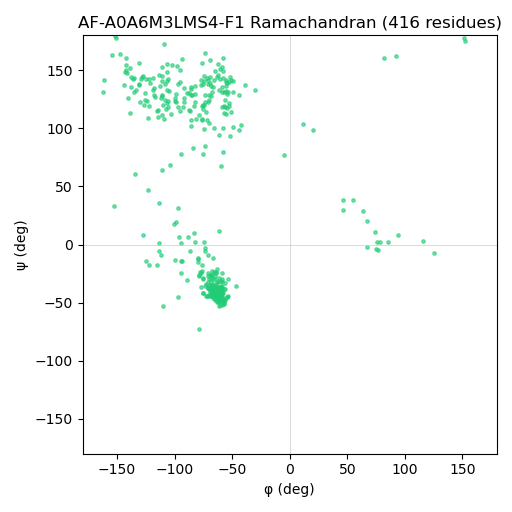399 1.00 95.81 324 PRO A O 1
ATOM 2482 N N . HIS A 1 325 ? 17.584 6.618 -25.191 1.00 95.19 325 HIS A N 1
ATOM 2483 C CA . HIS A 1 325 ? 18.622 5.590 -25.146 1.00 95.19 325 HIS A CA 1
ATOM 2484 C C . HIS A 1 325 ? 18.055 4.321 -24.527 1.00 95.19 325 HIS A C 1
ATOM 2486 O O . HIS A 1 325 ? 17.308 4.374 -23.552 1.00 95.19 325 HIS A O 1
ATOM 2492 N N . PHE A 1 326 ? 18.414 3.181 -25.091 1.00 94.88 326 PHE A N 1
ATOM 2493 C CA . PHE A 1 326 ? 17.947 1.874 -24.670 1.00 94.88 326 PHE A CA 1
ATOM 2494 C C . PHE A 1 326 ? 19.140 1.047 -24.228 1.00 94.88 326 PHE A C 1
ATOM 2496 O O . PHE A 1 326 ? 20.131 0.981 -24.950 1.00 94.88 326 PHE A O 1
ATOM 2503 N N . LEU A 1 327 ? 19.021 0.403 -23.074 1.00 93.06 327 LEU A N 1
ATOM 2504 C CA . LEU A 1 327 ? 20.024 -0.489 -22.515 1.00 93.06 327 LEU A CA 1
ATOM 2505 C C . LEU A 1 327 ? 19.345 -1.797 -22.118 1.00 93.06 327 LEU A C 1
ATOM 2507 O O . LEU A 1 327 ? 18.408 -1.789 -21.324 1.00 93.06 327 LEU A O 1
ATOM 2511 N N . VAL A 1 328 ? 19.819 -2.909 -22.665 1.00 94.25 328 VAL A N 1
ATOM 2512 C CA . VAL A 1 328 ? 19.433 -4.247 -22.222 1.00 94.25 328 VAL A CA 1
ATOM 2513 C C . VAL A 1 328 ? 20.425 -4.701 -21.161 1.00 94.25 328 VAL A C 1
ATOM 2515 O O . VAL A 1 328 ? 21.631 -4.743 -21.421 1.00 94.25 328 VAL A O 1
ATOM 2518 N N . LEU A 1 329 ? 19.914 -5.037 -19.981 1.00 91.81 329 LEU A N 1
ATOM 2519 C CA . LEU A 1 329 ? 20.677 -5.701 -18.931 1.00 91.81 329 LEU A CA 1
ATOM 2520 C C . LEU A 1 329 ? 20.448 -7.206 -19.020 1.00 91.81 329 LEU A C 1
ATOM 2522 O O . LEU A 1 329 ? 19.316 -7.625 -19.254 1.00 91.81 329 LEU A O 1
ATOM 2526 N N . VAL A 1 330 ? 21.497 -7.997 -18.813 1.00 93.44 330 VAL A N 1
ATOM 2527 C CA . VAL A 1 330 ? 21.442 -9.454 -18.656 1.00 93.44 330 VAL A CA 1
ATOM 2528 C C . VAL A 1 330 ? 22.162 -9.803 -17.360 1.00 93.44 330 VAL A C 1
ATOM 2530 O O . VAL A 1 330 ? 23.335 -9.486 -17.205 1.00 93.44 330 VAL A O 1
ATOM 2533 N N . ASP A 1 331 ? 21.449 -10.422 -16.423 1.00 88.00 331 ASP A N 1
ATOM 2534 C CA . ASP A 1 331 ? 21.920 -10.689 -15.058 1.00 88.00 331 ASP A CA 1
ATOM 2535 C C . ASP A 1 331 ? 22.389 -9.413 -14.325 1.00 88.00 331 ASP A C 1
ATOM 2537 O O . ASP A 1 331 ? 23.397 -9.382 -13.628 1.00 88.00 331 ASP A O 1
ATOM 2541 N N . GLY A 1 332 ? 21.674 -8.304 -14.551 1.00 85.25 332 GLY A N 1
ATOM 2542 C CA . GLY A 1 332 ? 22.018 -6.986 -14.004 1.00 85.25 332 GLY A CA 1
ATOM 2543 C C . GLY A 1 332 ? 23.204 -6.290 -14.687 1.00 85.25 332 GLY A C 1
ATOM 2544 O O . GLY A 1 332 ? 23.485 -5.131 -14.376 1.00 85.25 332 GLY A O 1
ATOM 2545 N N . GLU A 1 333 ? 23.870 -6.938 -15.647 1.00 86.56 333 GLU A N 1
ATOM 2546 C CA . GLU A 1 333 ? 25.001 -6.366 -16.376 1.00 86.56 333 GLU A CA 1
ATOM 2547 C C . GLU A 1 333 ? 24.583 -5.754 -17.723 1.00 86.56 333 GLU A C 1
ATOM 2549 O O . GLU A 1 333 ? 23.807 -6.363 -18.463 1.00 86.56 333 GLU A O 1
ATOM 2554 N N . PRO A 1 334 ? 25.121 -4.579 -18.101 1.00 89.50 334 PRO A N 1
ATOM 2555 C CA . PRO A 1 334 ? 24.978 -4.026 -19.446 1.00 89.50 334 PRO A CA 1
ATOM 2556 C C . PRO A 1 334 ? 25.404 -5.022 -20.531 1.00 89.50 334 PRO A C 1
ATOM 2558 O O . PRO A 1 334 ? 26.566 -5.417 -20.585 1.00 89.50 334 PRO A O 1
ATOM 2561 N N . TRP A 1 335 ? 24.482 -5.394 -21.422 1.00 93.25 335 TRP A N 1
ATOM 2562 C CA . TRP A 1 335 ? 24.771 -6.313 -22.527 1.00 93.25 335 TRP A CA 1
ATOM 2563 C C . TRP A 1 335 ? 24.758 -5.614 -23.887 1.00 93.25 335 TRP A C 1
ATOM 2565 O O . TRP A 1 335 ? 25.727 -5.704 -24.638 1.00 93.25 335 TRP A O 1
ATOM 2575 N N . GLN A 1 336 ? 23.682 -4.889 -24.212 1.00 93.00 336 GLN A N 1
ATOM 2576 C CA . GLN A 1 336 ? 23.571 -4.141 -25.470 1.00 93.00 336 GLN A CA 1
ATOM 2577 C C . GLN A 1 336 ? 22.871 -2.803 -25.274 1.00 93.00 336 GLN A C 1
ATOM 2579 O O . GLN A 1 336 ? 22.006 -2.664 -24.411 1.00 93.00 336 GLN A O 1
ATOM 2584 N N . HIS A 1 337 ? 23.232 -1.824 -26.103 1.00 93.94 337 HIS A N 1
ATOM 2585 C CA . HIS A 1 337 ? 22.667 -0.481 -26.057 1.00 93.94 337 HIS A CA 1
ATOM 2586 C C . HIS A 1 337 ? 22.462 0.154 -27.436 1.00 93.94 337 HIS A C 1
ATOM 2588 O O . HIS A 1 337 ? 22.991 -0.311 -28.445 1.00 93.94 337 HIS A O 1
ATOM 2594 N N . ALA A 1 338 ? 21.602 1.169 -27.499 1.00 93.19 338 ALA A N 1
ATOM 2595 C CA . ALA A 1 338 ? 21.225 1.831 -28.740 1.00 93.19 338 ALA A CA 1
ATOM 2596 C C . ALA A 1 338 ? 20.618 3.199 -28.445 1.00 93.19 338 ALA A C 1
ATOM 2598 O O . ALA A 1 338 ? 19.826 3.356 -27.519 1.00 93.19 338 ALA A O 1
ATOM 2599 N N . THR A 1 339 ? 20.942 4.171 -29.292 1.00 93.88 339 THR A N 1
ATOM 2600 C CA . THR A 1 339 ? 20.431 5.543 -29.201 1.00 93.88 339 THR A CA 1
ATOM 2601 C C . THR A 1 339 ? 19.476 5.849 -30.358 1.00 93.88 339 THR A C 1
ATOM 2603 O O . THR A 1 339 ? 19.678 5.391 -31.489 1.00 93.88 339 THR A O 1
ATOM 2606 N N . GLY A 1 340 ? 18.446 6.646 -30.083 1.00 93.69 340 GLY A N 1
ATOM 2607 C CA . GLY A 1 340 ? 17.395 7.041 -31.022 1.00 93.69 340 GLY A CA 1
ATOM 2608 C C . GLY A 1 340 ? 16.182 6.109 -30.982 1.00 93.69 340 GLY A C 1
ATOM 2609 O O . GLY A 1 340 ? 16.264 4.998 -30.469 1.00 93.69 340 GLY A O 1
ATOM 2610 N N . ALA A 1 341 ? 15.045 6.563 -31.516 1.00 94.88 341 ALA A N 1
ATOM 2611 C CA . ALA A 1 341 ? 13.796 5.794 -31.523 1.00 94.88 341 ALA A CA 1
ATOM 2612 C C . ALA A 1 341 ? 13.955 4.428 -32.225 1.00 94.88 341 ALA A C 1
ATOM 2614 O O . ALA A 1 341 ? 14.778 4.276 -33.131 1.00 94.88 341 ALA A O 1
ATOM 2615 N N . ARG A 1 342 ? 13.189 3.422 -31.789 1.00 94.88 342 ARG A N 1
ATOM 2616 C CA . ARG A 1 342 ? 13.227 2.047 -32.317 1.00 94.88 342 ARG A CA 1
ATOM 2617 C C . ARG A 1 342 ? 11.817 1.488 -32.454 1.00 94.88 342 ARG A C 1
ATOM 2619 O O . ARG A 1 342 ? 10.931 1.861 -31.694 1.00 94.88 342 ARG A O 1
ATOM 2626 N N . SER A 1 343 ? 11.619 0.573 -33.399 1.00 90.75 343 SER A N 1
ATOM 2627 C CA . SER A 1 343 ? 10.347 -0.140 -33.521 1.00 90.75 343 SER A CA 1
ATOM 2628 C C . SER A 1 343 ? 10.138 -1.108 -32.352 1.00 90.75 343 SER A C 1
ATOM 2630 O O . SER A 1 343 ? 11.087 -1.548 -31.692 1.00 90.75 343 SER A O 1
ATOM 2632 N N . SER A 1 344 ? 8.879 -1.467 -32.114 1.00 88.12 344 SER A N 1
ATOM 2633 C CA . SER A 1 344 ? 8.487 -2.480 -31.129 1.00 88.12 344 SER A CA 1
ATOM 2634 C C . SER A 1 344 ? 9.179 -3.823 -31.407 1.00 88.12 344 SER A C 1
ATOM 2636 O O . SER A 1 344 ? 9.808 -4.390 -30.514 1.00 88.12 344 SER A O 1
ATOM 2638 N N . GLY A 1 345 ? 9.144 -4.281 -32.664 1.00 88.38 345 GLY A N 1
ATOM 2639 C CA . GLY A 1 345 ? 9.759 -5.529 -33.110 1.00 88.38 345 GLY A CA 1
ATOM 2640 C C . GLY A 1 345 ? 11.263 -5.579 -32.852 1.00 88.38 345 GLY A C 1
ATOM 2641 O O . GLY A 1 345 ? 11.757 -6.592 -32.362 1.00 88.38 345 GLY A O 1
ATOM 2642 N N . TYR A 1 346 ? 11.974 -4.468 -33.080 1.00 92.31 346 TYR A N 1
ATOM 2643 C CA . TYR A 1 346 ? 13.407 -4.375 -32.792 1.00 92.31 346 TYR A CA 1
ATOM 2644 C C . TYR A 1 346 ? 13.702 -4.597 -31.302 1.00 92.31 346 TYR A C 1
ATOM 2646 O O . TYR A 1 346 ? 14.591 -5.370 -30.951 1.00 92.31 346 TYR A O 1
ATOM 2654 N N . LEU A 1 347 ? 12.943 -3.950 -30.410 1.00 94.88 347 LEU A N 1
ATOM 2655 C CA . LEU A 1 347 ? 13.141 -4.085 -28.963 1.00 94.88 347 LEU A CA 1
ATOM 2656 C C . LEU A 1 347 ? 12.757 -5.482 -28.447 1.00 94.88 347 LEU A C 1
ATOM 2658 O O . LEU A 1 347 ? 13.439 -6.012 -27.571 1.00 94.88 347 LEU A O 1
ATOM 2662 N N . VAL A 1 348 ? 11.707 -6.101 -29.002 1.00 93.81 348 VAL A N 1
ATOM 2663 C CA . VAL A 1 348 ? 11.321 -7.487 -28.673 1.00 93.81 348 VAL A CA 1
ATOM 2664 C C . VAL A 1 348 ? 12.413 -8.475 -29.072 1.00 93.81 348 VAL A C 1
ATOM 2666 O O . VAL A 1 348 ? 12.778 -9.339 -28.276 1.00 93.81 348 VAL A O 1
ATOM 2669 N N . ASP A 1 349 ? 12.935 -8.356 -30.290 1.00 93.31 349 ASP A N 1
ATOM 2670 C CA . ASP A 1 349 ? 14.027 -9.196 -30.784 1.00 93.31 349 ASP A CA 1
ATOM 2671 C C . ASP A 1 349 ? 15.281 -9.053 -29.907 1.00 93.31 349 ASP A C 1
ATOM 2673 O O . ASP A 1 349 ? 15.914 -10.037 -29.521 1.00 93.31 349 ASP A O 1
ATOM 2677 N N . TRP A 1 350 ? 15.580 -7.831 -29.468 1.00 94.56 350 TRP A N 1
ATOM 2678 C CA . TRP A 1 350 ? 16.674 -7.579 -28.539 1.00 94.56 350 TRP A CA 1
ATOM 2679 C C . TRP A 1 350 ? 16.522 -8.277 -27.195 1.00 94.56 350 TRP A C 1
ATOM 2681 O O . TRP A 1 350 ? 17.470 -8.893 -26.710 1.00 94.56 350 TRP A O 1
ATOM 2691 N N . LEU A 1 351 ? 15.328 -8.204 -26.610 1.00 94.62 351 LEU A N 1
ATOM 2692 C CA . LEU A 1 351 ? 15.028 -8.851 -25.339 1.00 94.62 351 LEU A CA 1
ATOM 2693 C C . LEU A 1 351 ? 15.115 -10.377 -25.454 1.00 94.62 351 LEU A C 1
ATOM 2695 O O . LEU A 1 351 ? 15.682 -11.029 -24.582 1.00 94.62 351 LEU A O 1
ATOM 2699 N N . ARG A 1 352 ? 14.655 -10.945 -26.573 1.00 93.69 352 ARG A N 1
ATOM 2700 C CA . ARG A 1 352 ? 14.806 -12.376 -26.885 1.00 93.69 352 ARG A CA 1
ATOM 2701 C C . ARG A 1 352 ? 16.266 -12.801 -27.036 1.00 93.69 352 ARG A C 1
ATOM 2703 O O . ARG A 1 352 ? 16.652 -13.864 -26.552 1.00 93.69 352 ARG A O 1
ATOM 2710 N N . ARG A 1 353 ? 17.105 -11.983 -27.676 1.00 93.88 353 ARG A N 1
ATOM 2711 C CA . ARG A 1 353 ? 18.547 -12.263 -27.725 1.00 93.88 353 ARG A CA 1
ATOM 2712 C C . ARG A 1 353 ? 19.195 -12.175 -26.343 1.00 93.88 353 ARG A C 1
ATOM 2714 O O . ARG A 1 353 ? 20.002 -13.040 -26.023 1.00 93.88 353 ARG A O 1
ATOM 2721 N N . GLY A 1 354 ? 18.803 -11.201 -25.519 1.00 94.69 354 GLY A N 1
ATOM 2722 C CA . GLY A 1 354 ? 19.253 -11.104 -24.126 1.00 94.69 354 GLY A CA 1
ATOM 2723 C C . GLY A 1 354 ? 18.871 -12.338 -23.300 1.00 94.69 354 GLY A C 1
ATOM 2724 O O . GLY A 1 354 ? 19.663 -12.822 -22.498 1.00 94.69 354 GLY A O 1
ATOM 2725 N N . GLU A 1 355 ? 17.695 -12.918 -23.548 1.00 93.12 355 GLU A N 1
ATOM 2726 C CA . GLU A 1 355 ? 17.294 -14.195 -22.947 1.00 93.12 355 GLU A CA 1
ATOM 2727 C C . GLU A 1 355 ? 18.219 -15.348 -23.362 1.00 93.12 355 GLU A C 1
ATOM 2729 O O . GLU A 1 355 ? 18.618 -16.156 -22.526 1.00 93.12 355 GLU A O 1
ATOM 2734 N N . ASN A 1 356 ? 18.603 -15.434 -24.635 1.00 92.50 356 ASN A N 1
ATOM 2735 C CA . ASN A 1 356 ? 19.551 -16.456 -25.091 1.00 92.50 356 ASN A CA 1
ATOM 2736 C C . ASN A 1 356 ? 20.967 -16.252 -24.549 1.00 92.50 356 ASN A C 1
ATOM 2738 O O . ASN A 1 356 ? 21.634 -17.235 -24.222 1.00 92.50 356 ASN A O 1
ATOM 2742 N N . GLU A 1 357 ? 21.412 -15.003 -24.431 1.00 94.38 357 GLU A N 1
ATOM 2743 C CA . GLU A 1 357 ? 22.665 -14.664 -23.755 1.00 94.38 357 GLU A CA 1
ATOM 2744 C C . GLU A 1 357 ? 22.640 -15.180 -22.315 1.00 94.38 357 GLU A C 1
ATOM 2746 O O . GLU A 1 357 ? 23.556 -15.884 -21.894 1.00 94.38 357 GLU A O 1
ATOM 2751 N N . TRP A 1 358 ? 21.558 -14.905 -21.580 1.00 93.38 358 TRP A N 1
ATOM 2752 C CA . TRP A 1 358 ? 21.402 -15.409 -20.222 1.00 93.38 358 TRP A CA 1
ATOM 2753 C C . TRP A 1 358 ? 21.489 -16.937 -20.172 1.00 93.38 358 TRP A C 1
ATOM 2755 O O . TRP A 1 358 ? 22.281 -17.485 -19.411 1.00 93.38 358 TRP A O 1
ATOM 2765 N N . ARG A 1 359 ? 20.736 -17.643 -21.028 1.00 89.88 359 ARG A N 1
ATOM 2766 C CA . ARG A 1 359 ? 20.777 -19.116 -21.079 1.00 89.88 359 ARG A CA 1
ATOM 2767 C C . ARG A 1 359 ? 22.203 -19.619 -21.275 1.00 89.88 359 ARG A C 1
ATOM 2769 O O . ARG A 1 359 ? 22.652 -20.482 -20.528 1.00 89.88 359 ARG A O 1
ATOM 2776 N N . THR A 1 360 ? 22.932 -19.000 -22.198 1.00 91.44 360 THR A N 1
ATOM 2777 C CA . THR A 1 360 ? 24.328 -19.338 -22.490 1.00 91.44 360 THR A CA 1
ATOM 2778 C C . THR A 1 360 ? 25.229 -19.149 -21.263 1.00 91.44 360 THR A C 1
ATOM 2780 O O . THR A 1 360 ? 25.978 -20.065 -20.922 1.00 91.44 360 THR A O 1
ATOM 2783 N N . ARG A 1 361 ? 25.121 -18.018 -20.544 1.00 91.75 361 ARG A N 1
ATOM 2784 C CA . ARG A 1 361 ? 25.891 -17.751 -19.308 1.00 91.75 361 ARG A CA 1
ATOM 2785 C C . ARG A 1 361 ? 25.627 -18.777 -18.205 1.00 91.75 361 ARG A C 1
ATOM 2787 O O . ARG A 1 361 ? 26.529 -19.096 -17.436 1.00 91.75 361 ARG A O 1
ATOM 2794 N N . HIS A 1 362 ? 24.411 -19.313 -18.152 1.00 87.81 362 HIS A N 1
ATOM 2795 C CA . HIS A 1 362 ? 23.977 -20.269 -17.134 1.00 87.81 362 HIS A CA 1
ATOM 2796 C C . HIS A 1 362 ? 23.984 -21.731 -17.615 1.00 87.81 362 HIS A C 1
ATOM 2798 O O . HIS A 1 362 ? 23.360 -22.587 -16.988 1.00 87.81 362 HIS A O 1
ATOM 2804 N N . GLY A 1 363 ? 24.691 -22.041 -18.710 1.00 88.38 363 GLY A N 1
ATOM 2805 C CA . GLY A 1 363 ? 24.855 -23.413 -19.207 1.00 88.38 363 GLY A CA 1
ATOM 2806 C C . GLY A 1 363 ? 23.565 -24.056 -19.731 1.00 88.38 363 GLY A C 1
ATOM 2807 O O . GLY A 1 363 ? 23.471 -25.279 -19.799 1.00 88.38 363 GLY A O 1
ATOM 2808 N N . GLN A 1 364 ? 22.567 -23.246 -20.079 1.00 86.44 364 GLN A N 1
ATOM 2809 C CA . GLN A 1 364 ? 21.322 -23.680 -20.700 1.00 86.44 364 GLN A CA 1
ATOM 2810 C C . GLN A 1 364 ? 21.397 -23.545 -22.222 1.00 86.44 364 GLN A C 1
ATOM 2812 O O . GLN A 1 364 ? 22.063 -22.659 -22.759 1.00 86.44 364 GLN A O 1
ATOM 2817 N N . GLU A 1 365 ? 20.673 -24.409 -22.930 1.00 82.06 365 GLU A N 1
ATOM 2818 C CA . GLU A 1 365 ? 20.621 -24.363 -24.388 1.00 82.06 365 GLU A CA 1
ATOM 2819 C C . GLU A 1 365 ? 19.877 -23.096 -24.863 1.00 82.06 365 GLU A C 1
ATOM 2821 O O . GLU A 1 365 ? 18.762 -22.824 -24.401 1.00 82.06 365 GLU A O 1
ATOM 2826 N N . PRO A 1 366 ? 20.465 -22.287 -25.764 1.00 85.38 366 PRO A N 1
ATOM 2827 C CA . PRO A 1 366 ? 19.792 -21.116 -26.304 1.00 85.38 366 PRO A CA 1
ATOM 2828 C C . PRO A 1 366 ? 18.588 -21.540 -27.148 1.00 85.38 366 PRO A C 1
ATOM 2830 O O . PRO A 1 366 ? 18.639 -22.500 -27.918 1.00 85.38 366 PRO A O 1
ATOM 2833 N N . VAL A 1 367 ? 17.498 -20.783 -27.058 1.00 84.94 367 VAL A N 1
ATOM 2834 C CA . VAL A 1 367 ? 16.305 -21.048 -27.862 1.00 84.94 367 VAL A CA 1
ATOM 2835 C C . VAL A 1 367 ? 16.575 -20.563 -29.279 1.00 84.94 367 VAL A C 1
ATOM 2837 O O . VAL A 1 367 ? 16.809 -19.374 -29.509 1.00 84.94 367 VAL A O 1
ATOM 2840 N N . ARG A 1 368 ? 16.529 -21.468 -30.258 1.00 78.19 368 ARG A N 1
ATOM 2841 C CA . ARG A 1 368 ? 16.531 -21.067 -31.666 1.00 78.19 368 ARG A CA 1
ATOM 2842 C C . ARG A 1 368 ? 15.200 -20.403 -31.975 1.00 78.19 368 ARG A C 1
ATOM 2844 O O . ARG A 1 368 ? 14.177 -21.067 -32.105 1.00 78.19 368 ARG A O 1
ATOM 2851 N N . PHE A 1 369 ? 15.223 -19.086 -32.091 1.00 71.00 369 PHE A N 1
ATOM 2852 C CA . PHE A 1 369 ? 14.125 -18.373 -32.712 1.00 71.00 369 PHE A CA 1
ATOM 2853 C C . PHE A 1 369 ? 14.239 -18.619 -34.213 1.00 71.00 369 PHE A C 1
ATOM 2855 O O . PHE A 1 369 ? 15.265 -18.294 -34.814 1.00 71.00 369 PHE A O 1
ATOM 2862 N N . GLU A 1 370 ? 13.219 -19.222 -34.821 1.00 53.88 370 GLU A N 1
ATOM 2863 C CA . GLU A 1 370 ? 13.094 -19.137 -36.271 1.00 53.88 370 GLU A CA 1
ATOM 2864 C C . GLU A 1 370 ? 13.069 -17.649 -36.608 1.00 53.88 370 GLU A C 1
ATOM 2866 O O . GLU A 1 370 ? 12.281 -16.891 -36.033 1.00 53.88 370 GLU A O 1
ATOM 2871 N N . ALA A 1 371 ? 13.980 -17.214 -37.478 1.00 48.69 371 ALA A N 1
ATOM 2872 C CA . ALA A 1 371 ? 13.893 -15.886 -38.045 1.00 48.69 371 ALA A CA 1
ATOM 2873 C C . ALA A 1 371 ? 12.533 -15.825 -38.738 1.00 48.69 371 ALA A C 1
ATOM 2875 O O . ALA A 1 371 ? 12.353 -16.380 -39.823 1.00 48.69 371 ALA A O 1
ATOM 2876 N N . HIS A 1 372 ? 11.551 -15.204 -38.087 1.00 42.91 372 HIS A N 1
ATOM 2877 C CA . HIS A 1 372 ? 10.367 -14.743 -38.777 1.00 42.91 372 HIS A CA 1
ATOM 2878 C C . HIS A 1 372 ? 10.894 -13.725 -39.783 1.00 42.91 372 HIS A C 1
ATOM 2880 O O . HIS A 1 372 ? 11.193 -12.587 -39.426 1.00 42.91 372 HIS A O 1
ATOM 2886 N N . GLY A 1 373 ? 11.141 -14.198 -41.008 1.00 37.22 373 GLY A N 1
ATOM 2887 C CA . GLY A 1 373 ? 11.480 -13.347 -42.136 1.00 37.22 373 GLY A CA 1
ATOM 2888 C C . GLY A 1 373 ? 10.460 -12.226 -42.176 1.00 37.22 373 GLY A C 1
ATOM 2889 O O . GLY A 1 373 ? 9.280 -12.515 -41.997 1.00 37.22 373 GLY A O 1
ATOM 2890 N N . GLU A 1 374 ? 10.963 -10.995 -42.292 1.00 39.66 374 GLU A N 1
ATOM 2891 C CA . GLU A 1 374 ? 10.217 -9.737 -42.380 1.00 39.66 374 GLU A CA 1
ATOM 2892 C C . GLU A 1 374 ? 8.791 -9.828 -41.851 1.00 39.66 374 GLU A C 1
ATOM 2894 O O . GLU A 1 374 ? 7.876 -10.258 -42.553 1.00 39.66 374 GLU A O 1
ATOM 2899 N N . THR A 1 375 ? 8.599 -9.382 -40.611 1.00 37.25 375 THR A N 1
ATOM 2900 C CA . THR A 1 375 ? 7.286 -9.091 -40.050 1.00 37.25 375 THR A CA 1
ATOM 2901 C C . THR A 1 375 ? 6.455 -8.369 -41.110 1.00 37.25 375 THR A C 1
ATOM 2903 O O . THR A 1 375 ? 6.653 -7.181 -41.367 1.00 37.25 375 THR A O 1
ATOM 2906 N N . THR A 1 376 ? 5.530 -9.074 -41.764 1.00 36.41 376 THR A N 1
ATOM 2907 C CA . THR A 1 376 ? 4.465 -8.418 -42.510 1.00 36.41 376 THR A CA 1
ATOM 2908 C C . THR A 1 376 ? 3.808 -7.480 -41.515 1.00 36.41 376 THR A C 1
ATOM 2910 O O . THR A 1 376 ? 3.326 -7.936 -40.481 1.00 36.41 376 THR A O 1
ATOM 2913 N N . LEU A 1 377 ? 3.879 -6.178 -41.798 1.00 39.69 377 LEU A N 1
ATOM 2914 C CA . LEU A 1 377 ? 3.308 -5.084 -41.016 1.00 39.69 377 LEU A CA 1
ATOM 2915 C C . LEU A 1 377 ? 1.788 -5.284 -40.885 1.00 39.69 377 LEU A C 1
ATOM 2917 O O . LEU A 1 377 ? 1.007 -4.713 -41.645 1.00 39.69 377 LEU A O 1
ATOM 2921 N N . THR A 1 378 ? 1.364 -6.154 -39.970 1.00 36.25 378 THR A N 1
ATOM 2922 C CA . THR A 1 378 ? -0.047 -6.423 -39.669 1.00 36.25 378 THR A CA 1
ATOM 2923 C C . THR A 1 378 ? -0.556 -5.568 -38.516 1.00 36.25 378 THR A C 1
ATOM 2925 O O . THR A 1 378 ? -1.766 -5.467 -38.339 1.00 36.25 378 THR A O 1
ATOM 2928 N N . ASP A 1 379 ? 0.340 -4.936 -37.751 1.00 39.72 379 ASP A N 1
ATOM 2929 C CA . ASP A 1 379 ? -0.031 -3.984 -36.708 1.00 39.72 379 ASP A CA 1
ATOM 2930 C C . ASP A 1 379 ? -0.297 -2.594 -37.332 1.00 39.72 379 ASP A C 1
ATOM 2932 O O . ASP A 1 379 ? 0.583 -2.048 -38.013 1.00 39.72 379 ASP A O 1
ATOM 2936 N N . PRO A 1 380 ? -1.494 -2.000 -37.143 1.00 40.41 380 PRO A N 1
ATOM 2937 C CA . PRO A 1 380 ? -1.812 -0.654 -37.621 1.00 40.41 380 PRO A CA 1
ATOM 2938 C C . PRO A 1 380 ? -0.811 0.414 -37.155 1.00 40.41 380 PRO A C 1
ATOM 2940 O O . PRO A 1 380 ? -0.570 1.374 -37.888 1.00 40.41 380 PRO A O 1
ATOM 2943 N N . ILE A 1 381 ? -0.198 0.226 -35.980 1.00 42.91 381 ILE A N 1
ATOM 2944 C CA . ILE A 1 381 ? 0.776 1.157 -35.395 1.00 42.91 381 ILE A CA 1
ATOM 2945 C C . ILE A 1 381 ? 2.100 1.126 -36.172 1.00 42.91 381 ILE A C 1
ATOM 2947 O O . ILE A 1 381 ? 2.702 2.175 -36.410 1.00 42.91 381 ILE A O 1
ATOM 2951 N N . ASP A 1 382 ? 2.532 -0.050 -36.638 1.00 41.72 382 ASP A N 1
ATOM 2952 C CA . ASP A 1 382 ? 3.781 -0.176 -37.393 1.00 41.72 382 ASP A CA 1
ATOM 2953 C C . ASP A 1 382 ? 3.636 0.342 -38.838 1.00 41.72 382 ASP A C 1
ATOM 2955 O O . ASP A 1 382 ? 4.595 0.874 -39.402 1.00 41.72 382 ASP A O 1
ATOM 2959 N N . ARG A 1 383 ? 2.434 0.276 -39.439 1.00 41.19 383 ARG A N 1
ATOM 2960 C CA . ARG A 1 383 ? 2.175 0.868 -40.768 1.00 41.19 383 ARG A CA 1
ATOM 2961 C C . ARG A 1 383 ? 2.345 2.386 -40.756 1.00 41.19 383 ARG A C 1
ATOM 2963 O O . ARG A 1 383 ? 3.034 2.932 -41.614 1.00 41.19 383 ARG A O 1
ATOM 2970 N N . GLU A 1 384 ? 1.737 3.079 -39.799 1.00 36.50 384 GLU A N 1
ATOM 2971 C CA . GLU A 1 384 ? 1.731 4.547 -39.790 1.00 36.50 384 GLU A CA 1
ATOM 2972 C C . GLU A 1 384 ? 3.119 5.143 -39.487 1.00 36.50 384 GLU A C 1
ATOM 2974 O O . GLU A 1 384 ? 3.476 6.200 -40.013 1.00 36.50 384 GLU A O 1
ATOM 2979 N N . PHE A 1 385 ? 3.940 4.427 -38.709 1.00 36.84 385 PHE A N 1
ATOM 2980 C CA . PHE A 1 385 ? 5.318 4.819 -38.405 1.00 36.84 385 PHE A CA 1
ATOM 2981 C C . PHE A 1 385 ? 6.269 4.576 -39.591 1.00 36.84 385 PHE A C 1
ATOM 2983 O O . PHE A 1 385 ? 7.086 5.439 -39.913 1.00 36.84 385 PHE A O 1
ATOM 2990 N N . PHE A 1 386 ? 6.127 3.443 -40.291 1.00 37.31 386 PHE A N 1
ATOM 2991 C CA . PHE A 1 386 ? 6.992 3.080 -41.421 1.00 37.31 386 PHE A CA 1
ATOM 2992 C C . PHE A 1 386 ? 6.741 3.949 -42.668 1.00 37.31 386 PHE A C 1
ATOM 2994 O O . PHE A 1 386 ? 7.684 4.314 -43.370 1.00 37.31 386 PHE A O 1
ATOM 3001 N N . TYR A 1 387 ? 5.491 4.358 -42.929 1.00 40.97 387 TYR A N 1
ATOM 3002 C CA . TYR A 1 387 ? 5.161 5.168 -44.112 1.00 40.97 387 TYR A CA 1
ATOM 3003 C C . TYR A 1 387 ? 5.561 6.652 -44.007 1.00 40.97 387 TYR A C 1
ATOM 3005 O O . TYR A 1 387 ? 5.645 7.317 -45.040 1.00 40.97 387 TYR A O 1
ATOM 3013 N N . ARG A 1 388 ? 5.828 7.188 -42.803 1.00 39.50 388 ARG A N 1
ATOM 3014 C CA . ARG A 1 388 ? 6.118 8.625 -42.608 1.00 39.50 388 ARG A CA 1
ATOM 3015 C C . ARG A 1 388 ? 7.600 9.008 -42.605 1.00 39.50 388 ARG A C 1
ATOM 3017 O O . ARG A 1 388 ? 7.892 10.162 -42.904 1.00 39.50 388 ARG A O 1
ATOM 3024 N N . GLU A 1 389 ? 8.524 8.098 -42.287 1.00 37.78 389 GLU A N 1
ATOM 3025 C CA . GLU A 1 389 ? 9.943 8.455 -42.078 1.00 37.78 389 GLU A CA 1
ATOM 3026 C C . GLU A 1 389 ? 10.929 7.890 -43.126 1.00 37.78 389 GLU A C 1
ATOM 3028 O O . GLU A 1 389 ? 12.101 8.255 -43.084 1.00 37.78 389 GLU A O 1
ATOM 3033 N N . HIS A 1 390 ? 10.524 7.038 -44.083 1.00 38.22 390 HIS A N 1
ATOM 3034 C CA . HIS A 1 390 ? 11.466 6.321 -44.979 1.00 38.22 390 HIS A CA 1
ATOM 3035 C C . HIS A 1 390 ? 11.252 6.530 -46.492 1.00 38.22 390 HIS A C 1
ATOM 3037 O O . HIS A 1 390 ? 11.322 5.594 -47.284 1.00 38.22 390 HIS A O 1
ATOM 3043 N N . TRP A 1 391 ? 11.078 7.780 -46.926 1.00 35.72 391 TRP A N 1
ATOM 3044 C CA . TRP A 1 391 ? 11.184 8.159 -48.345 1.00 35.72 391 TRP A CA 1
ATOM 3045 C C . TRP A 1 391 ? 12.422 9.021 -48.615 1.00 35.72 391 TRP A C 1
ATOM 3047 O O . TRP A 1 391 ? 12.269 10.170 -49.000 1.00 35.72 391 TRP A O 1
ATOM 3057 N N . GLN A 1 392 ? 13.635 8.480 -48.422 1.00 35.62 392 GLN A N 1
ATOM 3058 C CA . GLN A 1 392 ? 14.878 8.986 -49.053 1.00 35.62 392 GLN A CA 1
ATOM 3059 C C . GLN A 1 392 ? 15.965 7.899 -49.239 1.00 35.62 392 GLN A C 1
ATOM 3061 O O . GLN A 1 392 ? 17.149 8.204 -49.165 1.00 35.62 392 GLN A O 1
ATOM 3066 N N . MET A 1 393 ? 15.612 6.635 -49.500 1.00 31.14 393 MET A N 1
ATOM 3067 C CA . MET A 1 393 ? 16.611 5.673 -49.998 1.00 31.14 393 MET A CA 1
ATOM 3068 C C . MET A 1 393 ? 16.547 5.617 -51.520 1.00 31.14 393 MET A C 1
ATOM 3070 O O . MET A 1 393 ? 15.531 5.232 -52.102 1.00 31.14 393 MET A O 1
ATOM 3074 N N . THR A 1 394 ? 17.622 6.054 -52.173 1.00 35.91 394 THR A N 1
ATOM 3075 C CA . THR A 1 394 ? 17.815 5.849 -53.608 1.00 35.91 394 THR A CA 1
ATOM 3076 C C . THR A 1 394 ? 18.224 4.393 -53.865 1.00 35.91 394 THR A C 1
ATOM 3078 O O . THR A 1 394 ? 18.768 3.740 -52.975 1.00 35.91 394 THR A O 1
ATOM 3081 N N . PRO A 1 395 ? 17.994 3.848 -55.075 1.00 34.91 395 PRO A N 1
ATOM 3082 C CA . PRO A 1 395 ? 18.235 2.433 -55.399 1.00 34.91 395 PRO A CA 1
ATOM 3083 C C . PRO A 1 395 ? 19.690 1.915 -55.284 1.00 34.91 395 PRO A C 1
ATOM 3085 O O . PRO A 1 395 ? 19.976 0.830 -55.781 1.00 34.91 395 PRO A O 1
ATOM 3088 N N . GLY A 1 396 ? 20.618 2.666 -54.680 1.00 38.31 396 GLY A N 1
ATOM 3089 C CA . GLY A 1 396 ? 22.047 2.345 -54.601 1.00 38.31 396 GLY A CA 1
ATOM 3090 C C . GLY A 1 396 ? 22.536 1.718 -53.289 1.00 38.31 396 GLY A C 1
ATOM 3091 O O . GLY A 1 396 ? 23.639 1.180 -53.275 1.00 38.31 396 GLY A O 1
ATOM 3092 N N . ASP A 1 397 ? 21.748 1.732 -52.208 1.00 39.41 397 ASP A N 1
ATOM 3093 C CA . ASP A 1 397 ? 22.265 1.423 -50.858 1.00 39.41 397 ASP A CA 1
ATOM 3094 C C . ASP A 1 397 ? 22.232 -0.069 -50.464 1.00 39.41 397 ASP A C 1
ATOM 3096 O O . ASP A 1 397 ? 22.564 -0.434 -49.336 1.00 39.41 397 ASP A O 1
ATOM 3100 N N . CYS A 1 398 ? 21.884 -0.975 -51.384 1.00 36.81 398 CYS A N 1
ATOM 3101 C CA . CYS A 1 398 ? 21.902 -2.416 -51.121 1.00 36.81 398 CYS A CA 1
ATOM 3102 C C . CYS A 1 398 ? 23.231 -3.046 -51.581 1.00 36.81 398 CYS A C 1
ATOM 3104 O O . CYS A 1 398 ? 23.307 -3.675 -52.633 1.00 36.81 398 CYS A O 1
ATOM 3106 N N . GLN A 1 399 ? 24.294 -2.880 -50.788 1.00 38.03 399 GLN A N 1
ATOM 3107 C CA . GLN A 1 399 ? 25.539 -3.651 -50.926 1.00 38.03 399 GLN A CA 1
ATOM 3108 C C . GLN A 1 399 ? 25.636 -4.724 -49.834 1.00 38.03 399 GLN A C 1
ATOM 3110 O O . GLN A 1 399 ? 26.478 -4.664 -48.945 1.00 38.03 399 GLN A O 1
ATOM 3115 N N . MET A 1 400 ? 24.774 -5.736 -49.913 1.00 33.91 400 MET A N 1
ATOM 3116 C CA . MET A 1 400 ? 25.027 -7.049 -49.314 1.00 33.91 400 MET A CA 1
ATOM 3117 C C . MET A 1 400 ? 24.874 -8.090 -50.421 1.00 33.91 400 MET A C 1
ATOM 3119 O O . MET A 1 400 ? 23.913 -8.057 -51.190 1.00 33.91 400 MET A O 1
ATOM 3123 N N . ALA A 1 401 ? 25.864 -8.971 -50.550 1.00 32.75 401 ALA A N 1
ATOM 3124 C CA . ALA A 1 401 ? 25.926 -9.962 -51.615 1.00 32.75 401 ALA A CA 1
ATOM 3125 C C . ALA A 1 401 ? 24.661 -10.841 -51.626 1.00 32.75 401 ALA A C 1
ATOM 3127 O O . ALA A 1 401 ? 24.393 -11.549 -50.658 1.00 32.75 401 ALA A O 1
ATOM 3128 N N . GLY A 1 402 ? 23.902 -10.801 -52.728 1.00 43.16 402 GLY A N 1
ATOM 3129 C CA . GLY A 1 402 ? 22.835 -11.768 -53.018 1.00 43.16 402 GLY A CA 1
ATOM 3130 C C . GLY A 1 402 ? 21.435 -11.216 -53.307 1.00 43.16 402 GLY A C 1
ATOM 3131 O O . GLY A 1 402 ? 20.578 -11.992 -53.721 1.00 43.16 402 GLY A O 1
ATOM 3132 N N . CYS A 1 403 ? 21.164 -9.918 -53.158 1.00 30.50 403 CYS A N 1
ATOM 3133 C CA . CYS A 1 403 ? 19.830 -9.381 -53.457 1.00 30.50 403 CYS A CA 1
ATOM 3134 C C . CYS A 1 403 ? 19.684 -8.993 -54.937 1.00 30.50 403 CYS A C 1
ATOM 3136 O O . CYS A 1 403 ? 20.323 -8.054 -55.404 1.00 30.50 403 CYS A O 1
ATOM 3138 N N . THR A 1 404 ? 18.794 -9.674 -55.668 1.00 36.75 404 THR A N 1
ATOM 3139 C CA . THR A 1 404 ? 18.291 -9.199 -56.971 1.00 36.75 404 THR A CA 1
ATOM 3140 C C . THR A 1 404 ? 16.830 -8.794 -56.794 1.00 36.75 404 THR A C 1
ATOM 3142 O O . THR A 1 404 ? 16.012 -9.613 -56.382 1.00 36.75 404 THR A O 1
ATOM 3145 N N . VAL A 1 405 ? 16.495 -7.531 -57.067 1.00 33.19 405 VAL A N 1
ATOM 3146 C CA . VAL A 1 405 ? 15.120 -7.020 -56.954 1.00 33.19 405 VAL A CA 1
ATOM 3147 C C . VAL A 1 405 ? 14.427 -7.157 -58.308 1.00 33.19 405 VAL A C 1
ATOM 3149 O O . VAL A 1 405 ? 14.840 -6.522 -59.277 1.00 33.19 405 VAL A O 1
ATOM 3152 N N . HIS A 1 406 ? 13.347 -7.938 -58.372 1.00 34.69 406 HIS A N 1
ATOM 3153 C CA . HIS A 1 406 ? 12.397 -7.887 -59.485 1.00 34.69 406 HIS A CA 1
ATOM 3154 C C . HIS A 1 406 ? 11.095 -7.212 -59.037 1.00 34.69 406 HIS A C 1
ATOM 3156 O O . HIS A 1 406 ? 10.555 -7.554 -57.982 1.00 34.69 406 HIS A O 1
ATOM 3162 N N . PRO A 1 407 ? 10.551 -6.266 -59.822 1.00 34.09 407 PRO A N 1
ATOM 3163 C CA . PRO A 1 407 ? 9.294 -5.626 -59.482 1.00 34.09 407 PRO A CA 1
ATOM 3164 C C . PRO A 1 407 ? 8.135 -6.607 -59.710 1.00 34.09 407 PRO A C 1
ATOM 3166 O O . PRO A 1 407 ? 7.835 -6.976 -60.842 1.00 34.09 407 PRO A O 1
ATOM 3169 N N . GLY A 1 408 ? 7.459 -7.001 -58.626 1.00 37.16 408 GLY A N 1
ATOM 3170 C CA . GLY A 1 408 ? 6.065 -7.454 -58.693 1.00 37.16 408 GLY A CA 1
ATOM 3171 C C . GLY A 1 408 ? 5.735 -8.906 -58.335 1.00 37.16 408 GLY A C 1
ATOM 3172 O O . GLY A 1 408 ? 4.561 -9.249 -58.427 1.00 37.16 408 GLY A O 1
ATOM 3173 N N . LYS A 1 409 ? 6.674 -9.756 -57.899 1.00 31.28 409 LYS A N 1
ATOM 3174 C CA . LYS A 1 409 ? 6.353 -11.092 -57.346 1.00 31.28 409 LYS A CA 1
ATOM 3175 C C . LYS A 1 409 ? 7.530 -11.660 -56.549 1.00 31.28 409 LYS A C 1
ATOM 3177 O O . LYS A 1 409 ? 8.642 -11.692 -57.061 1.00 31.28 409 LYS A O 1
ATOM 3182 N N . TRP A 1 410 ? 7.272 -12.143 -55.333 1.00 32.84 410 TRP A N 1
ATOM 3183 C CA . TRP A 1 410 ? 8.252 -12.882 -54.530 1.00 32.84 410 TRP A CA 1
ATOM 3184 C C . TRP A 1 410 ? 7.920 -14.379 -54.580 1.00 32.84 410 TRP A C 1
ATOM 3186 O O . TRP A 1 410 ? 6.896 -14.801 -54.048 1.00 32.84 410 TRP A O 1
ATOM 3196 N N . GLU A 1 411 ? 8.778 -15.177 -55.215 1.00 32.03 411 GLU A N 1
ATOM 3197 C CA . GLU A 1 411 ? 8.799 -16.642 -55.096 1.00 32.03 411 GLU A CA 1
ATOM 3198 C C . GLU A 1 411 ? 10.086 -17.066 -54.377 1.00 32.03 411 GLU A C 1
ATOM 3200 O O . GLU A 1 411 ? 11.169 -16.537 -54.632 1.00 32.03 411 GLU A O 1
ATOM 3205 N N . ARG A 1 412 ? 9.965 -18.015 -53.442 1.00 30.62 412 ARG A N 1
ATOM 3206 C CA . ARG A 1 412 ? 11.079 -18.528 -52.636 1.00 30.62 412 ARG A CA 1
ATOM 3207 C C . ARG A 1 412 ? 11.926 -19.482 -53.485 1.00 30.62 412 ARG A C 1
ATOM 3209 O O . ARG A 1 412 ? 11.520 -20.617 -53.716 1.00 30.62 412 ARG A O 1
ATOM 3216 N N . VAL A 1 413 ? 13.122 -19.053 -53.885 1.00 31.09 413 VAL A N 1
ATOM 3217 C CA . VAL A 1 413 ? 14.161 -19.956 -54.404 1.00 31.09 413 VAL A CA 1
ATOM 3218 C C . VAL A 1 413 ? 14.963 -20.491 -53.218 1.00 31.09 413 VAL A C 1
ATOM 3220 O O . VAL A 1 413 ? 15.624 -19.733 -52.513 1.00 31.09 413 VAL A O 1
ATOM 3223 N N . LEU A 1 414 ? 14.880 -21.799 -52.974 1.00 33.09 414 LEU A N 1
ATOM 3224 C CA . LEU A 1 414 ? 15.773 -22.499 -52.051 1.00 33.09 414 LEU A CA 1
ATOM 3225 C C . LEU A 1 414 ? 17.070 -22.832 -52.796 1.00 33.09 414 LEU A C 1
ATOM 3227 O O . LEU A 1 414 ? 17.038 -23.570 -53.779 1.00 33.09 414 LEU A O 1
ATOM 3231 N N . VAL A 1 415 ? 18.201 -22.310 -52.326 1.00 34.62 415 VAL A N 1
ATOM 3232 C CA . VAL A 1 415 ? 19.534 -22.753 -52.763 1.00 34.62 415 VAL A CA 1
ATOM 3233 C C . VAL A 1 415 ? 20.072 -23.728 -51.706 1.00 34.62 415 VAL A C 1
ATOM 3235 O O . VAL A 1 415 ? 20.019 -23.390 -50.521 1.00 34.62 415 VAL A O 1
ATOM 3238 N N . PRO A 1 416 ? 20.561 -24.928 -52.073 1.00 35.34 416 PRO A N 1
ATOM 3239 C CA . PRO A 1 416 ? 21.172 -25.836 -51.114 1.00 35.34 416 PRO A CA 1
ATOM 3240 C C . PRO A 1 416 ? 22.569 -25.350 -50.710 1.00 35.34 416 PRO A C 1
ATOM 3242 O O . PRO A 1 416 ? 23.338 -24.861 -51.536 1.00 35.34 416 PRO A O 1
ATOM 3245 N N . SER A 1 417 ? 22.876 -25.503 -49.425 1.00 38.28 417 SER A N 1
ATOM 3246 C CA . SER A 1 417 ? 24.167 -25.208 -48.801 1.00 38.28 417 SER A CA 1
ATOM 3247 C C . SER A 1 417 ? 25.265 -26.174 -49.256 1.00 38.28 417 SER A C 1
ATOM 3249 O O . SER A 1 417 ? 25.037 -27.385 -49.238 1.00 38.28 417 SER A O 1
ATOM 3251 N N . ASN A 1 418 ? 26.454 -25.637 -49.546 1.00 38.44 418 ASN A N 1
ATOM 3252 C CA . ASN A 1 418 ? 27.734 -26.333 -49.378 1.00 38.44 418 ASN A CA 1
ATOM 3253 C C . ASN A 1 418 ? 28.462 -25.744 -48.175 1.00 38.44 418 ASN A C 1
ATOM 3255 O O . ASN A 1 418 ? 28.447 -24.495 -48.062 1.00 38.44 418 ASN A O 1
#

Sequence (418 aa):
MKRTITWPALLVAFSAIVLALFILEALCQGVEIVPATDGPVPPWKMLRLDIEGATPEQLKTAAVHVWPRDTAEVQAGYGWDGKPYLIFQGTRAGSYWVALCAPVDGGLESAEITVEVGGAGPQPQPNPGPGPSPPPSPDPDPPLDWREALSTWVAEEAAKAMPGRGDEAKKWAGAIRQTAQDAVAGKITDWGVFRVTLKDRSYTALGFEKANEWNDKFDDPLVTPRIEREMKVHGITTVAEAATMWLAVAAGLERLAPAKSSRAERLPVELICFGAAWCQPCLKMAPVRDALRKAGWRVYHVDVDAMAESAWTRWHRANATAVPHFLVLVDGEPWQHATGARSSGYLVDWLRRGENEWRTRHGQEPVRFEAHGETTLTDPIDREFFYREHWQMTPGDCQMAGCTVHPGKWERVLVPSN

Nearest PDB structures (foldseek):
  6g62-assembly1_A  TM=7.918E-01  e=4.075E-04  Arabidopsis thaliana
  5nyo-assembly1_A  TM=7.060E-01  e=3.859E-04  Populus tremula x Populus tremuloides
  5zf2-assembly1_A  TM=7.690E-01  e=1.775E-03  Edwardsiella piscicida EIB202
  7moq-assembly1_P  TM=6.627E-01  e=1.352E-03  Tetrahymena thermophila CU428
  3frp-assembly1_G  TM=5.433E-01  e=1.016E-02  Naja kaouthia